Protein 9EVQ (pdb70)

GO terms:
  GO:0005634 nucleus (C, IDA)
  GO:0005737 cytoplasm (C, IDA)
  GO:0000776 kinetochore (C, HDA)

Structure (mmCIF, N/CA/C/O backbone):
data_9EVQ
#
_entry.id   9EVQ
#
_cell.length_a   42.266
_cell.length_b   44.317
_cell.length_c   68.815
_cell.angle_alpha   100.508
_cell.angle_beta   103.005
_cell.angle_gamma   101.322
#
_symmetry.space_group_name_H-M   'P 1'
#
loop_
_entity.id
_entity.type
_entity.pdbx_description
1 polymer 'N-acetyltransferase domain-containing protein'
2 non-polymer 'ACETYL COENZYME *A'
3 water water
#
loop_
_atom_site.group_PDB
_atom_site.id
_atom_site.type_symbol
_atom_site.label_atom_id
_atom_site.label_alt_id
_atom_site.label_comp_id
_atom_site.label_asym_id
_atom_site.label_entity_id
_atom_site.label_seq_id
_atom_site.pdbx_PDB_ins_code
_atom_site.Cartn_x
_atom_site.Cartn_y
_atom_site.Cartn_z
_atom_site.occupancy
_atom_site.B_iso_or_equiv
_atom_site.auth_seq_id
_atom_site.auth_comp_id
_atom_site.auth_asym_id
_atom_site.auth_atom_id
_atom_site.pdbx_PDB_model_num
ATOM 1 N N . LEU A 1 5 ? -1.89243 -25.14576 20.61634 1.000 35.49891 127 LEU B N 1
ATOM 2 C CA . LEU A 1 5 ? -2.18166 -25.17332 22.05142 1.000 34.21687 127 LEU B CA 1
ATOM 3 C C . LEU A 1 5 ? -3.05631 -23.99382 22.49250 1.000 28.67615 127 LEU B C 1
ATOM 4 O O . LEU A 1 5 ? -4.26082 -24.15742 22.65865 1.000 37.57875 127 LEU B O 1
ATOM 9 N N . THR A 1 6 ? -2.46673 -22.81613 22.71854 1.000 23.52135 128 THR B N 1
ATOM 10 C CA . THR A 1 6 ? -3.26043 -21.59649 22.80581 1.000 21.87656 128 THR B CA 1
ATOM 11 C C . THR A 1 6 ? -3.02394 -20.67320 21.60871 1.000 20.88454 128 THR B C 1
ATOM 12 O O . THR A 1 6 ? -3.39537 -19.49328 21.66047 1.000 23.33477 128 THR B O 1
ATOM 16 N N . TYR A 1 7 ? -2.40703 -21.17406 20.53970 1.000 18.54499 129 TYR B N 1
ATOM 17 C CA . TYR A 1 7 ? -2.21500 -20.42177 19.30524 1.000 18.79026 129 TYR B CA 1
ATOM 18 C C . TYR A 1 7 ? -2.87158 -21.17570 18.15530 1.000 17.67370 129 TYR B C 1
ATOM 19 O O . TYR A 1 7 ? -2.82082 -22.40725 18.09910 1.000 18.40559 129 TYR B O 1
ATOM 28 N N . SER A 1 8 ? -3.46274 -20.44470 17.21523 1.000 16.90088 130 SER B N 1
ATOM 29 C CA . SER A 1 8 ? -4.13339 -21.08615 16.09323 1.000 13.59346 130 SER B CA 1
ATOM 30 C C . SER A 1 8 ? -3.91901 -20.23920 14.84816 1.000 14.77607 130 SER B C 1
ATOM 31 O O . SER A 1 8 ? -3.22326 -19.21844 14.87737 1.000 13.91007 130 SER B O 1
ATOM 34 N N . GLN A 1 9 ? -4.50924 -20.67359 13.73859 1.000 15.93378 131 GLN B N 1
ATOM 35 C CA . GLN A 1 9 ? -4.45308 -19.91049 12.49886 1.000 16.54339 131 GLN B CA 1
ATOM 36 C C . GLN A 1 9 ? -5.70811 -20.23377 11.70541 1.000 17.08569 131 GLN B C 1
ATOM 37 O O . GLN A 1 9 ? -5.92222 -21.39528 11.34176 1.000 19.27504 131 GLN B O 1
ATOM 43 N N . LEU A 1 10 ? -6.53330 -19.22230 11.43899 1.000 18.27898 132 LEU B N 1
ATOM 44 C CA . LEU A 1 10 ? -7.81883 -19.45532 10.78559 1.000 16.07512 132 LEU B CA 1
ATOM 45 C C . LEU A 1 10 ? -7.60391 -19.69264 9.29909 1.000 16.61515 132 LEU B C 1
ATOM 46 O O . LEU A 1 10 ? -7.09503 -18.81811 8.58468 1.000 14.56149 132 LEU B O 1
ATOM 51 N N . VAL A 1 11 ? -7.97067 -20.87929 8.82600 1.000 16.87621 133 VAL B N 1
ATOM 52 C CA . VAL A 1 11 ? -7.96599 -21.18005 7.40087 1.000 17.42110 133 VAL B CA 1
ATOM 53 C C . VAL A 1 11 ? -9.36525 -21.64517 7.05783 1.000 14.34705 133 VAL B C 1
ATOM 54 O O . VAL A 1 11 ? -9.79687 -22.71200 7.50905 1.000 14.92048 133 VAL B O 1
ATOM 58 N N . LEU A 1 12 ? -10.07066 -20.83552 6.28885 1.000 16.77370 134 LEU B N 1
ATOM 59 C CA . LEU A 1 12 ? -11.44923 -21.09340 5.93121 1.000 18.76769 134 LEU B CA 1
ATOM 60 C C . LEU A 1 12 ? -11.52491 -21.92623 4.66675 1.000 18.14157 134 LEU B C 1
ATOM 61 O O . LEU A 1 12 ? -10.68656 -21.81249 3.77053 1.000 20.15622 134 LEU B O 1
ATOM 66 N N . ARG A 1 13 ? -12.55203 -22.76208 4.58920 1.000 20.00253 135 ARG B N 1
ATOM 67 C CA . ARG A 1 13 ? -12.84733 -23.40931 3.32124 1.000 23.22738 135 ARG B CA 1
ATOM 68 C C . ARG A 1 13 ? -13.48598 -22.40543 2.37470 1.000 25.21720 135 ARG B C 1
ATOM 69 O O . ARG A 1 13 ? -14.17420 -21.47238 2.79282 1.000 28.14188 135 ARG B O 1
ATOM 77 N N . THR A 1 14 ? -13.27877 -22.61631 1.08732 1.000 22.68227 136 THR B N 1
ATOM 78 C CA . THR A 1 14 ? -14.01298 -21.86321 0.08968 1.000 30.26916 136 THR B CA 1
ATOM 79 C C . THR A 1 14 ? -15.13535 -22.70964 -0.50795 1.000 29.50865 136 THR B C 1
ATOM 80 O O . THR A 1 14 ? -16.28422 -22.63238 -0.08158 1.000 29.06736 136 THR B O 1
ATOM 84 N N . ASP A 1 18 ? -22.76445 -23.48984 -6.06339 1.000 48.91605 140 ASP B N 1
ATOM 85 C CA . ASP A 1 18 ? -24.19320 -23.78954 -6.06162 1.000 53.29993 140 ASP B CA 1
ATOM 86 C C . ASP A 1 18 ? -24.64065 -24.29221 -4.68983 1.000 54.61037 140 ASP B C 1
ATOM 87 O O . ASP A 1 18 ? -24.25977 -25.38871 -4.26838 1.000 53.13780 140 ASP B O 1
ATOM 92 N N . GLN A 1 19 ? -25.44759 -23.49454 -3.99028 1.000 55.18807 141 GLN B N 1
ATOM 93 C CA . GLN A 1 19 ? -25.86777 -23.85478 -2.63935 1.000 46.08927 141 GLN B CA 1
ATOM 94 C C . GLN A 1 19 ? -27.29058 -23.36222 -2.41409 1.000 50.62188 141 GLN B C 1
ATOM 95 O O . GLN A 1 19 ? -27.51976 -22.15569 -2.29266 1.000 56.48405 141 GLN B O 1
ATOM 101 N N . TYR A 1 20 ? -28.23029 -24.30123 -2.32906 1.000 45.65725 142 TYR B N 1
ATOM 102 C CA . TYR A 1 20 ? -29.64578 -24.02648 -2.13453 1.000 40.08372 142 TYR B CA 1
ATOM 103 C C . TYR A 1 20 ? -29.97291 -23.88110 -0.64720 1.000 31.01129 142 TYR B C 1
ATOM 104 O O . TYR A 1 20 ? -29.22963 -24.33105 0.22190 1.000 32.73978 142 TYR B O 1
ATOM 113 N N . SER A 1 21 ? -31.12689 -23.28365 -0.36047 1.000 25.87111 143 SER B N 1
ATOM 114 C CA . SER A 1 21 ? -31.59522 -23.15958 1.01509 1.000 26.19214 143 SER B CA 1
ATOM 115 C C . SER A 1 21 ? -32.37293 -24.39845 1.42946 1.000 24.73325 143 SER B C 1
ATOM 116 O O . SER A 1 21 ? -33.30365 -24.81848 0.73766 1.000 27.52067 143 SER B O 1
ATOM 119 N N . LYS A 1 22 ? -32.01814 -24.95060 2.58202 1.000 20.79316 144 LYS B N 1
ATOM 120 C CA . LYS A 1 22 ? -32.75425 -26.08025 3.12853 1.000 21.23321 144 LYS B CA 1
ATOM 121 C C . LYS A 1 22 ? -34.06053 -25.67102 3.79723 1.000 23.59147 144 LYS B C 1
ATOM 122 O O . LYS A 1 22 ? -34.79304 -26.54876 4.26365 1.000 22.49789 144 LYS B O 1
ATOM 128 N N . LEU A 1 23 ? -34.37763 -24.37424 3.83952 1.000 21.34846 145 LEU B N 1
ATOM 129 C CA . LEU A 1 23 ? -35.63692 -23.87996 4.38336 1.000 23.02265 145 LEU B CA 1
ATOM 130 C C . LEU A 1 23 ? -36.57110 -23.35804 3.29554 1.000 19.02933 145 LEU B C 1
ATOM 131 O O . LEU A 1 23 ? -37.36827 -22.45324 3.55109 1.000 21.41075 145 LEU B O 1
ATOM 136 N N . SER A 1 24 ? -36.50854 -23.93607 2.08449 1.000 19.63224 146 SER B N 1
ATOM 137 C CA . SER A 1 24 ? -37.31485 -23.43344 0.97012 1.000 24.11283 146 SER B CA 1
ATOM 138 C C . SER A 1 24 ? -38.81531 -23.57639 1.22055 1.000 22.90156 146 SER B C 1
ATOM 139 O O . SER A 1 24 ? -39.61547 -22.81521 0.65599 1.000 19.93382 146 SER B O 1
ATOM 142 N N . GLY A 1 25 ? -39.22688 -24.53611 2.03806 1.000 21.81694 147 GLY B N 1
ATOM 143 C CA . GLY A 1 25 ? -40.64941 -24.77057 2.24599 1.000 24.05591 147 GLY B CA 1
ATOM 144 C C . GLY A 1 25 ? -41.35259 -23.60791 2.94582 1.000 23.22568 147 GLY B C 1
ATOM 145 O O . GLY A 1 25 ? -40.75494 -22.59535 3.30719 1.000 24.69761 147 GLY B O 1
ATOM 146 N N . ASP A 1 26 ? -42.66745 -23.78161 3.14566 1.000 18.59237 148 ASP B N 1
ATOM 147 C CA . ASP A 1 26 ? -43.49923 -22.74755 3.76907 1.000 19.79066 148 ASP B CA 1
ATOM 148 C C . ASP A 1 26 ? -43.19108 -22.59288 5.26271 1.000 19.77208 148 ASP B C 1
ATOM 149 O O . ASP A 1 26 ? -43.35987 -21.50404 5.82503 1.000 20.16841 148 ASP B O 1
ATOM 154 N N . GLY A 1 27 ? -42.71640 -23.64918 5.91364 1.000 17.13445 149 GLY B N 1
ATOM 155 C CA . GLY A 1 27 ? -42.54629 -23.63650 7.34797 1.000 18.04271 149 GLY B CA 1
ATOM 156 C C . GLY A 1 27 ? -43.85993 -23.91842 8.05038 1.000 16.32301 149 GLY B C 1
ATOM 157 O O . GLY A 1 27 ? -44.89102 -24.16365 7.41465 1.000 17.08562 149 GLY B O 1
ATOM 158 N N . PRO A 1 28 ? -43.85080 -23.88467 9.38641 1.000 16.84332 150 PRO B N 1
ATOM 159 C CA . PRO A 1 28 ? -42.65356 -23.59130 10.18867 1.000 16.09252 150 PRO B CA 1
ATOM 160 C C . PRO A 1 28 ? -41.64911 -24.73599 10.21123 1.000 15.55094 150 PRO B C 1
ATOM 161 O O . PRO A 1 28 ? -42.01167 -25.90783 10.00889 1.000 19.46508 150 PRO B O 1
ATOM 165 N N . PHE A 1 29 ? -40.39544 -24.40129 10.45405 1.000 16.09594 151 PHE B N 1
ATOM 166 C CA . PHE A 1 29 ? -39.34339 -25.38798 10.66543 1.000 16.34563 151 PHE B CA 1
ATOM 167 C C . PHE A 1 29 ? -39.02643 -25.40839 12.14820 1.000 14.61111 151 PHE B C 1
ATOM 168 O O . PHE A 1 29 ? -38.49536 -24.41542 12.67325 1.000 14.10445 151 PHE B O 1
ATOM 176 N N . PRO A 1 30 ? -39.37177 -26.46938 12.87337 1.000 14.15762 152 PRO B N 1
ATOM 177 C CA . PRO A 1 30 ? -39.07705 -26.50407 14.30801 1.000 16.24101 152 PRO B CA 1
ATOM 178 C C . PRO A 1 30 ? -37.60400 -26.76729 14.56276 1.000 14.88027 152 PRO B C 1
ATOM 179 O O . PRO A 1 30 ? -36.98793 -27.64292 13.94498 1.000 17.55129 152 PRO B O 1
ATOM 183 N N . MET A 1 31 ? -37.05708 -26.02019 15.51326 1.000 11.94194 153 MET B N 1
ATOM 184 C CA . MET A 1 31 ? -35.65189 -26.12846 15.85262 1.000 18.44165 153 MET B CA 1
ATOM 185 C C . MET A 1 31 ? -35.51288 -26.13377 17.36478 1.000 16.93598 153 MET B C 1
ATOM 186 O O . MET A 1 31 ? -36.37772 -25.63088 18.08453 1.000 19.39864 153 MET B O 1
ATOM 191 N N . ALA A 1 32 ? -34.40574 -26.69567 17.84723 1.000 15.66447 154 ALA B N 1
ATOM 192 C CA . ALA A 1 32 ? -34.14373 -26.72436 19.28334 1.000 15.57312 154 ALA B CA 1
ATOM 193 C C . ALA A 1 32 ? -32.66166 -26.50326 19.55128 1.000 15.14194 154 ALA B C 1
ATOM 194 O O . ALA A 1 32 ? -31.81729 -27.06664 18.85590 1.000 16.74855 154 ALA B O 1
ATOM 196 N N . PHE A 1 33 ? -32.35282 -25.68674 20.56503 1.000 16.84909 155 PHE B N 1
ATOM 197 C CA . PHE A 1 33 ? -30.98004 -25.53091 21.03446 1.000 15.67841 155 PHE B CA 1
ATOM 198 C C . PHE A 1 33 ? -30.54664 -26.73011 21.86705 1.000 19.74529 155 PHE B C 1
ATOM 199 O O . PHE A 1 33 ? -31.36374 -27.40083 22.50514 1.000 17.64157 155 PHE B O 1
ATOM 207 N N . GLY A 1 34 ? -29.24730 -26.99322 21.87234 1.000 16.52568 156 GLY B N 1
ATOM 208 C CA . GLY A 1 34 ? -28.71134 -28.06053 22.70257 1.000 18.07706 156 GLY B CA 1
ATOM 209 C C . GLY A 1 34 ? -27.30212 -27.76825 23.16283 1.000 18.43052 156 GLY B C 1
ATOM 210 O O . GLY A 1 34 ? -26.54361 -27.05831 22.49160 1.000 17.86762 156 GLY B O 1
ATOM 211 N N . LEU A 1 35 ? -26.95544 -28.31155 24.33043 1.000 17.89111 157 LEU B N 1
ATOM 212 C CA . LEU A 1 35 ? -25.58218 -28.31030 24.82490 1.000 20.21169 157 LEU B CA 1
ATOM 213 C C . LEU A 1 35 ? -24.93218 -29.64563 24.47944 1.000 19.90290 157 LEU B C 1
ATOM 214 O O . LEU A 1 35 ? -25.54593 -30.70120 24.67633 1.000 21.42879 157 LEU B O 1
ATOM 219 N N . VAL A 1 36 ? -23.69376 -29.60947 23.98292 1.000 18.76358 158 VAL B N 1
ATOM 220 C CA . VAL A 1 36 ? -23.02080 -30.85864 23.62082 1.000 17.94176 158 VAL B CA 1
ATOM 221 C C . VAL A 1 36 ? -22.71898 -31.62446 24.90849 1.000 25.61798 158 VAL B C 1
ATOM 222 O O . VAL A 1 36 ? -21.85785 -31.22521 25.70361 1.000 22.87770 158 VAL B O 1
ATOM 226 N N . LEU A 1 37 ? -23.42047 -32.74451 25.10805 1.000 21.64383 159 LEU B N 1
ATOM 227 C CA . LEU A 1 37 ? -23.27728 -33.54188 26.31298 1.000 23.03863 159 LEU B CA 1
ATOM 228 C C . LEU A 1 37 ? -22.92660 -34.99444 26.04245 1.000 28.18216 159 LEU B C 1
ATOM 229 O O . LEU A 1 37 ? -22.63689 -35.72454 26.99342 1.000 32.88288 159 LEU B O 1
ATOM 234 N N . SER A 1 38 ? -22.92863 -35.43151 24.78555 1.000 27.21398 160 SER B N 1
ATOM 235 C CA . SER A 1 38 ? -22.65651 -36.81367 24.43211 1.000 25.64284 160 SER B CA 1
ATOM 236 C C . SER A 1 38 ? -21.60402 -36.85218 23.33721 1.000 25.67379 160 SER B C 1
ATOM 237 O O . SER A 1 38 ? -21.40701 -35.88697 22.60456 1.000 23.35393 160 SER B O 1
ATOM 240 N N . GLU A 1 39 ? -20.94387 -37.99977 23.21209 1.000 26.17874 161 GLU B N 1
ATOM 241 C CA . GLU A 1 39 ? -20.03548 -38.17800 22.08900 1.000 26.85142 161 GLU B CA 1
ATOM 242 C C . GLU A 1 39 ? -20.75752 -38.03403 20.75816 1.000 28.43874 161 GLU B C 1
ATOM 243 O O . GLU A 1 39 ? -20.15530 -37.58238 19.77585 1.000 26.08819 161 GLU B O 1
ATOM 249 N N . GLU A 1 40 ? -22.04077 -38.40677 20.70170 1.000 26.05663 162 GLU B N 1
ATOM 250 C CA . GLU A 1 40 ? -22.79342 -38.29537 19.45190 1.000 26.47949 162 GLU B CA 1
ATOM 251 C C . GLU A 1 40 ? -22.93529 -36.84748 19.01840 1.000 25.00757 162 GLU B C 1
ATOM 252 O O . GLU A 1 40 ? -22.67704 -36.50165 17.85742 1.000 27.18380 162 GLU B O 1
ATOM 254 N N . GLU A 1 41 ? -23.37111 -35.98852 19.93723 1.000 25.52123 163 GLU B N 1
ATOM 255 C CA . GLU A 1 41 ? -23.48284 -34.57105 19.62946 1.000 23.81655 163 GLU B CA 1
ATOM 256 C C . GLU A 1 41 ? -22.11252 -33.98293 19.32870 1.000 21.50151 163 GLU B C 1
ATOM 257 O O . GLU A 1 41 ? -21.96215 -33.14894 18.42905 1.000 21.70877 163 GLU B O 1
ATOM 263 N N . ARG A 1 42 ? -21.09774 -34.41728 20.06778 1.000 23.23658 164 ARG B N 1
ATOM 264 C CA . ARG A 1 42 ? -19.74802 -33.94313 19.81020 1.000 23.64976 164 ARG B CA 1
ATOM 265 C C . ARG A 1 42 ? -19.33926 -34.21345 18.36255 1.000 22.05038 164 ARG B C 1
ATOM 266 O O . ARG A 1 42 ? -18.84369 -33.31868 17.66256 1.000 19.32781 164 ARG B O 1
ATOM 274 N N . ARG A 1 43 ? -19.57008 -35.44244 17.88820 1.000 23.69900 165 ARG B N 1
ATOM 275 C CA . ARG A 1 43 ? -19.26051 -35.78867 16.50297 1.000 22.48312 165 ARG B CA 1
ATOM 276 C C . ARG A 1 43 ? -20.05654 -34.94143 15.51431 1.000 22.39976 165 ARG B C 1
ATOM 277 O O . ARG A 1 43 ? -19.51901 -34.50718 14.48514 1.000 21.52964 165 ARG B O 1
ATOM 285 N N . GLU A 1 44 ? -21.34380 -34.69690 15.80268 1.000 21.71363 166 GLU B N 1
ATOM 286 C CA . GLU A 1 44 ? -22.16649 -33.94591 14.86243 1.000 21.63607 166 GLU B CA 1
ATOM 287 C C . GLU A 1 44 ? -21.71979 -32.49687 14.75862 1.000 21.19808 166 GLU B C 1
ATOM 288 O O . GLU A 1 44 ? -21.76205 -31.91323 13.66678 1.000 21.25506 166 GLU B O 1
ATOM 294 N N . VAL A 1 45 ? -21.32682 -31.87918 15.88326 1.000 19.66082 167 VAL B N 1
ATOM 295 C CA . VAL A 1 45 ? -20.89961 -30.48879 15.81328 1.000 18.44730 167 VAL B CA 1
ATOM 296 C C . VAL A 1 45 ? -19.55787 -30.38961 15.11950 1.000 16.86557 167 VAL B C 1
ATOM 297 O O . VAL A 1 45 ? -19.32424 -29.47576 14.30637 1.000 13.89034 167 VAL B O 1
ATOM 301 N N . ILE A 1 46 ? -18.64318 -31.30982 15.44433 1.000 16.24571 168 ILE B N 1
ATOM 302 C CA . ILE A 1 46 ? -17.35408 -31.32590 14.76413 1.000 17.09689 168 ILE B CA 1
ATOM 303 C C . ILE A 1 46 ? -17.55768 -31.48064 13.26039 1.000 17.51985 168 ILE B C 1
ATOM 304 O O . ILE A 1 46 ? -16.90424 -30.80209 12.46013 1.000 16.99762 168 ILE B O 1
ATOM 309 N N . ASP A 1 47 ? -18.50660 -32.32794 12.84745 1.000 15.77154 169 ASP B N 1
ATOM 310 C CA . ASP A 1 47 ? -18.75381 -32.44966 11.41580 1.000 19.21484 169 ASP B CA 1
ATOM 311 C C . ASP A 1 47 ? -19.18445 -31.12097 10.80404 1.000 18.15764 169 ASP B C 1
ATOM 312 O O . ASP A 1 47 ? -18.72014 -30.76677 9.71478 1.000 20.42683 169 ASP B O 1
ATOM 317 N N . LEU A 1 48 ? -20.05966 -30.36405 11.48070 1.000 16.83999 170 LEU B N 1
ATOM 318 C CA . LEU A 1 48 ? -20.44987 -29.06400 10.94297 1.000 15.35934 170 LEU B CA 1
ATOM 319 C C . LEU A 1 48 ? -19.23728 -28.15638 10.81388 1.000 16.11648 170 LEU B C 1
ATOM 320 O O . LEU A 1 48 ? -18.98894 -27.56575 9.75493 1.000 15.68353 170 LEU B O 1
ATOM 325 N N . TYR A 1 49 ? -18.46924 -28.03095 11.89579 1.000 15.02717 171 TYR B N 1
ATOM 326 C CA . TYR A 1 49 ? -17.26219 -27.21304 11.85439 1.000 13.70514 171 TYR B CA 1
ATOM 327 C C . TYR A 1 49 ? -16.31362 -27.66638 10.74553 1.000 14.35094 171 TYR B C 1
ATOM 328 O O . TYR A 1 49 ? -15.73980 -26.83469 10.02703 1.000 15.72678 171 TYR B O 1
ATOM 337 N N . SER A 1 50 ? -16.11562 -28.97950 10.59133 1.000 15.87309 172 SER B N 1
ATOM 338 C CA . SER A 1 50 ? -15.12323 -29.43332 9.62182 1.000 16.19206 172 SER B CA 1
ATOM 339 C C . SER A 1 50 ? -15.48638 -29.03698 8.19669 1.000 15.39804 172 SER B C 1
ATOM 340 O O . SER A 1 50 ? -14.60239 -28.95645 7.35056 1.000 18.92686 172 SER B O 1
ATOM 343 N N . LEU A 1 51 ? -16.75414 -28.76572 7.90900 1.000 15.00110 173 LEU B N 1
ATOM 344 C CA . LEU A 1 51 ? -17.08636 -28.32571 6.56215 1.000 16.15874 173 LEU B CA 1
ATOM 345 C C . LEU A 1 51 ? -16.89362 -26.83240 6.37805 1.000 17.11775 173 LEU B C 1
ATOM 346 O O . LEU A 1 51 ? -17.01463 -26.34386 5.25099 1.000 20.71724 173 LEU B O 1
ATOM 351 N N . GLN A 1 52 ? -16.62052 -26.09698 7.44745 1.000 14.08733 174 GLN B N 1
ATOM 352 C CA . GLN A 1 52 ? -16.42240 -24.65929 7.34322 1.000 14.92165 174 GLN B CA 1
ATOM 353 C C . GLN A 1 52 ? -14.97074 -24.24441 7.48365 1.000 15.94418 174 GLN B C 1
ATOM 354 O O . GLN A 1 52 ? -14.56095 -23.23621 6.88753 1.000 16.46738 174 GLN B O 1
ATOM 360 N N . PHE A 1 53 ? -14.17620 -25.02960 8.19675 1.000 14.61023 175 PHE B N 1
ATOM 361 C CA . PHE A 1 53 ? -12.78913 -24.68917 8.48439 1.000 15.44711 175 PHE B CA 1
ATOM 362 C C . PHE A 1 53 ? -11.84132 -25.69186 7.84846 1.000 17.18124 175 PHE B C 1
ATOM 363 O O . PHE A 1 53 ? -12.07337 -26.90318 7.90205 1.000 14.91940 175 PHE B O 1
ATOM 371 N N . GLN A 1 54 ? -10.75080 -25.18548 7.27128 1.000 15.66708 176 GLN B N 1
ATOM 372 C CA . GLN A 1 54 ? -9.61543 -26.04788 6.94455 1.000 18.74077 176 GLN B CA 1
ATOM 373 C C . GLN A 1 54 ? -8.69884 -26.20625 8.16076 1.000 17.34186 176 GLN B C 1
ATOM 374 O O . GLN A 1 54 ? -8.25153 -27.31554 8.47774 1.000 15.86054 176 GLN B O 1
ATOM 380 N N . TYR A 1 55 ? -8.39879 -25.10084 8.84059 1.000 15.23970 177 TYR B N 1
ATOM 381 C CA . TYR A 1 55 ? -7.82865 -25.11033 10.16861 1.000 14.92672 177 TYR B CA 1
ATOM 382 C C . TYR A 1 55 ? -8.62714 -24.15754 11.04860 1.000 14.48364 177 TYR B C 1
ATOM 383 O O . TYR A 1 55 ? -8.94958 -23.05678 10.62108 1.000 14.43883 177 TYR B O 1
ATOM 392 N N . PRO A 1 56 ? -8.98432 -24.55802 12.27629 1.000 13.48837 178 PRO B N 1
ATOM 393 C CA . PRO A 1 56 ? -8.74486 -25.83953 12.96627 1.000 17.05213 178 PRO B CA 1
ATOM 394 C C . PRO A 1 56 ? -9.10495 -27.09854 12.14882 1.000 14.88055 178 PRO B C 1
ATOM 395 O O . PRO A 1 56 ? -10.20804 -27.17624 11.62674 1.000 14.67955 178 PRO B O 1
ATOM 399 N N . ASP A 1 57 ? -8.17273 -28.05349 12.05653 1.000 15.63625 179 ASP B N 1
ATOM 400 C CA . ASP A 1 57 ? -8.38521 -29.28871 11.31065 1.000 16.74994 179 ASP B CA 1
ATOM 401 C C . ASP A 1 57 ? -9.10571 -30.29840 12.20777 1.000 19.06717 179 ASP B C 1
ATOM 402 O O . ASP A 1 57 ? -9.52740 -29.97397 13.32177 1.000 17.33708 179 ASP B O 1
ATOM 407 N N . GLN A 1 58 ? -9.27201 -31.54080 11.73253 1.000 19.40145 180 GLN B N 1
ATOM 408 C CA . GLN A 1 58 ? -10.05645 -32.50355 12.50887 1.000 20.44789 180 GLN B CA 1
ATOM 409 C C . GLN A 1 58 ? -9.48320 -32.72531 13.90583 1.000 21.23877 180 GLN B C 1
ATOM 410 O O . GLN A 1 58 ? -10.25680 -32.68662 14.87967 1.000 18.90697 180 GLN B O 1
ATOM 416 N N . PRO A 1 59 ? -8.17316 -32.96803 14.08312 1.000 18.50117 181 PRO B N 1
ATOM 417 C CA . PRO A 1 59 ? -7.63499 -33.12527 15.44547 1.000 17.83972 181 PRO B CA 1
ATOM 418 C C . PRO A 1 59 ? -7.83899 -31.90608 16.32584 1.000 17.14361 181 PRO B C 1
ATOM 419 O O . PRO A 1 59 ? -8.07406 -32.05400 17.53210 1.000 18.60164 181 PRO B O 1
ATOM 423 N N . GLU A 1 60 ? -7.70518 -30.70267 15.76457 1.000 17.62702 182 GLU B N 1
ATOM 424 C CA . GLU A 1 60 ? -7.84349 -29.48769 16.56275 1.000 18.84139 182 GLU B CA 1
ATOM 425 C C . GLU A 1 60 ? -9.29651 -29.23962 16.94301 1.000 19.94314 182 GLU B C 1
ATOM 426 O O . GLU A 1 60 ? -9.57241 -28.76252 18.04917 1.000 17.54407 182 GLU B O 1
ATOM 432 N N . LEU A 1 61 ? -10.23845 -29.57276 16.05643 1.000 16.22476 183 LEU B N 1
ATOM 433 C CA . LEU A 1 61 ? -11.64757 -29.51201 16.43601 1.000 14.39193 183 LEU B CA 1
ATOM 434 C C . LEU A 1 61 ? -11.96518 -30.48730 17.56390 1.000 16.84096 183 LEU B C 1
ATOM 435 O O . LEU A 1 61 ? -12.75906 -30.16561 18.45091 1.000 15.43249 183 LEU B O 1
ATOM 440 N N . GLN A 1 62 ? -11.37023 -31.68785 17.55051 1.000 17.43326 184 GLN B N 1
ATOM 441 C CA . GLN A 1 62 ? -11.63107 -32.62574 18.64275 1.000 19.39663 184 GLN B CA 1
ATOM 442 C C . GLN A 1 62 ? -11.03356 -32.13412 19.95032 1.000 19.71887 184 GLN B C 1
ATOM 443 O O . GLN A 1 62 ? -11.52814 -32.48360 21.02623 1.000 19.99463 184 GLN B O 1
ATOM 449 N N . ARG A 1 63 ? -9.94977 -31.36605 19.88388 1.000 17.29798 185 ARG B N 1
ATOM 450 C CA . ARG A 1 63 ? -9.38788 -30.80782 21.10205 1.000 18.43369 185 ARG B CA 1
ATOM 451 C C . ARG A 1 63 ? -10.24701 -29.66477 21.63822 1.000 19.66583 185 ARG B C 1
ATOM 452 O O . ARG A 1 63 ? -10.33062 -29.47746 22.85662 1.000 21.82402 185 ARG B O 1
ATOM 460 N N . LEU A 1 64 ? -10.92500 -28.92601 20.75319 1.000 17.85235 186 LEU B N 1
ATOM 461 C CA . LEU A 1 64 ? -11.69944 -27.74898 21.12646 1.000 17.87572 186 LEU B CA 1
ATOM 462 C C . LEU A 1 64 ? -13.12613 -28.08778 21.54171 1.000 20.26450 186 LEU B C 1
ATOM 463 O O . LEU A 1 64 ? -13.65576 -27.45552 22.46201 1.000 18.00326 186 LEU B O 1
ATOM 468 N N . VAL A 1 65 ? -13.76859 -29.03820 20.85751 1.000 19.96787 187 VAL B N 1
ATOM 469 C CA . VAL A 1 65 ? -15.16574 -29.38525 21.11138 1.000 20.21841 187 VAL B CA 1
ATOM 470 C C . VAL A 1 65 ? -15.17869 -30.57415 22.06296 1.000 20.95078 187 VAL B C 1
ATOM 471 O O . VAL A 1 65 ? -14.87295 -31.70970 21.66906 1.000 23.95614 187 VAL B O 1
ATOM 475 N N . ILE A 1 66 ? -15.56462 -30.33188 23.31287 1.000 22.65009 188 ILE B N 1
ATOM 476 C CA . ILE A 1 66 ? -15.48424 -31.34462 24.35246 1.000 23.54920 188 ILE B CA 1
ATOM 477 C C . ILE A 1 66 ? -16.70818 -31.24396 25.24678 1.000 25.01082 188 ILE B C 1
ATOM 478 O O . ILE A 1 66 ? -17.43876 -30.24945 25.23829 1.000 25.47061 188 ILE B O 1
ATOM 483 N N . LEU A 1 67 ? -16.94365 -32.30614 26.00236 1.000 26.67910 189 LEU B N 1
ATOM 484 C CA . LEU A 1 67 ? -18.01814 -32.28160 26.97421 1.000 28.78265 189 LEU B CA 1
ATOM 485 C C . LEU A 1 67 ? -17.65935 -31.33035 28.11236 1.000 30.89060 189 LEU B C 1
ATOM 486 O O . LEU A 1 67 ? -16.47878 -31.13978 28.42457 1.000 30.07923 189 LEU B O 1
ATOM 491 N N . PRO A 1 68 ? -18.65979 -30.71369 28.73879 1.000 31.54292 190 PRO B N 1
ATOM 492 C CA . PRO A 1 68 ? -18.38630 -29.75147 29.80868 1.000 33.08462 190 PRO B CA 1
ATOM 493 C C . PRO A 1 68 ? -17.73558 -30.42743 31.00893 1.000 35.76896 190 PRO B C 1
ATOM 494 O O . PRO A 1 68 ? -17.79450 -31.64832 31.18248 1.000 36.88706 190 PRO B O 1
ATOM 498 N N . GLN A 1 69 ? -17.12189 -29.60245 31.85654 1.000 39.23948 191 GLN B N 1
ATOM 499 C CA . GLN A 1 69 ? -16.33717 -30.11328 32.97560 1.000 48.78763 191 GLN B CA 1
ATOM 500 C C . GLN A 1 69 ? -17.22471 -30.80810 34.00031 1.000 50.94347 191 GLN B C 1
ATOM 501 O O . GLN A 1 69 ? -18.24190 -30.26056 34.43558 1.000 53.69340 191 GLN B O 1
ATOM 507 N N . THR A 1 70 ? -16.82780 -32.01911 34.39113 1.000 56.85077 192 THR B N 1
ATOM 508 C CA . THR A 1 70 ? -17.47675 -32.73972 35.48500 1.000 64.74112 192 THR B CA 1
ATOM 509 C C . THR A 1 70 ? -16.98807 -32.15456 36.81207 1.000 75.00651 192 THR B C 1
ATOM 510 O O . THR A 1 70 ? -16.18737 -32.74401 37.54244 1.000 78.09406 192 THR B O 1
ATOM 512 N N . HIS A 1 71 ? -17.48285 -30.95171 37.11076 1.000 75.92699 193 HIS B N 1
ATOM 513 C CA . HIS A 1 71 ? -17.10214 -30.22840 38.31651 1.000 79.97451 193 HIS B CA 1
ATOM 514 C C . HIS A 1 71 ? -18.35066 -29.67051 38.98811 1.000 86.79703 193 HIS B C 1
ATOM 515 O O . HIS A 1 71 ? -19.46406 -29.76828 38.46349 1.000 86.84064 193 HIS B O 1
ATOM 517 N N . SER A 1 72 ? -18.15176 -29.08272 40.16687 1.000 88.90838 194 SER B N 1
ATOM 518 C CA . SER A 1 72 ? -19.24180 -28.48336 40.93669 1.000 90.39962 194 SER B CA 1
ATOM 519 C C . SER A 1 72 ? -19.10666 -26.96305 40.99248 1.000 92.47361 194 SER B C 1
ATOM 520 O O . SER A 1 72 ? -18.04646 -26.43471 41.33161 1.000 93.91478 194 SER B O 1
ATOM 522 N N . ARG A 1 77 ? -18.67442 -23.81655 41.24803 1.000 81.26691 199 ARG B N 1
ATOM 523 C CA . ARG A 1 77 ? -20.12501 -23.67822 41.33345 1.000 83.78235 199 ARG B CA 1
ATOM 524 C C . ARG A 1 77 ? -20.65638 -22.83956 40.17179 1.000 79.82945 199 ARG B C 1
ATOM 525 O O . ARG A 1 77 ? -21.78380 -23.02933 39.71525 1.000 77.99595 199 ARG B O 1
ATOM 527 N N . ARG A 1 78 ? -19.83038 -21.90769 39.70588 1.000 72.87116 200 ARG B N 1
ATOM 528 C CA . ARG A 1 78 ? -20.15007 -21.06503 38.56659 1.000 63.63297 200 ARG B CA 1
ATOM 529 C C . ARG A 1 78 ? -19.88244 -21.82799 37.26988 1.000 53.91300 200 ARG B C 1
ATOM 530 O O . ARG A 1 78 ? -19.29767 -22.91551 37.26598 1.000 54.19855 200 ARG B O 1
ATOM 538 N N . ALA A 1 79 ? -20.32467 -21.25754 36.15321 1.000 49.44910 201 ALA B N 1
ATOM 539 C CA . ALA A 1 79 ? -19.97101 -21.82894 34.86131 1.000 44.97724 201 ALA B CA 1
ATOM 540 C C . ALA A 1 79 ? -18.48209 -21.62947 34.60897 1.000 43.53462 201 ALA B C 1
ATOM 541 O O . ALA A 1 79 ? -17.92178 -20.57737 34.92596 1.000 44.42803 201 ALA B O 1
ATOM 543 N N . LYS A 1 80 ? -17.83618 -22.65138 34.04979 1.000 41.63500 202 LYS B N 1
ATOM 544 C CA . LYS A 1 80 ? -16.38649 -22.63177 33.91330 1.000 40.87798 202 LYS B CA 1
ATOM 545 C C . LYS A 1 80 ? -15.94784 -23.69730 32.91683 1.000 38.20437 202 LYS B C 1
ATOM 546 O O . LYS A 1 80 ? -16.51953 -24.78925 32.87197 1.000 38.14362 202 LYS B O 1
ATOM 552 N N . GLY A 1 81 ? -14.92637 -23.37484 32.13552 1.000 31.98532 203 GLY B N 1
ATOM 553 C CA . GLY A 1 81 ? -14.39970 -24.30866 31.17005 1.000 27.57463 203 GLY B CA 1
ATOM 554 C C . GLY A 1 81 ? -15.09281 -24.21160 29.82575 1.000 25.11180 203 GLY B C 1
ATOM 555 O O . GLY A 1 81 ? -15.67813 -23.19133 29.44266 1.000 22.33861 203 GLY B O 1
ATOM 556 N N . SER A 1 82 ? -15.03614 -25.32170 29.10208 1.000 21.83615 204 SER B N 1
ATOM 557 C CA . SER A 1 82 ? -15.48126 -25.35435 27.71922 1.000 20.50538 204 SER B CA 1
ATOM 558 C C . SER A 1 82 ? -16.94683 -25.76465 27.61878 1.000 18.46581 204 SER B C 1
ATOM 559 O O . SER A 1 82 ? -17.42106 -26.61784 28.37582 1.000 19.71815 204 SER B O 1
ATOM 562 N N . TYR A 1 83 ? -17.65722 -25.13744 26.68169 1.000 19.44816 205 TYR B N 1
ATOM 563 C CA . TYR A 1 83 ? -19.04142 -25.46583 26.35233 1.000 15.85961 205 TYR B CA 1
ATOM 564 C C . TYR A 1 83 ? -19.22091 -25.30810 24.85150 1.000 15.33321 205 TYR B C 1
ATOM 565 O O . TYR A 1 83 ? -18.71242 -24.34999 24.26668 1.000 17.24336 205 TYR B O 1
ATOM 574 N N . THR A 1 84 ? -19.94536 -26.23677 24.22796 1.000 16.19350 206 THR B N 1
ATOM 575 C CA . THR A 1 84 ? -20.32874 -26.11307 22.82023 1.000 13.29368 206 THR B CA 1
ATOM 576 C C . THR A 1 84 ? -21.84135 -26.24976 22.74456 1.000 15.55835 206 THR B C 1
ATOM 577 O O . THR A 1 84 ? -22.39925 -27.22717 23.24787 1.000 16.97527 206 THR B O 1
ATOM 581 N N . TRP A 1 85 ? -22.50443 -25.27009 22.13931 1.000 13.17515 207 TRP B N 1
ATOM 582 C CA . TRP A 1 85 ? -23.93712 -25.35146 21.90662 1.000 14.80178 207 TRP B CA 1
ATOM 583 C C . TRP A 1 85 ? -24.21802 -25.38008 20.41116 1.000 15.07758 207 TRP B C 1
ATOM 584 O O . TRP A 1 85 ? -23.42206 -24.91086 19.58768 1.000 13.86587 207 TRP B O 1
ATOM 595 N N . TYR A 1 86 ? -25.39438 -25.90426 20.08319 1.000 16.02225 208 TYR B N 1
ATOM 596 C CA . TYR A 1 86 ? -25.83088 -26.03993 18.70718 1.000 14.71466 208 TYR B CA 1
ATOM 597 C C . TYR A 1 86 ? -27.31467 -25.70708 18.62256 1.000 15.81148 208 TYR B C 1
ATOM 598 O O . TYR A 1 86 ? -28.02805 -25.64981 19.63037 1.000 15.04675 208 TYR B O 1
ATOM 607 N N . LEU A 1 87 ? -27.75632 -25.44359 17.39536 1.000 12.91598 209 LEU B N 1
ATOM 608 C CA . LEU A 1 87 ? -29.16794 -25.35843 17.05354 1.000 14.08175 209 LEU B CA 1
ATOM 609 C C . LEU A 1 87 ? -29.45165 -26.46311 16.04504 1.000 14.97043 209 LEU B C 1
ATOM 610 O O . LEU A 1 87 ? -28.72915 -26.59158 15.05151 1.000 15.04969 209 LEU B O 1
ATOM 615 N N . ARG A 1 88 ? -30.45961 -27.28015 16.32339 1.000 13.45119 210 ARG B N 1
ATOM 616 C CA . ARG A 1 88 ? -30.76755 -28.45095 15.51353 1.000 16.19163 210 ARG B CA 1
ATOM 617 C C . ARG A 1 88 ? -32.09526 -28.24619 14.80436 1.000 17.70534 210 ARG B C 1
ATOM 618 O O . ARG A 1 88 ? -33.07783 -27.83291 15.43209 1.000 18.47210 210 ARG B O 1
ATOM 626 N N . SER A 1 89 ? -32.12793 -28.57169 13.51336 1.000 16.21314 211 SER B N 1
ATOM 627 C CA . SER A 1 89 ? -33.35855 -28.58187 12.73128 1.000 17.08267 211 SER B CA 1
ATOM 628 C C . SER A 1 89 ? -34.05966 -29.92029 12.92453 1.000 18.46340 211 SER B C 1
ATOM 629 O O . SER A 1 89 ? -33.52765 -30.96362 12.52349 1.000 21.08092 211 SER B O 1
ATOM 632 N N . LEU A 1 90 ? -35.25318 -29.89451 13.52266 1.000 16.76866 212 LEU B N 1
ATOM 633 C CA . LEU A 1 90 ? -35.87786 -31.15254 13.92365 1.000 18.29879 212 LEU B CA 1
ATOM 634 C C . LEU A 1 90 ? -36.42117 -31.94291 12.73680 1.000 18.36839 212 LEU B C 1
ATOM 635 O O . LEU A 1 90 ? -36.53093 -33.16703 12.82498 1.000 19.68416 212 LEU B O 1
ATOM 640 N N . ASN A 1 91 ? -36.75099 -31.28450 11.62426 1.000 16.54394 213 ASN B N 1
ATOM 641 C CA . ASN A 1 91 ? -37.24619 -32.02456 10.46096 1.000 18.28136 213 ASN B CA 1
ATOM 642 C C . ASN A 1 91 ? -36.25665 -33.09936 10.02004 1.000 17.61041 213 ASN B C 1
ATOM 643 O O . ASN A 1 91 ? -36.64033 -34.23497 9.71412 1.000 19.99832 213 ASN B O 1
ATOM 648 N N . THR A 1 92 ? -34.97346 -32.75547 9.98043 1.000 19.15686 214 THR B N 1
ATOM 649 C CA . THR A 1 92 ? -33.95173 -33.60179 9.39543 1.000 18.93035 214 THR B CA 1
ATOM 650 C C . THR A 1 92 ? -32.90750 -34.00703 10.41512 1.000 19.74440 214 THR B C 1
ATOM 651 O O . THR A 1 92 ? -32.01558 -34.79588 10.08757 1.000 22.48503 214 THR B O 1
ATOM 655 N N . ASN A 1 93 ? -32.98035 -33.47183 11.63334 1.000 19.55493 215 ASN B N 1
ATOM 656 C CA . ASN A 1 93 ? -32.00987 -33.71527 12.68991 1.000 17.11994 215 ASN B CA 1
ATOM 657 C C . ASN A 1 93 ? -30.67811 -33.05407 12.39566 1.000 19.58028 215 ASN B C 1
ATOM 658 O O . ASN A 1 93 ? -29.71491 -33.31146 13.10196 1.000 24.35588 215 ASN B O 1
ATOM 663 N N . GLU A 1 94 ? -30.60982 -32.19564 11.37450 1.000 19.01100 216 GLU B N 1
ATOM 664 C CA . GLU A 1 94 ? -29.35654 -31.58150 10.97162 1.000 17.87679 216 GLU B CA 1
ATOM 665 C C . GLU A 1 94 ? -28.98061 -30.43608 11.89261 1.000 21.61913 216 GLU B C 1
ATOM 666 O O . GLU A 1 94 ? -29.83452 -29.65911 12.33216 1.000 17.22196 216 GLU B O 1
ATOM 672 N N . MET A 1 95 ? -27.67973 -30.31234 12.15904 1.000 17.81398 217 MET B N 1
ATOM 673 C CA . MET A 1 95 ? -27.18109 -29.16129 12.89254 1.000 17.79251 217 MET B CA 1
ATOM 674 C C . MET A 1 95 ? -27.13163 -27.95426 11.98215 1.000 18.62786 217 MET B C 1
ATOM 675 O O . MET A 1 95 ? -26.66677 -28.03356 10.84125 1.000 16.38908 217 MET B O 1
ATOM 680 N N . VAL A 1 96 ? -27.62623 -26.83880 12.49998 1.000 14.73498 218 VAL B N 1
ATOM 681 C CA . VAL A 1 96 ? -27.81841 -25.62234 11.74068 1.000 10.97860 218 VAL B CA 1
ATOM 682 C C . VAL A 1 96 ? -26.68479 -24.66215 12.03761 1.000 14.40003 218 VAL B C 1
ATOM 683 O O . VAL A 1 96 ? -26.24558 -23.91387 11.15991 1.000 15.39876 218 VAL B O 1
ATOM 687 N N . CYS A 1 97 ? -26.21374 -24.66327 13.27567 1.000 14.95375 219 CYS B N 1
ATOM 688 C CA . CYS A 1 97 ? -25.14496 -23.75284 13.62495 1.000 12.32851 219 CYS B CA 1
ATOM 689 C C . CYS A 1 97 ? -24.62644 -24.14374 14.99954 1.000 14.77432 219 CYS B C 1
ATOM 690 O O . CYS A 1 97 ? -25.28029 -24.88277 15.73096 1.000 13.15707 219 CYS B O 1
ATOM 693 N N . ALA A 1 98 ? -23.41939 -23.68433 15.32938 1.000 16.02747 220 ALA B N 1
ATOM 694 C CA . ALA A 1 98 ? -22.82342 -24.11756 16.58357 1.000 12.33998 220 ALA B CA 1
ATOM 695 C C . ALA A 1 98 ? -21.81641 -23.08445 17.03615 1.000 15.39922 220 ALA B C 1
ATOM 696 O O . ALA A 1 98 ? -21.19649 -22.40524 16.21316 1.000 13.35309 220 ALA B O 1
ATOM 698 N N . VAL A 1 99 ? -21.65659 -22.99370 18.34875 1.000 11.65444 221 VAL B N 1
ATOM 699 C CA . VAL A 1 99 ? -20.66070 -22.11872 18.96096 1.000 12.72176 221 VAL B CA 1
ATOM 700 C C . VAL A 1 99 ? -19.93164 -22.89780 20.04776 1.000 12.85081 221 VAL B C 1
ATOM 701 O O . VAL A 1 99 ? -20.52861 -23.71840 20.75751 1.000 13.77874 221 VAL B O 1
ATOM 705 N N . THR A 1 100 ? -18.63393 -22.64279 20.18248 1.000 11.94155 222 THR B N 1
ATOM 706 C CA . THR A 1 100 ? -17.82318 -23.22867 21.23874 1.000 13.31186 222 THR B CA 1
ATOM 707 C C . THR A 1 100 ? -17.18894 -22.07899 22.00841 1.000 12.28483 222 THR B C 1
ATOM 708 O O . THR A 1 100 ? -16.69755 -21.12381 21.39892 1.000 13.65386 222 THR B O 1
ATOM 712 N N . ILE A 1 101 ? -17.25685 -22.13428 23.33608 1.000 13.30936 223 ILE B N 1
ATOM 713 C CA . ILE A 1 101 ? -16.71075 -21.06356 24.16325 1.000 12.95386 223 ILE B CA 1
ATOM 714 C C . ILE A 1 101 ? -15.74740 -21.64694 25.18147 1.000 18.21454 223 ILE B C 1
ATOM 715 O O . ILE A 1 101 ? -15.72334 -22.85152 25.43763 1.000 17.58506 223 ILE B O 1
ATOM 720 N N . MET A 1 102 ? -14.94653 -20.76029 25.76510 1.000 15.92100 224 MET B N 1
ATOM 721 C CA . MET A 1 102 ? -14.21015 -21.04930 26.98905 1.000 19.58472 224 MET B CA 1
ATOM 722 C C . MET A 1 102 ? -14.56903 -19.98482 28.01568 1.000 18.02520 224 MET B C 1
ATOM 723 O O . MET A 1 102 ? -14.44805 -18.78778 27.74261 1.000 19.23113 224 MET B O 1
ATOM 728 N N . ALA A 1 103 ? -14.99615 -20.42186 29.19272 1.000 19.04785 225 ALA B N 1
ATOM 729 C CA . ALA A 1 103 ? -15.44370 -19.52925 30.25288 1.000 20.53437 225 ALA B CA 1
ATOM 730 C C . ALA A 1 103 ? -14.32327 -19.38131 31.26859 1.000 20.84812 225 ALA B C 1
ATOM 731 O O . ALA A 1 103 ? -13.77035 -20.38051 31.73190 1.000 24.25366 225 ALA B O 1
ATOM 733 N N . HIS A 1 104 ? -13.96922 -18.13500 31.57477 1.000 20.03136 226 HIS B N 1
ATOM 734 C CA . HIS A 1 104 ? -12.77361 -17.79876 32.33678 1.000 20.45177 226 HIS B CA 1
ATOM 735 C C . HIS A 1 104 ? -13.14187 -17.01914 33.58801 1.000 21.95821 226 HIS B C 1
ATOM 736 O O . HIS A 1 104 ? -13.97705 -16.11444 33.54381 1.000 24.35359 226 HIS B O 1
ATOM 743 N N . HIS A 1 105 ? -12.49161 -17.36729 34.69625 1.000 25.98231 227 HIS B N 1
ATOM 744 C CA . HIS A 1 105 ? -12.58884 -16.63430 35.95037 1.000 26.62510 227 HIS B CA 1
ATOM 745 C C . HIS A 1 105 ? -11.16037 -16.37493 36.41448 1.000 27.04205 227 HIS B C 1
ATOM 746 O O . HIS A 1 105 ? -10.45487 -17.30057 36.82367 1.000 28.66692 227 HIS B O 1
ATOM 753 N N . TYR A 1 106 ? -10.71515 -15.13186 36.29256 1.000 26.16154 228 TYR B N 1
ATOM 754 C CA . TYR A 1 106 ? -9.34118 -14.75302 36.59942 1.000 25.21832 228 TYR B CA 1
ATOM 755 C C . TYR A 1 106 ? -9.38968 -13.51909 37.48595 1.000 26.84285 228 TYR B C 1
ATOM 756 O O . TYR A 1 106 ? -9.71595 -12.42733 37.01431 1.000 27.96754 228 TYR B O 1
ATOM 765 N N . GLU A 1 107 ? -9.09672 -13.69805 38.77087 1.000 28.50540 229 GLU B N 1
ATOM 766 C CA . GLU A 1 107 ? -9.15126 -12.61403 39.75583 1.000 28.81089 229 GLU B CA 1
ATOM 767 C C . GLU A 1 107 ? -10.55785 -12.02842 39.71749 1.000 27.04633 229 GLU B C 1
ATOM 768 O O . GLU A 1 107 ? -11.52075 -12.76838 39.97297 1.000 32.56710 229 GLU B O 1
ATOM 774 N N . THR A 1 108 ? -10.73370 -10.74710 39.42935 1.000 28.18931 230 THR B N 1
ATOM 775 C CA . THR A 1 108 ? -12.05585 -10.13909 39.38285 1.000 30.66663 230 THR B CA 1
ATOM 776 C C . THR A 1 108 ? -12.63967 -10.11875 37.97568 1.000 28.82535 230 THR B C 1
ATOM 777 O O . THR A 1 108 ? -13.66474 -9.46461 37.74889 1.000 29.16085 230 THR B O 1
ATOM 781 N N . HIS A 1 109 ? -12.01282 -10.80810 37.03102 1.000 27.31171 231 HIS B N 1
ATOM 782 C CA . HIS A 1 109 ? -12.41624 -10.77119 35.63203 1.000 27.30810 231 HIS B CA 1
ATOM 783 C C . HIS A 1 109 ? -13.17294 -12.04504 35.29797 1.000 26.45272 231 HIS B C 1
ATOM 784 O O . HIS A 1 109 ? -12.61888 -13.14496 35.38689 1.000 29.73856 231 HIS B O 1
ATOM 791 N N . HIS A 1 110 ? -14.43345 -11.90232 34.92018 1.000 26.37481 232 HIS B N 1
ATOM 792 C CA . HIS A 1 110 ? -15.25463 -13.04060 34.53265 1.000 22.05349 232 HIS B CA 1
ATOM 793 C C . HIS A 1 110 ? -15.66982 -12.82714 33.08946 1.000 19.24800 232 HIS B C 1
ATOM 794 O O . HIS A 1 110 ? -16.40907 -11.88804 32.78501 1.000 19.54042 232 HIS B O 1
ATOM 801 N N . PHE A 1 111 ? -15.17276 -13.66833 32.19350 1.000 20.17868 233 PHE B N 1
ATOM 802 C CA . PHE A 1 111 ? -15.39652 -13.40341 30.78540 1.000 19.30571 233 PHE B CA 1
ATOM 803 C C . PHE A 1 111 ? -15.41417 -14.70863 30.00371 1.000 19.08015 233 PHE B C 1
ATOM 804 O O . PHE A 1 111 ? -15.04151 -15.76880 30.50032 1.000 19.56749 233 PHE B O 1
ATOM 812 N N . VAL A 1 112 ? -15.87303 -14.60632 28.76438 1.000 15.93308 234 VAL B N 1
ATOM 813 C CA . VAL A 1 112 ? -16.02215 -15.73065 27.85284 1.000 17.68533 234 VAL B CA 1
ATOM 814 C C . VAL A 1 112 ? -15.26129 -15.40757 26.57509 1.000 13.49402 234 VAL B C 1
ATOM 815 O O . VAL A 1 112 ? -15.28158 -14.26090 26.11216 1.000 17.51087 234 VAL B O 1
ATOM 819 N N . GLU A 1 113 ? -14.57123 -16.40781 26.01882 1.000 14.03912 235 GLU B N 1
ATOM 820 C CA . GLU A 1 113 ? -13.95709 -16.29725 24.70315 1.000 15.70748 235 GLU B CA 1
ATOM 821 C C . GLU A 1 113 ? -14.62177 -17.29740 23.75942 1.000 17.52693 235 GLU B C 1
ATOM 822 O O . GLU A 1 113 ? -15.15452 -18.32860 24.19283 1.000 15.11908 235 GLU B O 1
ATOM 828 N N . VAL A 1 114 ? -14.57438 -17.01038 22.46104 1.000 15.22792 236 VAL B N 1
ATOM 829 C CA . VAL A 1 114 ? -15.33024 -17.80926 21.48767 1.000 13.91750 236 VAL B CA 1
ATOM 830 C C . VAL A 1 114 ? -14.40049 -18.40540 20.43293 1.000 16.50561 236 VAL B C 1
ATOM 831 O O . VAL A 1 114 ? -14.19642 -17.78397 19.37979 1.000 16.25446 236 VAL B O 1
ATOM 835 N N . PRO A 1 115 ? -13.80761 -19.58854 20.65118 1.000 15.77585 237 PRO B N 1
ATOM 836 C CA . PRO A 1 115 ? -12.86337 -20.11018 19.64603 1.000 15.11563 237 PRO B CA 1
ATOM 837 C C . PRO A 1 115 ? -13.50434 -20.49105 18.32059 1.000 15.45782 237 PRO B C 1
ATOM 838 O O . PRO A 1 115 ? -12.84164 -20.36181 17.28934 1.000 16.10120 237 PRO B O 1
ATOM 842 N N . LEU A 1 116 ? -14.75952 -20.95785 18.31165 1.000 16.31508 238 LEU B N 1
ATOM 843 C CA . LEU A 1 116 ? -15.39127 -21.50548 17.11001 1.000 15.52267 238 LEU B CA 1
ATOM 844 C C . LEU A 1 116 ? -16.81895 -21.00829 16.99544 1.000 14.52717 238 LEU B C 1
ATOM 845 O O . LEU A 1 116 ? -17.52258 -20.91372 18.00076 1.000 12.83698 238 LEU B O 1
ATOM 850 N N . PHE A 1 117 ? -17.25637 -20.72328 15.76370 1.000 15.92237 239 PHE B N 1
ATOM 851 C CA . PHE A 1 117 ? -18.62032 -20.24389 15.52701 1.000 13.73744 239 PHE B CA 1
ATOM 852 C C . PHE A 1 117 ? -18.90443 -20.43020 14.04867 1.000 11.83185 239 PHE B C 1
ATOM 853 O O . PHE A 1 117 ? -18.13592 -19.93915 13.21347 1.000 15.29416 239 PHE B O 1
ATOM 861 N N . ALA A 1 118 ? -19.98568 -21.13386 13.71082 1.000 11.05004 240 ALA B N 1
ATOM 862 C CA . ALA A 1 118 ? -20.22790 -21.35758 12.29366 1.000 8.81680 240 ALA B CA 1
ATOM 863 C C . ALA A 1 118 ? -21.68844 -21.72085 12.07139 1.000 12.51176 240 ALA B C 1
ATOM 864 O O . ALA A 1 118 ? -22.34651 -22.29486 12.94501 1.000 15.38724 240 ALA B O 1
ATOM 866 N N . THR A 1 119 ? -22.18509 -21.37244 10.89791 1.000 12.14055 241 THR B N 1
ATOM 867 C CA . THR A 1 119 ? -23.48431 -21.83862 10.43620 1.000 14.02126 241 THR B CA 1
ATOM 868 C C . THR A 1 119 ? -23.25731 -22.90947 9.37010 1.000 17.99795 241 THR B C 1
ATOM 869 O O . THR A 1 119 ? -22.24551 -22.90741 8.66225 1.000 15.12907 241 THR B O 1
ATOM 873 N N . GLY A 1 120 ? -24.17879 -23.86925 9.28822 1.000 13.31139 242 GLY B N 1
ATOM 874 C CA . GLY A 1 120 ? -23.95104 -25.03276 8.45848 1.000 13.79458 242 GLY B CA 1
ATOM 875 C C . GLY A 1 120 ? -24.37535 -24.86398 6.99596 1.000 16.99845 242 GLY B C 1
ATOM 876 O O . GLY A 1 120 ? -25.02108 -23.89093 6.60184 1.000 15.69200 242 GLY B O 1
ATOM 877 N N . VAL A 1 121 ? -23.98228 -25.85483 6.19011 1.000 15.40597 243 VAL B N 1
ATOM 878 C CA . VAL A 1 121 ? -24.30197 -25.86804 4.76816 1.000 16.35612 243 VAL B CA 1
ATOM 879 C C . VAL A 1 121 ? -25.80664 -25.87333 4.58130 1.000 16.89004 243 VAL B C 1
ATOM 880 O O . VAL A 1 121 ? -26.52821 -26.66322 5.20596 1.000 18.48514 243 VAL B O 1
ATOM 884 N N . GLY A 1 122 ? -26.28643 -25.00641 3.70065 1.000 15.41467 244 GLY B N 1
ATOM 885 C CA . GLY A 1 122 ? -27.70262 -24.90094 3.41395 1.000 18.51104 244 GLY B CA 1
ATOM 886 C C . GLY A 1 122 ? -28.48670 -24.00019 4.34819 1.000 18.13825 244 GLY B C 1
ATOM 887 O O . GLY A 1 122 ? -29.67304 -23.74627 4.08355 1.000 16.94190 244 GLY B O 1
ATOM 888 N N . TYR A 1 123 ? -27.87111 -23.51464 5.42785 1.000 14.29396 245 TYR B N 1
ATOM 889 C CA . TYR A 1 123 ? -28.55054 -22.68293 6.41560 1.000 15.06669 245 TYR B CA 1
ATOM 890 C C . TYR A 1 123 ? -27.97967 -21.27863 6.48364 1.000 17.39905 245 TYR B C 1
ATOM 891 O O . TYR A 1 123 ? -28.33938 -20.52137 7.39215 1.000 17.65736 245 TYR B O 1
ATOM 900 N N . LYS A 1 124 ? -27.11471 -20.90392 5.54722 1.000 16.67642 246 LYS B N 1
ATOM 901 C CA . LYS A 1 124 ? -26.46630 -19.60453 5.61131 1.000 19.39351 246 LYS B CA 1
ATOM 902 C C . LYS A 1 124 ? -27.39958 -18.48420 5.17497 1.000 18.60176 246 LYS B C 1
ATOM 903 O O . LYS A 1 124 ? -28.35659 -18.68941 4.42060 1.000 17.20716 246 LYS B O 1
ATOM 909 N N . LYS A 1 125 ? -27.11375 -17.28601 5.67337 1.000 16.20046 247 LYS B N 1
ATOM 910 C CA . LYS A 1 125 ? -27.85049 -16.08061 5.31249 1.000 19.32547 247 LYS B CA 1
ATOM 911 C C . LYS A 1 125 ? -29.33218 -16.17995 5.66003 1.000 18.40891 247 LYS B C 1
ATOM 912 O O . LYS A 1 125 ? -30.17586 -15.64119 4.94364 1.000 19.00641 247 LYS B O 1
ATOM 918 N N . HIS A 1 126 ? -29.65555 -16.87899 6.75583 1.000 15.37008 248 HIS B N 1
ATOM 919 C CA . HIS A 1 126 ? -31.02308 -16.94744 7.27314 1.000 14.63419 248 HIS B CA 1
ATOM 920 C C . HIS A 1 126 ? -31.19519 -16.24900 8.60771 1.000 16.28897 248 HIS B C 1
ATOM 921 O O . HIS A 1 126 ? -32.31973 -16.21447 9.12482 1.000 15.37836 248 HIS B O 1
ATOM 928 N N . GLY A 1 127 ? -30.11634 -15.74770 9.19994 1.000 15.10623 249 GLY B N 1
ATOM 929 C CA . GLY A 1 127 ? -30.16550 -15.15622 10.52305 1.000 16.96096 249 GLY B CA 1
ATOM 930 C C . GLY A 1 127 ? -29.74151 -16.05734 11.65754 1.000 13.67100 249 GLY B C 1
ATOM 931 O O . GLY A 1 127 ? -29.84098 -15.64131 12.81094 1.000 12.57563 249 GLY B O 1
ATOM 932 N N . PHE A 1 128 ? -29.27507 -17.28177 11.37394 1.000 12.44439 250 PHE B N 1
ATOM 933 C CA . PHE A 1 128 ? -28.90797 -18.16741 12.47304 1.000 14.57465 250 PHE B CA 1
ATOM 934 C C . PHE A 1 128 ? -27.62689 -17.71276 13.15650 1.000 13.24743 250 PHE B C 1
ATOM 935 O O . PHE A 1 128 ? -27.44248 -17.98389 14.34607 1.000 16.02817 250 PHE B O 1
ATOM 943 N N . GLY A 1 129 ? -26.73250 -17.04729 12.42440 1.000 14.60746 251 GLY B N 1
ATOM 944 C CA . GLY A 1 129 ? -25.53301 -16.51303 13.05864 1.000 14.33122 251 GLY B CA 1
ATOM 945 C C . GLY A 1 129 ? -25.86668 -15.44821 14.08004 1.000 16.06180 251 GLY B C 1
ATOM 946 O O . GLY A 1 129 ? -25.39547 -15.48202 15.21733 1.000 13.26052 251 GLY B O 1
ATOM 947 N N . ARG A 1 130 ? -26.69110 -14.48362 13.68948 1.000 16.10828 252 ARG B N 1
ATOM 948 C CA . ARG A 1 130 ? -27.13270 -13.48440 14.65492 1.000 16.08320 252 ARG B CA 1
ATOM 949 C C . ARG A 1 130 ? -27.88095 -14.13345 15.81909 1.000 14.15013 252 ARG B C 1
ATOM 950 O O . ARG A 1 130 ? -27.69239 -13.75330 16.98494 1.000 15.07095 252 ARG B O 1
ATOM 958 N N . LEU A 1 131 ? -28.72652 -15.12527 15.53045 1.000 15.87197 253 LEU B N 1
ATOM 959 C CA . LEU A 1 131 ? -29.50367 -15.75129 16.59477 1.000 14.91263 253 LEU B CA 1
ATOM 960 C C . LEU A 1 131 ? -28.60560 -16.44000 17.60942 1.000 13.40445 253 LEU B C 1
ATOM 961 O O . LEU A 1 131 ? -28.78298 -16.26923 18.82091 1.000 16.37100 253 LEU B O 1
ATOM 966 N N . MET A 1 132 ? -27.63472 -17.23440 17.13978 1.000 12.78399 254 MET B N 1
ATOM 967 C CA . MET A 1 132 ? -26.77159 -17.94868 18.07421 1.000 14.05839 254 MET B CA 1
ATOM 968 C C . MET A 1 132 ? -25.91721 -16.97743 18.88075 1.000 14.67751 254 MET B C 1
ATOM 969 O O . MET A 1 132 ? -25.69204 -17.18242 20.08151 1.000 12.99711 254 MET B O 1
ATOM 974 N N . ASN A 1 133 ? -25.40716 -15.93134 18.23472 1.000 12.23912 255 ASN B N 1
ATOM 975 C CA . ASN A 1 133 ? -24.64755 -14.92842 18.97664 1.000 13.45650 255 ASN B CA 1
ATOM 976 C C . ASN A 1 133 ? -25.52038 -14.25918 20.03575 1.000 15.23898 255 ASN B C 1
ATOM 977 O O . ASN A 1 133 ? -25.07184 -14.01259 21.16271 1.000 15.54633 255 ASN B O 1
ATOM 982 N N . ALA A 1 134 ? -26.77509 -13.95430 19.68961 1.000 13.51121 256 ALA B N 1
ATOM 983 C CA . ALA A 1 134 ? -27.69646 -13.38091 20.65921 1.000 16.32209 256 ALA B CA 1
ATOM 984 C C . ALA A 1 134 ? -27.91599 -14.33105 21.82807 1.000 15.06738 256 ALA B C 1
ATOM 985 O O . ALA A 1 134 ? -27.96841 -13.90173 22.98706 1.000 17.09134 256 ALA B O 1
ATOM 987 N N . ALA A 1 135 ? -28.06587 -15.62708 21.53662 1.000 14.15475 257 ALA B N 1
ATOM 988 C CA . ALA A 1 135 ? -28.29264 -16.59716 22.60005 1.000 15.64807 257 ALA B CA 1
ATOM 989 C C . ALA A 1 135 ? -27.06758 -16.72967 23.49912 1.000 16.54530 257 ALA B C 1
ATOM 990 O O . ALA A 1 135 ? -27.20594 -16.94375 24.70994 1.000 17.05480 257 ALA B O 1
ATOM 992 N N . LEU A 1 136 ? -25.86594 -16.60464 22.93132 1.000 15.19295 258 LEU B N 1
ATOM 993 C CA . LEU A 1 136 ? -24.66214 -16.61932 23.74972 1.000 16.25506 258 LEU B CA 1
ATOM 994 C C . LEU A 1 136 ? -24.62928 -15.41573 24.68554 1.000 15.20635 258 LEU B C 1
ATOM 995 O O . LEU A 1 136 ? -24.37236 -15.55884 25.88227 1.000 17.50449 258 LEU B O 1
ATOM 1000 N N . LEU A 1 137 ? -24.86507 -14.21507 24.15224 1.000 14.80558 259 LEU B N 1
ATOM 1001 C CA . LEU A 1 137 ? -24.79263 -13.02012 24.98618 1.000 17.42931 259 LEU B CA 1
ATOM 1002 C C . LEU A 1 137 ? -25.82841 -13.06290 26.09988 1.000 18.89920 259 LEU B C 1
ATOM 1003 O O . LEU A 1 137 ? -25.54424 -12.66549 27.23336 1.000 18.87566 259 LEU B O 1
ATOM 1008 N N . GLN A 1 138 ? -27.03817 -13.54287 25.79220 1.000 17.82195 260 GLN B N 1
ATOM 1009 C CA . GLN A 1 138 ? -28.06599 -13.72377 26.81152 1.000 19.43090 260 GLN B CA 1
ATOM 1010 C C . GLN A 1 138 ? -27.60896 -14.70143 27.88852 1.000 20.09471 260 GLN B C 1
ATOM 1011 O O . GLN A 1 138 ? -27.81877 -14.46592 29.08296 1.000 21.94642 260 GLN B O 1
ATOM 1017 N N . TRP A 1 139 ? -26.97102 -15.80160 27.48634 1.000 18.12279 261 TRP B N 1
ATOM 1018 C CA . TRP A 1 139 ? -26.46641 -16.75026 28.46897 1.000 20.25764 261 TRP B CA 1
ATOM 1019 C C . TRP A 1 139 ? -25.38231 -16.10911 29.31982 1.000 19.01347 261 TRP B C 1
ATOM 1020 O O . TRP A 1 139 ? -25.34622 -16.28848 30.54103 1.000 21.23318 261 TRP B O 1
ATOM 1031 N N . CYS A 1 140 ? -24.47370 -1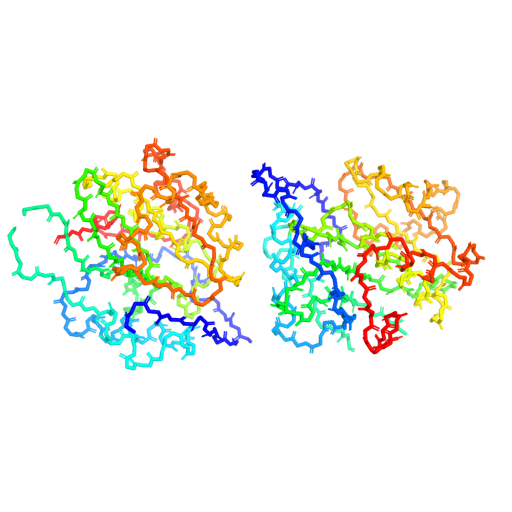5.37098 28.67793 1.000 20.15956 262 CYS B N 1
ATOM 1032 C CA . CYS A 1 140 ? -23.43222 -14.67849 29.42654 1.000 19.17324 262 CYS B CA 1
ATOM 1033 C C . CYS A 1 140 ? -24.03584 -13.70805 30.43426 1.000 24.09226 262 CYS B C 1
ATOM 1034 O O . CYS A 1 140 ? -23.58195 -13.63823 31.58419 1.000 25.66082 262 CYS B O 1
ATOM 1037 N N . VAL A 1 141 ? -25.05721 -12.94392 30.03220 1.000 22.95525 263 VAL B N 1
ATOM 1038 C CA . VAL A 1 141 ? -25.70746 -12.05648 30.99807 1.000 22.80461 263 VAL B CA 1
ATOM 1039 C C . VAL A 1 141 ? -26.24766 -12.86237 32.16541 1.000 25.93500 263 VAL B C 1
ATOM 1040 O O . VAL A 1 141 ? -26.03024 -12.51825 33.33121 1.000 28.28293 263 VAL B O 1
ATOM 1044 N N . GLU A 1 142 ? -26.96078 -13.95375 31.86802 1.000 24.86922 264 GLU B N 1
ATOM 1045 C CA . GLU A 1 142 ? -27.67508 -14.68683 32.90581 1.000 27.37906 264 GLU B CA 1
ATOM 1046 C C . GLU A 1 142 ? -26.72177 -15.42793 33.83466 1.000 29.18077 264 GLU B C 1
ATOM 1047 O O . GLU A 1 142 ? -27.03658 -15.61456 35.01477 1.000 30.17295 264 GLU B O 1
ATOM 1053 N N . THR A 1 143 ? -25.55286 -15.83190 33.33610 1.000 27.29077 265 THR B N 1
ATOM 1054 C CA . THR A 1 143 ? -24.51789 -16.40062 34.18155 1.000 27.79935 265 THR B CA 1
ATOM 1055 C C . THR A 1 143 ? -23.65823 -15.22643 34.66042 1.000 27.50570 265 THR B C 1
ATOM 1056 O O . THR A 1 143 ? -24.03342 -14.06086 34.52344 1.000 35.50275 265 THR B O 1
ATOM 1060 N N . GLY A 1 144 ? -22.49664 -15.46479 35.21555 1.000 31.21864 266 GLY B N 1
ATOM 1061 C CA . GLY A 1 144 ? -21.99868 -14.21838 35.77921 1.000 37.40210 266 GLY B CA 1
ATOM 1062 C C . GLY A 1 144 ? -21.06566 -13.36511 34.93499 1.000 31.45597 266 GLY B C 1
ATOM 1063 O O . GLY A 1 144 ? -20.33569 -12.54460 35.49951 1.000 32.71694 266 GLY B O 1
ATOM 1064 N N . PHE A 1 145 ? -21.06527 -13.48660 33.61248 1.000 25.98118 267 PHE B N 1
ATOM 1065 C CA . PHE A 1 145 ? -19.95352 -12.95987 32.82691 1.000 25.13369 267 PHE B CA 1
ATOM 1066 C C . PHE A 1 145 ? -20.09063 -11.47799 32.50061 1.000 26.33242 267 PHE B C 1
ATOM 1067 O O . PHE A 1 145 ? -21.19443 -10.96986 32.28073 1.000 30.92671 267 PHE B O 1
ATOM 1075 N N . GLU A 1 146 ? -18.94634 -10.78604 32.50071 1.000 25.15170 268 GLU B N 1
ATOM 1076 C CA . GLU A 1 146 ? -18.86001 -9.35504 32.23767 1.000 23.42570 268 GLU B CA 1
ATOM 1077 C C . GLU A 1 146 ? -18.69992 -9.01759 30.75974 1.000 23.71116 268 GLU B C 1
ATOM 1078 O O . GLU A 1 146 ? -19.18313 -7.96517 30.32290 1.000 25.20802 268 GLU B O 1
ATOM 1084 N N . PHE A 1 147 ? -18.02555 -9.86074 29.97954 1.000 21.40135 269 PHE B N 1
ATOM 1085 C CA . PHE A 1 147 ? -17.82095 -9.53800 28.57415 1.000 20.31009 269 PHE B CA 1
ATOM 1086 C C . PHE A 1 147 ? -17.48287 -10.80405 27.79685 1.000 20.45728 269 PHE B C 1
ATOM 1087 O O . PHE A 1 147 ? -17.11636 -11.83551 28.37041 1.000 19.61545 269 PHE B O 1
ATOM 1095 N N . VAL A 1 148 ? -17.68933 -10.72609 26.48110 1.000 21.73138 270 VAL B N 1
ATOM 1096 C CA . VAL A 1 148 ? -17.33512 -11.78077 25.53854 1.000 16.13970 270 VAL B CA 1
ATOM 1097 C C . VAL A 1 148 ? -16.18468 -11.25531 24.69723 1.000 19.10635 270 VAL B C 1
ATOM 1098 O O . VAL A 1 148 ? -16.27204 -10.16395 24.11749 1.000 17.56929 270 VAL B O 1
ATOM 1102 N N . MET A 1 149 ? -15.11274 -12.03148 24.64106 1.000 17.84167 271 MET B N 1
ATOM 1103 C CA . MET A 1 149 ? -13.87174 -11.65037 23.98969 1.000 19.42520 271 MET B CA 1
ATOM 1104 C C . MET A 1 149 ? -13.68303 -12.55981 22.78529 1.000 19.35820 271 MET B C 1
ATOM 1105 O O . MET A 1 149 ? -13.90751 -13.77563 22.87870 1.000 20.48472 271 MET B O 1
ATOM 1110 N N . ILE A 1 150 ? -13.31499 -11.97723 21.65228 1.000 18.94403 272 ILE B N 1
ATOM 1111 C CA . ILE A 1 150 ? -13.17406 -12.71531 20.40124 1.000 17.23761 272 ILE B CA 1
ATOM 1112 C C . ILE A 1 150 ? -11.77257 -12.47074 19.86468 1.000 17.57469 272 ILE B C 1
ATOM 1113 O O . ILE A 1 150 ? -11.36090 -11.31210 19.70053 1.000 15.83887 272 ILE B O 1
ATOM 1118 N N . SER A 1 151 ? -11.05007 -13.54871 19.56935 1.000 17.58239 273 SER B N 1
ATOM 1119 C CA . SER A 1 151 ? -9.81912 -13.43973 18.79308 1.000 16.29653 273 SER B CA 1
ATOM 1120 C C . SER A 1 151 ? -10.22752 -13.49509 17.32701 1.000 18.14748 273 SER B C 1
ATOM 1121 O O . SER A 1 151 ? -10.65347 -14.54287 16.83404 1.000 17.80557 273 SER B O 1
ATOM 1124 N N . ALA A 1 152 ? -10.11705 -12.37491 16.63036 1.000 17.02435 274 ALA B N 1
ATOM 1125 C CA . ALA A 1 152 ? -10.75415 -12.22499 15.33020 1.000 16.97852 274 ALA B CA 1
ATOM 1126 C C . ALA A 1 152 ? -9.68676 -12.14200 14.24577 1.000 20.04370 274 ALA B C 1
ATOM 1127 O O . ALA A 1 152 ? -8.99330 -11.12630 14.11946 1.000 17.87697 274 ALA B O 1
ATOM 1129 N N . ASP A 1 153 ? -9.53610 -13.23422 13.49018 1.000 16.14335 275 ASP B N 1
ATOM 1130 C CA . ASP A 1 153 ? -8.75378 -13.21757 12.26411 1.000 19.54133 275 ASP B CA 1
ATOM 1131 C C . ASP A 1 153 ? -9.27242 -12.12529 11.32455 1.000 20.52894 275 ASP B C 1
ATOM 1132 O O . ASP A 1 153 ? -10.43479 -11.71719 11.38718 1.000 18.02457 275 ASP B O 1
ATOM 1137 N N . VAL A 1 154 ? -8.39294 -11.64990 10.43760 1.000 18.64503 276 VAL B N 1
ATOM 1138 C CA . VAL A 1 154 ? -8.78544 -10.61061 9.48110 1.000 17.47285 276 VAL B CA 1
ATOM 1139 C C . VAL A 1 154 ? -10.05571 -10.98914 8.72278 1.000 19.70036 276 VAL B C 1
ATOM 1140 O O . VAL A 1 154 ? -10.86676 -10.11735 8.37733 1.000 19.57556 276 VAL B O 1
ATOM 1144 N N . LYS A 1 155 ? -10.26506 -12.27583 8.45347 1.000 19.68539 277 LYS B N 1
ATOM 1145 C CA . LYS A 1 155 ? -11.46344 -12.64633 7.70868 1.000 21.25669 277 LYS B CA 1
ATOM 1146 C C . LYS A 1 155 ? -12.73143 -12.62526 8.55823 1.000 19.18070 277 LYS B C 1
ATOM 1147 O O . LYS A 1 155 ? -13.83212 -12.61002 7.99434 1.000 19.78328 277 LYS B O 1
ATOM 1153 N N . ALA A 1 156 ? -12.60942 -12.63066 9.88469 1.000 17.46615 278 ALA B N 1
ATOM 1154 C CA . ALA A 1 156 ? -13.76801 -12.68443 10.77037 1.000 16.76467 278 ALA B CA 1
ATOM 1155 C C . ALA A 1 156 ? -14.16549 -11.32568 11.34139 1.000 16.30837 278 ALA B C 1
ATOM 1156 O O . ALA A 1 156 ? -15.32345 -11.15883 11.76081 1.000 14.42660 278 ALA B O 1
ATOM 1158 N N . ILE A 1 157 ? -13.24118 -10.36063 11.34628 1.000 16.33825 279 ILE B N 1
ATOM 1159 C CA . ILE A 1 157 ? -13.52954 -9.04427 11.90193 1.000 17.07613 279 ILE B CA 1
ATOM 1160 C C . ILE A 1 157 ? -14.81778 -8.44432 11.34258 1.000 14.87689 279 ILE B C 1
ATOM 1161 O O . ILE A 1 157 ? -15.63818 -7.96501 12.13501 1.000 17.32092 279 ILE B O 1
ATOM 1166 N N . PRO A 1 158 ? -15.06463 -8.43517 10.02117 1.000 14.71385 280 PRO B N 1
ATOM 1167 C CA . PRO A 1 158 ? -16.28546 -7.76212 9.54132 1.000 13.45674 280 PRO B CA 1
ATOM 1168 C C . PRO A 1 158 ? -17.55294 -8.36451 10.12322 1.000 12.45978 280 PRO B C 1
ATOM 1169 O O . PRO A 1 158 ? -18.52201 -7.63267 10.39141 1.000 15.64935 280 PRO B O 1
ATOM 1173 N N . PHE A 1 159 ? -17.58310 -9.68462 10.30472 1.000 14.77919 281 PHE B N 1
ATOM 1174 C CA . PHE A 1 159 ? -18.75210 -10.35735 10.86469 1.000 13.85949 281 PHE B CA 1
ATOM 1175 C C . PHE A 1 159 ? -18.97597 -9.95730 12.31628 1.000 14.67726 281 PHE B C 1
ATOM 1176 O O . PHE A 1 159 ? -20.04876 -9.47300 12.68542 1.000 14.71714 281 PHE B O 1
ATOM 1184 N N . TRP A 1 160 ? -17.96861 -10.16467 13.16263 1.000 14.22687 282 TRP B N 1
ATOM 1185 C CA . TRP A 1 160 ? -18.09179 -9.78606 14.56608 1.000 13.22835 282 TRP B CA 1
ATOM 1186 C C . TRP A 1 160 ? -18.37013 -8.29414 14.70026 1.000 15.78389 282 TRP B C 1
ATOM 1187 O O . TRP A 1 160 ? -19.21174 -7.87882 15.50572 1.000 15.64972 282 TRP B O 1
ATOM 1198 N N . SER A 1 161 ? -17.69230 -7.47029 13.89210 1.000 13.08205 283 SER B N 1
ATOM 1199 C CA . SER A 1 161 ? -17.96616 -6.03780 13.90123 1.000 14.76657 283 SER B CA 1
ATOM 1200 C C . SER A 1 161 ? -19.43043 -5.75515 13.56969 1.000 17.42957 283 SER B C 1
ATOM 1201 O O . SER A 1 161 ? -20.09313 -4.96236 14.25009 1.000 14.78000 283 SER B O 1
ATOM 1204 N N . HIS A 1 162 ? -19.95626 -6.38842 12.51849 1.000 13.67087 284 HIS B N 1
ATOM 1205 C CA . HIS A 1 162 ? -21.35649 -6.16063 12.17509 1.000 14.52410 284 HIS B CA 1
ATOM 1206 C C . HIS A 1 162 ? -22.28368 -6.51224 13.34066 1.000 15.29303 284 HIS B C 1
ATOM 1207 O O . HIS A 1 162 ? -23.27159 -5.80733 13.59163 1.000 16.24931 284 HIS B O 1
ATOM 1214 N N . LEU A 1 163 ? -21.98897 -7.58809 14.06675 1.000 15.12452 285 LEU B N 1
ATOM 1215 C CA . LEU A 1 163 ? -22.85190 -7.98771 15.17650 1.000 17.09614 285 LEU B CA 1
ATOM 1216 C C . LEU A 1 163 ? -22.59187 -7.19397 16.44982 1.000 21.60945 285 LEU B C 1
ATOM 1217 O O . LEU A 1 163 ? -23.17013 -7.51804 17.49357 1.000 22.34607 285 LEU B O 1
ATOM 1222 N N . GLY A 1 164 ? -21.74659 -6.16994 16.40247 1.000 15.46422 286 GLY B N 1
ATOM 1223 C CA . GLY A 1 164 ? -21.63976 -5.23216 17.50065 1.000 20.63636 286 GLY B CA 1
ATOM 1224 C C . GLY A 1 164 ? -20.44088 -5.39734 18.40606 1.000 18.93863 286 GLY B C 1
ATOM 1225 O O . GLY A 1 164 ? -20.35447 -4.68895 19.41425 1.000 17.90626 286 GLY B O 1
ATOM 1226 N N . TYR A 1 165 ? -19.52633 -6.30458 18.09258 1.000 15.49422 287 TYR B N 1
ATOM 1227 C CA . TYR A 1 165 ? -18.25543 -6.36511 18.80502 1.000 14.55496 287 TYR B CA 1
ATOM 1228 C C . TYR A 1 165 ? -17.35922 -5.22616 18.34495 1.000 17.99813 287 TYR B C 1
ATOM 1229 O O . TYR A 1 165 ? -17.46674 -4.75453 17.21609 1.000 18.64491 287 TYR B O 1
ATOM 1238 N N . LYS A 1 166 ? -16.48562 -4.76534 19.23675 1.000 17.12006 288 LYS B N 1
ATOM 1239 C CA . LYS A 1 166 ? -15.58016 -3.67457 18.91930 1.000 18.30939 288 LYS B CA 1
ATOM 1240 C C . LYS A 1 166 ? -14.16402 -4.08682 19.28188 1.000 22.71417 288 LYS B C 1
ATOM 1241 O O . LYS A 1 166 ? -13.94595 -4.96648 20.12238 1.000 20.94812 288 LYS B O 1
ATOM 1247 N N . THR A 1 167 ? -13.19264 -3.42762 18.65459 1.000 20.52488 289 THR B N 1
ATOM 1248 C CA . THR A 1 167 ? -11.81009 -3.66864 19.02322 1.000 25.92602 289 THR B CA 1
ATOM 1249 C C . THR A 1 167 ? -11.63093 -3.31101 20.48946 1.000 24.58183 289 THR B C 1
ATOM 1250 O O . THR A 1 167 ? -12.04335 -2.23468 20.92894 1.000 24.88002 289 THR B O 1
ATOM 1254 N N . MET A 1 168 ? -11.04680 -4.22624 21.25183 1.000 22.43299 290 MET B N 1
ATOM 1255 C CA . MET A 1 168 ? -10.86009 -3.97478 22.67112 1.000 28.57842 290 MET B CA 1
ATOM 1256 C C . MET A 1 168 ? -9.82004 -2.87567 22.85409 1.000 28.02520 290 MET B C 1
ATOM 1257 O O . MET A 1 168 ? -8.75929 -2.91476 22.23110 1.000 29.23560 290 MET B O 1
ATOM 1262 N N . GLU A 1 169 ? -10.12669 -1.87758 23.67930 1.000 31.92764 291 GLU B N 1
ATOM 1263 C CA . GLU A 1 169 ? -9.18280 -0.77911 23.84722 1.000 34.77821 291 GLU B CA 1
ATOM 1264 C C . GLU A 1 169 ? -7.94021 -1.27646 24.57871 1.000 34.28739 291 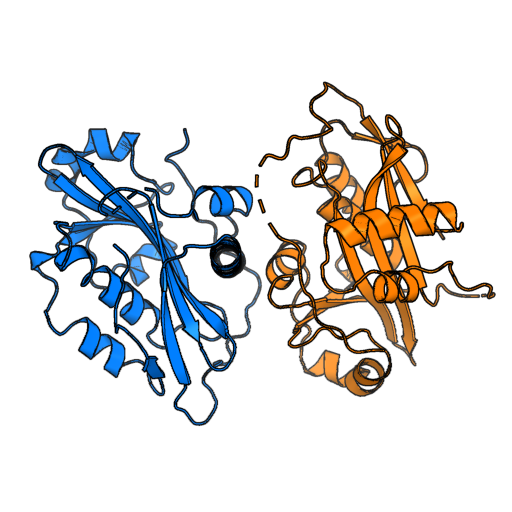GLU B C 1
ATOM 1265 O O . GLU A 1 169 ? -8.00630 -2.18317 25.41631 1.000 32.70393 291 GLU B O 1
ATOM 1271 N N . LYS A 1 170 ? -6.78940 -0.69159 24.24062 1.000 34.04962 292 LYS B N 1
ATOM 1272 C CA . LYS A 1 170 ? -5.53041 -1.25110 24.72588 1.000 36.02323 292 LYS B CA 1
ATOM 1273 C C . LYS A 1 170 ? -5.46468 -1.25342 26.24864 1.000 33.38656 292 LYS B C 1
ATOM 1274 O O . LYS A 1 170 ? -5.01617 -2.23404 26.85131 1.000 32.39627 292 LYS B O 1
ATOM 1280 N N . SER A 1 171 ? -5.91655 -0.17303 26.88789 1.000 31.72839 293 SER B N 1
ATOM 1281 C CA . SER A 1 171 ? -5.88651 -0.10948 28.34784 1.000 37.75376 293 SER B CA 1
ATOM 1282 C C . SER A 1 171 ? -6.67579 -1.25134 28.97901 1.000 38.27261 293 SER B C 1
ATOM 1283 O O . SER A 1 171 ? -6.29920 -1.76402 30.04165 1.000 38.95406 293 SER B O 1
ATOM 1286 N N . GLU A 1 172 ? -7.78681 -1.65399 28.35899 1.000 36.76077 294 GLU B N 1
ATOM 1287 C CA . GLU A 1 172 ? -8.56264 -2.73926 28.94349 1.000 36.51278 294 GLU B CA 1
ATOM 1288 C C . GLU A 1 172 ? -7.90241 -4.08641 28.69082 1.000 34.03671 294 GLU B C 1
ATOM 1289 O O . GLU A 1 172 ? -7.90339 -4.95659 29.56849 1.000 31.27017 294 GLU B O 1
ATOM 1295 N N . LEU A 1 173 ? -7.32174 -4.27005 27.50540 1.000 30.48388 295 LEU B N 1
ATOM 1296 C CA . LEU A 1 173 ? -6.59695 -5.50232 27.22940 1.000 30.23691 295 LEU B CA 1
ATOM 1297 C C . LEU A 1 173 ? -5.40216 -5.65655 28.16063 1.000 30.24433 295 LEU B C 1
ATOM 1298 O O . LEU A 1 173 ? -5.12471 -6.75562 28.64997 1.000 30.70473 295 LEU B O 1
ATOM 1303 N N . THR A 1 174 ? -4.67940 -4.56886 28.42450 1.000 31.79349 296 THR B N 1
ATOM 1304 C CA . THR A 1 174 ? -3.47755 -4.69982 29.23874 1.000 31.11497 296 THR B CA 1
ATOM 1305 C C . THR A 1 174 ? -3.80945 -5.19393 30.64654 1.000 30.53298 296 THR B C 1
ATOM 1306 O O . THR A 1 174 ? -3.00036 -5.89070 31.27048 1.000 32.47939 296 THR B O 1
ATOM 1310 N N . ARG A 1 175 ? -5.01359 -4.89937 31.13613 1.000 35.60255 297 ARG B N 1
ATOM 1311 C CA . ARG A 1 175 ? -5.42803 -5.39385 32.44407 1.000 33.74100 297 ARG B CA 1
ATOM 1312 C C . ARG A 1 175 ? -5.41918 -6.91736 32.51765 1.000 34.39263 297 ARG B C 1
ATOM 1313 O O . ARG A 1 175 ?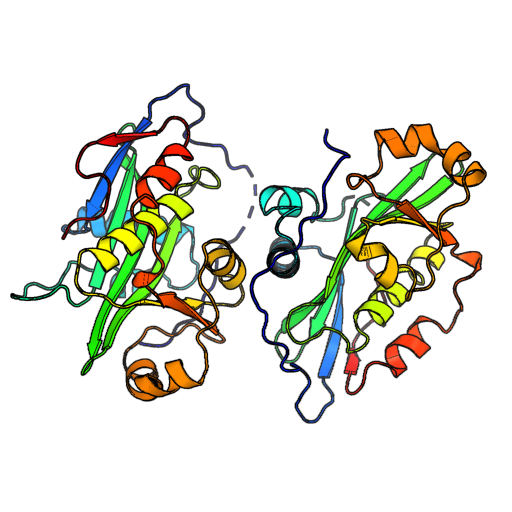 -5.20350 -7.48020 33.59783 1.000 37.32870 297 ARG B O 1
ATOM 1321 N N . ILE A 1 176 ? -5.63929 -7.60862 31.40097 1.000 28.32982 298 ILE B N 1
ATOM 1322 C CA . ILE A 1 176 ? -5.67858 -9.06544 31.42762 1.000 27.51470 298 ILE B CA 1
ATOM 1323 C C . ILE A 1 176 ? -4.66594 -9.67358 30.46114 1.000 26.91406 298 ILE B C 1
ATOM 1324 O O . ILE A 1 176 ? -4.75444 -10.84656 30.13472 1.000 25.94909 298 ILE B O 1
ATOM 1329 N N . VAL A 1 177 ? -3.69761 -8.87892 30.00301 1.000 26.10566 299 VAL B N 1
ATOM 1330 C CA . VAL A 1 177 ? -2.87946 -9.29523 28.86868 1.000 27.99506 299 VAL B CA 1
ATOM 1331 C C . VAL A 1 177 ? -2.06951 -10.53658 29.21067 1.000 25.92697 299 VAL B C 1
ATOM 1332 O O . VAL A 1 177 ? -1.89540 -11.42804 28.37220 1.000 27.09633 299 VAL B O 1
ATOM 1336 N N . PHE A 1 178 ? -1.55281 -10.61508 30.44106 1.000 29.25968 300 PHE B N 1
ATOM 1337 C CA . PHE A 1 178 ? -0.75853 -11.77818 30.81987 1.000 28.11261 300 PHE B CA 1
ATOM 1338 C C . PHE A 1 178 ? -1.60986 -13.03710 30.84886 1.000 26.42548 300 PHE B C 1
ATOM 1339 O O . PHE A 1 178 ? -1.22069 -14.07427 30.29868 1.000 27.32444 300 PHE B O 1
ATOM 1347 N N . TYR A 1 179 ? -2.76470 -12.97810 31.51142 1.000 23.92565 301 TYR B N 1
ATOM 1348 C CA . TYR A 1 179 ? -3.64505 -14.13696 31.51472 1.000 21.96111 301 TYR B CA 1
ATOM 1349 C C . TYR A 1 179 ? -4.07438 -14.48520 30.09163 1.000 26.50588 301 TYR B C 1
ATOM 1350 O O . TYR A 1 179 ? -4.14876 -15.66364 29.72234 1.000 20.54488 301 TYR B O 1
ATOM 1359 N N . TYR A 1 180 ? -4.34151 -13.46920 29.27623 1.000 23.58289 302 TYR B N 1
ATOM 1360 C CA . TYR A 1 180 ? -4.79976 -13.71768 27.91779 1.000 24.10481 302 TYR B CA 1
ATOM 1361 C C . TYR A 1 180 ? -3.72956 -14.43231 27.10526 1.000 22.80069 302 TYR B C 1
ATOM 1362 O O . TYR A 1 180 ? -4.00795 -15.43310 26.43562 1.000 21.75964 302 TYR B O 1
ATOM 1371 N N . GLU A 1 181 ? -2.49114 -13.93170 27.14770 1.000 23.98483 303 GLU B N 1
ATOM 1372 C CA . GLU A 1 181 ? -1.45473 -14.53502 26.32083 1.000 25.40047 303 GLU B CA 1
ATOM 1373 C C . GLU A 1 181 ? -1.15610 -15.97386 26.72872 1.000 25.66721 303 GLU B C 1
ATOM 1374 O O . GLU A 1 181 ? -0.68939 -16.75813 25.89137 1.000 29.44756 303 GLU B O 1
ATOM 1380 N N . HIS A 1 182 ? -1.44959 -16.36020 27.97226 1.000 22.23358 304 HIS B N 1
ATOM 1381 C CA . HIS A 1 182 ? -1.09939 -17.69341 28.44157 1.000 23.51859 304 HIS B CA 1
ATOM 1382 C C . HIS A 1 182 ? -2.26905 -18.65907 28.49543 1.000 24.82666 304 HIS B C 1
ATOM 1383 O O . HIS A 1 182 ? -2.04297 -19.85902 28.67931 1.000 27.98142 304 HIS B O 1
ATOM 1390 N N . ASN A 1 183 ? -3.49704 -18.18447 28.32785 1.000 21.20373 305 ASN B N 1
ATOM 1391 C CA . ASN A 1 183 ? -4.66587 -19.02069 28.55472 1.000 21.56563 305 ASN B CA 1
ATOM 1392 C C . ASN A 1 183 ? -5.70724 -18.96388 27.45376 1.000 22.90985 305 ASN B C 1
ATOM 1393 O O . ASN A 1 183 ? -6.48499 -19.91429 27.32900 1.000 29.26578 305 ASN B O 1
ATOM 1398 N N . CYS A 1 184 ? -5.76482 -17.90879 26.65890 1.000 21.40347 306 CYS B N 1
ATOM 1399 C CA . CYS A 1 184 ? -6.83307 -17.77996 25.68550 1.000 21.15796 306 CYS B CA 1
ATOM 1400 C C . CYS A 1 184 ? -6.37624 -18.27090 24.31579 1.000 22.13240 306 CYS B C 1
ATOM 1401 O O . CYS A 1 184 ? -5.18519 -18.29140 24.00107 1.000 19.80665 306 CYS B O 1
ATOM 1404 N N . TYR A 1 185 ? -7.34569 -18.68833 23.51091 1.000 21.32566 307 TYR B N 1
ATOM 1405 C CA . TYR A 1 185 ? -7.09112 -19.25444 22.18694 1.000 20.08421 307 TYR B CA 1
ATOM 1406 C C . TYR A 1 185 ? -6.87912 -18.12784 21.17693 1.000 17.39139 307 TYR B C 1
ATOM 1407 O O . TYR A 1 185 ? -7.82668 -17.40886 20.84423 1.000 18.86555 307 TYR B O 1
ATOM 1416 N N . LYS A 1 186 ? -5.65638 -17.97910 20.66757 1.000 16.61259 308 LYS B N 1
ATOM 1417 C CA . LYS A 1 186 ? -5.26219 -16.80478 19.88958 1.000 17.15277 308 LYS B CA 1
ATOM 1418 C C . LYS A 1 186 ? -5.02289 -17.16945 18.42743 1.000 17.76756 308 LYS B C 1
ATOM 1419 O O . LYS A 1 186 ? -4.11121 -17.94238 18.11170 1.000 19.15881 308 LYS B O 1
ATOM 1425 N N . PHE A 1 187 ? -5.80116 -16.56682 17.53080 1.000 15.86020 309 PHE B N 1
ATOM 1426 C CA . PHE A 1 187 ? -5.58887 -16.76244 16.10344 1.000 14.87939 309 PHE B CA 1
ATOM 1427 C C . PHE A 1 187 ? -4.47045 -15.86451 15.59071 1.000 19.16260 309 PHE B C 1
ATOM 1428 O O . PHE A 1 187 ? -4.35379 -14.69869 15.98547 1.000 17.73335 309 PHE B O 1
ATOM 1436 N N . LYS A 1 188 ? -3.65331 -16.42390 14.70233 1.000 17.49164 310 LYS B N 1
ATOM 1437 C CA . LYS A 1 188 ? -2.52584 -15.70975 14.11303 1.000 16.95794 310 LYS B CA 1
ATOM 1438 C C . LYS A 1 188 ? -2.97960 -14.39786 13.48029 1.000 17.08276 310 LYS B C 1
ATOM 1439 O O . LYS A 1 188 ? -3.92586 -14.37056 12.68055 1.000 18.66907 310 LYS B O 1
ATOM 1445 N N . GLY A 1 189 ? -2.29324 -13.31036 13.83622 1.000 19.94855 311 GLY B N 1
ATOM 1446 C CA . GLY A 1 189 ? -2.59082 -11.99301 13.30763 1.000 18.94224 311 GLY B CA 1
ATOM 1447 C C . GLY A 1 189 ? -3.90115 -11.39286 13.76484 1.000 20.28842 311 GLY B C 1
ATOM 1448 O O . GLY A 1 189 ? -4.33660 -10.38255 13.19720 1.000 20.51868 311 GLY B O 1
ATOM 1449 N N . ALA A 1 190 ? -4.53823 -11.96733 14.77931 1.000 17.38432 312 ALA B N 1
ATOM 1450 C CA . ALA A 1 190 ? -5.89101 -11.55528 15.12433 1.000 16.43015 312 ALA B CA 1
ATOM 1451 C C . ALA A 1 190 ? -5.89955 -10.21057 15.83838 1.000 16.65288 312 ALA B C 1
ATOM 1452 O O . ALA A 1 190 ? -4.91326 -9.78777 16.44758 1.000 20.45841 312 ALA B O 1
ATOM 1454 N N . GLU A 1 191 ? -7.03690 -9.54065 15.73179 1.000 19.48850 313 GLU B N 1
ATOM 1455 C CA . GLU A 1 191 ? -7.42293 -8.41835 16.56725 1.000 22.19052 313 GLU B CA 1
ATOM 1456 C C . GLU A 1 191 ? -8.32811 -8.92210 17.68082 1.000 21.00880 313 GLU B C 1
ATOM 1457 O O . GLU A 1 191 ? -9.15606 -9.80602 17.45849 1.000 19.50896 313 GLU B O 1
ATOM 1463 N N . VAL A 1 192 ? -8.17548 -8.36611 18.87870 1.000 19.79147 314 VAL B N 1
ATOM 1464 C CA . VAL A 1 192 ? -9.01643 -8.75660 20.01102 1.000 18.93271 314 VAL B CA 1
ATOM 1465 C C . VAL A 1 192 ? -10.24820 -7.86212 20.05012 1.000 18.32398 314 VAL B C 1
ATOM 1466 O O . VAL A 1 192 ? -10.13486 -6.64305 20.21897 1.000 19.74511 314 VAL B O 1
ATOM 1470 N N . MET A 1 193 ? -11.42577 -8.46619 19.92030 1.000 18.82142 315 MET B N 1
ATOM 1471 C CA . MET A 1 193 ? -12.68802 -7.74234 19.93462 1.000 19.35749 315 MET B CA 1
ATOM 1472 C C . MET A 1 193 ? -13.49826 -8.15121 21.15615 1.000 19.70105 315 MET B C 1
ATOM 1473 O O . MET A 1 193 ? -13.26156 -9.20155 21.75855 1.000 19.29572 315 MET B O 1
ATOM 1478 N N . ILE A 1 194 ? -14.46044 -7.30478 21.52142 1.000 16.61728 316 ILE B N 1
ATOM 1479 C CA . ILE A 1 194 ? -15.13489 -7.44178 22.80467 1.000 17.66733 316 ILE B CA 1
ATOM 1480 C C . ILE A 1 194 ? -16.54933 -6.89646 22.68436 1.000 19.40684 316 ILE B C 1
ATOM 1481 O O . ILE A 1 194 ? -16.80924 -5.94320 21.94232 1.000 17.91736 316 ILE B O 1
ATOM 1486 N N . ARG A 1 195 ? -17.47128 -7.53452 23.40250 1.000 18.82644 317 ARG B N 1
ATOM 1487 C CA . ARG A 1 195 ? -18.77880 -6.96244 23.70330 1.000 20.97842 317 ARG B CA 1
ATOM 1488 C C . ARG A 1 195 ? -18.98744 -7.07819 25.20288 1.000 20.48463 317 ARG B C 1
ATOM 1489 O O . ARG A 1 195 ? -18.91550 -8.18259 25.75562 1.000 19.58468 317 ARG B O 1
ATOM 1497 N N . TYR A 1 196 ? -19.25328 -5.95086 25.85608 1.000 19.17772 318 TYR B N 1
ATOM 1498 C CA . TYR A 1 196 ? -19.58718 -5.96448 27.27502 1.000 24.01036 318 TYR B CA 1
ATOM 1499 C C . TYR A 1 196 ? -21.04730 -6.36171 27.46000 1.000 25.82634 318 TYR B C 1
ATOM 1500 O O . TYR A 1 196 ? -21.93805 -5.82837 26.78880 1.000 24.26809 318 TYR B O 1
ATOM 1509 N N . CYS A 1 197 ? -21.29372 -7.30190 28.37275 1.000 24.46190 319 CYS B N 1
ATOM 1510 C CA . CYS A 1 197 ? -22.64927 -7.81411 28.53422 1.000 21.02904 319 CYS B CA 1
ATOM 1511 C C . CYS A 1 197 ? -23.61878 -6.76497 29.07426 1.000 25.98695 319 CYS B C 1
ATOM 1512 O O . CYS A 1 197 ? -24.82753 -6.90481 28.87677 1.000 27.66975 319 CYS B O 1
ATOM 1515 N N . ARG A 1 198 ? -23.13185 -5.72056 29.74637 1.000 25.76665 320 ARG B N 1
ATOM 1516 C CA . ARG A 1 198 ? -24.05504 -4.69382 30.21598 1.000 29.18147 320 ARG B CA 1
ATOM 1517 C C . ARG A 1 198 ? -24.68986 -3.92607 29.06136 1.000 29.62667 320 ARG B C 1
ATOM 1518 O O . ARG A 1 198 ? -25.68110 -3.22425 29.27470 1.000 31.13726 320 ARG B O 1
ATOM 1526 N N . THR A 1 199 ? -24.15615 -4.04634 27.84540 1.000 27.95139 321 THR B N 1
ATOM 1527 C CA . THR A 1 199 ? -24.73233 -3.37494 26.68888 1.000 26.56573 321 THR B CA 1
ATOM 1528 C C . THR A 1 199 ? -25.69525 -4.25994 25.91793 1.000 28.76176 321 THR B C 1
ATOM 1529 O O . THR A 1 199 ? -26.21236 -3.83083 24.88004 1.000 30.66557 321 THR B O 1
ATOM 1533 N N . TRP A 1 200 ? -25.94532 -5.47768 26.38514 1.000 24.34431 322 TRP B N 1
ATOM 1534 C CA . TRP A 1 200 ? -26.78476 -6.40222 25.63722 1.000 25.70774 322 TRP B CA 1
ATOM 1535 C C . TRP A 1 200 ? -28.24310 -6.17201 26.00762 1.000 25.96003 322 TRP B C 1
ATOM 1536 O O . TRP A 1 200 ? -28.58506 -6.23965 27.19691 1.000 25.96612 322 TRP B O 1
ATOM 1547 N N . PRO A 1 201 ? -29.12571 -5.89222 25.05039 1.000 26.67126 323 PRO B N 1
ATOM 1548 C CA . PRO A 1 201 ? -30.51385 -5.59195 25.41190 1.000 26.79688 323 PRO B CA 1
ATOM 1549 C C . PRO A 1 201 ? -31.27133 -6.84508 25.82095 1.000 24.93426 323 PRO B C 1
ATOM 1550 O O . PRO A 1 201 ? -31.04334 -7.94277 25.30384 1.000 25.23964 323 PRO B O 1
ATOM 1554 N N . THR A 1 202 ? -32.20194 -6.66093 26.75496 1.000 25.92453 324 THR B N 1
ATOM 1555 C CA . THR A 1 202 ? -32.98084 -7.79274 27.24483 1.000 26.94253 324 THR B CA 1
ATOM 1556 C C . THR A 1 202 ? -33.78201 -8.45374 26.12269 1.000 28.90348 324 THR B C 1
ATOM 1557 O O . THR A 1 202 ? -33.98182 -9.67391 26.14514 1.000 30.16682 324 THR B O 1
ATOM 1561 N N . ASP A 1 203 ? -34.22873 -7.68355 25.12568 1.000 27.77848 325 ASP B N 1
ATOM 1562 C CA . ASP A 1 203 ? -34.99668 -8.23444 24.00731 1.000 25.32540 325 ASP B CA 1
ATOM 1563 C C . ASP A 1 203 ? -34.12777 -8.69889 22.83853 1.000 26.26997 325 ASP B C 1
ATOM 1564 O O . ASP A 1 203 ? -34.66003 -8.94396 21.74929 1.000 24.57255 325 ASP B O 1
ATOM 1569 N N . GLY A 1 204 ? -32.81285 -8.83197 23.02942 1.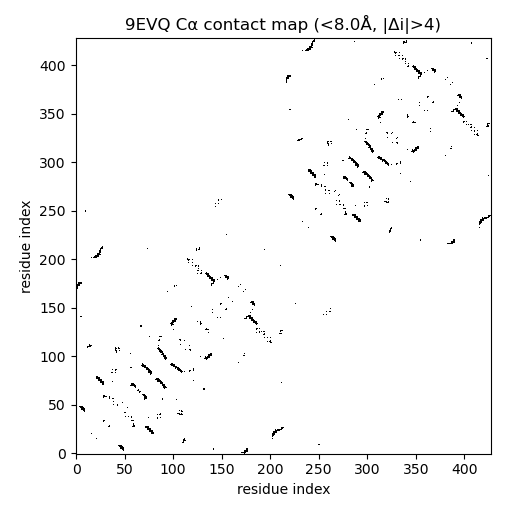000 23.97344 326 GLY B N 1
ATOM 1570 C CA . GLY A 1 204 ? -31.94424 -9.13122 21.90028 1.000 20.92117 326 GLY B CA 1
ATOM 1571 C C . GLY A 1 204 ? -32.21156 -10.48395 21.26335 1.000 21.05324 326 GLY B C 1
ATOM 1572 O O . GLY A 1 204 ? -32.12710 -10.63167 20.04188 1.000 18.75567 326 GLY B O 1
ATOM 1573 N N . VAL A 1 205 ? -32.50398 -11.49634 22.07798 1.000 18.73755 327 VAL B N 1
ATOM 1574 C CA . VAL A 1 205 ? -32.79884 -12.81257 21.52488 1.000 21.71305 327 VAL B CA 1
ATOM 1575 C C . VAL A 1 205 ? -34.15001 -12.79228 20.82689 1.000 20.41855 327 VAL B C 1
ATOM 1576 O O . VAL A 1 205 ? -34.28772 -13.29022 19.70153 1.000 21.24938 327 VAL B O 1
ATOM 1580 N N . LYS A 1 206 ? -35.16232 -12.20624 21.47743 1.000 24.48969 328 LYS B N 1
ATOM 1581 C CA . LYS A 1 206 ? -36.48598 -12.07263 20.87205 1.000 21.71590 328 LYS B CA 1
ATOM 1582 C C . LYS A 1 206 ? -36.39985 -11.40626 19.50290 1.000 21.85658 328 LYS B C 1
ATOM 1583 O O . LYS A 1 206 ? -36.99929 -11.87524 18.52519 1.000 22.88461 328 LYS B O 1
ATOM 1589 N N . GLU A 1 207 ? -35.65029 -10.30671 19.40624 1.000 20.32345 329 GLU B N 1
ATOM 1590 C CA . GLU A 1 207 ? -35.56527 -9.61860 18.12196 1.000 21.39661 329 GLU B CA 1
ATOM 1591 C C . GLU A 1 207 ? -34.79050 -10.43379 17.09141 1.000 20.43959 329 GLU B C 1
ATOM 1592 O O . GLU A 1 207 ? -35.16782 -10.45582 15.91461 1.000 20.31413 329 GLU B O 1
ATOM 1598 N N . ALA A 1 208 ? -33.71828 -11.12400 17.49615 1.000 16.31230 330 ALA B N 1
ATOM 1599 C CA . ALA A 1 208 ? -32.98234 -11.93158 16.52415 1.000 17.41019 330 ALA B CA 1
ATOM 1600 C C . ALA A 1 208 ? -33.84265 -13.06669 15.99179 1.000 16.92241 330 ALA B C 1
ATOM 1601 O O . ALA A 1 208 ? -33.82814 -13.36036 14.78893 1.000 15.93595 330 ALA B O 1
ATOM 1603 N N . LEU A 1 209 ? -34.57631 -13.73245 16.88139 1.000 17.82833 331 LEU B N 1
ATOM 1604 C CA . LEU A 1 209 ? -35.44694 -14.82872 16.46878 1.000 19.76485 331 LEU B CA 1
ATOM 1605 C C . LEU A 1 209 ? -36.56839 -14.33962 15.55445 1.000 18.82027 331 LEU B C 1
ATOM 1606 O O . LEU A 1 209 ? -36.92342 -15.01402 14.57689 1.000 21.26070 331 LEU B O 1
ATOM 1611 N N . ALA A 1 210 ? -37.15064 -13.17901 15.85553 1.000 18.43645 332 ALA B N 1
ATOM 1612 C CA . ALA A 1 210 ? -38.20288 -12.64800 14.99282 1.000 18.07971 332 ALA B CA 1
ATOM 1613 C C . ALA A 1 210 ? -37.71871 -12.51933 13.55886 1.000 19.58851 332 ALA B C 1
ATOM 1614 O O . ALA A 1 210 ? -38.50649 -12.67827 12.61596 1.000 20.11221 332 ALA B O 1
ATOM 1616 N N . ARG A 1 211 ? -36.42664 -12.25148 13.37263 1.000 18.50268 333 ARG B N 1
ATOM 1617 C CA . ARG A 1 211 ? -35.86534 -12.07883 12.03864 1.000 21.74115 333 ARG B CA 1
ATOM 1618 C C . ARG A 1 211 ? -35.56049 -13.39039 11.32924 1.000 21.42838 333 ARG B C 1
ATOM 1619 O O . ARG A 1 211 ? -35.24237 -13.36573 10.13505 1.000 23.10616 333 ARG B O 1
ATOM 1627 N N . VAL A 1 212 ? -35.63679 -14.52657 12.01468 1.000 18.47579 334 VAL B N 1
ATOM 1628 C CA . VAL A 1 212 ? -35.35956 -15.80857 11.38099 1.000 17.72051 334 VAL B CA 1
ATOM 1629 C C . VAL A 1 212 ? -36.69317 -16.30006 10.83094 1.000 20.09410 334 VAL B C 1
ATOM 1630 O O . VAL A 1 212 ? -37.53875 -16.78507 11.58108 1.000 18.81404 334 VAL B O 1
ATOM 1634 N N . GLN A 1 213 ? -36.88173 -16.18636 9.51857 1.000 19.61201 335 GLN B N 1
ATOM 1635 C CA . GLN A 1 213 ? -38.19723 -16.46447 8.95960 1.000 21.99788 335 GLN B CA 1
ATOM 1636 C C . GLN A 1 213 ? -38.48266 -17.96619 9.00267 1.000 18.01294 335 GLN B C 1
ATOM 1637 O O . GLN A 1 213 ? -37.58901 -18.79579 8.81212 1.000 18.98350 335 GLN B O 1
ATOM 1643 N N . LYS A 1 214 ? -39.73826 -18.30905 9.26972 1.000 19.20087 336 LYS B N 1
ATOM 1644 C CA . LYS A 1 214 ? -40.27134 -19.66619 9.16504 1.000 19.74005 336 LYS B CA 1
ATOM 1645 C C . LYS A 1 214 ? -39.72999 -20.62221 10.21577 1.000 18.76950 336 LYS B C 1
ATOM 1646 O O . LYS A 1 214 ? -39.90235 -21.83637 10.07270 1.000 21.10166 336 LYS B O 1
ATOM 1652 N N . VAL A 1 215 ? -39.06777 -20.12902 11.25826 1.000 16.66607 337 VAL B N 1
ATOM 1653 C CA . VAL A 1 215 ? -38.49929 -20.97542 12.30041 1.000 17.14689 337 VAL B CA 1
ATOM 1654 C C . VAL A 1 215 ? -39.27049 -20.75543 13.59037 1.000 19.21921 337 VAL B C 1
ATOM 1655 O O . VAL A 1 215 ? -39.52595 -19.61102 13.98391 1.000 23.71217 337 VAL B O 1
ATOM 1659 N N . ILE A 1 216 ? -39.61478 -21.84747 14.25649 1.000 16.94101 338 ILE B N 1
ATOM 1660 C CA . ILE A 1 216 ? -40.10753 -21.81642 15.62465 1.000 19.56573 338 ILE B CA 1
ATOM 1661 C C . ILE A 1 216 ? -39.17064 -22.66955 16.46504 1.000 21.95563 338 ILE B C 1
ATOM 1662 O O . ILE A 1 216 ? -38.65550 -23.69372 15.99702 1.000 19.44538 338 ILE B O 1
ATOM 1667 N N . VAL A 1 217 ? -38.90949 -22.22556 17.68930 1.000 19.54229 339 VAL B N 1
ATOM 1668 C CA . VAL A 1 217 ? -38.00299 -22.92597 18.58836 1.000 17.24496 339 VAL B CA 1
ATOM 1669 C C . VAL A 1 217 ? -38.82994 -23.62404 19.65114 1.000 19.38741 339 VAL B C 1
ATOM 1670 O O . VAL A 1 217 ? -39.70896 -23.00975 20.26754 1.000 23.77716 339 VAL B O 1
ATOM 1674 N N . SER A 1 218 ? -38.54955 -24.89920 19.86453 1.000 18.24258 340 SER B N 1
ATOM 1675 C CA . SER A 1 218 ? -39.16340 -25.67494 20.92550 1.000 23.81694 340 SER B CA 1
ATOM 1676 C C . SER A 1 218 ? -38.16125 -25.84765 22.05693 1.000 23.54429 340 SER B C 1
ATOM 1677 O O . SER A 1 218 ? -36.95485 -25.92649 21.83208 1.000 20.14561 340 SER B O 1
ATOM 1680 N N . GLY A 1 219 ? -38.66888 -25.90925 23.27593 1.000 27.67935 341 GLY B N 1
ATOM 1681 C CA . GLY A 1 219 ? -37.79249 -25.91855 24.42630 1.000 25.97657 341 GLY B CA 1
ATOM 1682 C C . GLY A 1 219 ? -37.32919 -24.51444 24.76829 1.000 26.44749 341 GLY B C 1
ATOM 1683 O O . GLY A 1 219 ? -37.84502 -23.51502 24.26575 1.000 24.22406 341 GLY B O 1
ATOM 1684 N N . HIS A 1 220 ? -36.31911 -24.44502 25.63155 1.000 24.97197 342 HIS B N 1
ATOM 1685 C CA . HIS A 1 220 ? -35.78773 -23.15091 26.03905 1.000 25.64968 342 HIS B CA 1
ATOM 1686 C C . HIS A 1 220 ? -35.29187 -22.37131 24.82764 1.000 24.09990 342 HIS B C 1
ATOM 1687 O O . HIS A 1 220 ? -34.50526 -22.88157 24.02296 1.000 21.15975 342 HIS B O 1
ATOM 1694 N N . VAL A 1 221 ? -35.74445 -21.12435 24.69449 1.000 22.15182 343 VAL B N 1
ATOM 1695 C CA . VAL A 1 221 ? -35.23800 -20.28554 23.61491 1.000 20.96500 343 VAL B CA 1
ATOM 1696 C C . VAL A 1 221 ? -33.93872 -19.64100 24.07128 1.000 20.44942 343 VAL B C 1
ATOM 1697 O O . VAL A 1 221 ? -33.91109 -18.46822 24.45332 1.000 23.13859 343 VAL B O 1
ATOM 1701 N N . GLY A 1 222 ? -32.86817 -20.41356 24.03782 1.000 18.77942 344 GLY B N 1
ATOM 1702 C CA . GLY A 1 222 ? -31.56425 -19.94141 24.43727 1.000 21.71300 344 GLY B CA 1
ATOM 1703 C C . GLY A 1 222 ? -30.69612 -21.13150 24.79193 1.000 20.87118 344 GLY B C 1
ATOM 1704 O O . GLY A 1 222 ? -31.03639 -22.27449 24.51437 1.000 19.88453 344 GLY B O 1
ATOM 1705 N N . LEU A 1 223 ? -29.58396 -20.83310 25.44511 1.000 22.41979 345 LEU B N 1
ATOM 1706 C CA . LEU A 1 223 ? -28.61044 -21.85069 25.79766 1.000 20.81952 345 LEU B CA 1
ATOM 1707 C C . LEU A 1 223 ? -28.77240 -22.26383 27.25475 1.000 23.01229 345 LEU B C 1
ATOM 1708 O O . LEU A 1 223 ? -29.01282 -21.42043 28.12340 1.000 24.58726 345 LEU B O 1
ATOM 1713 N N . MET A 1 224 ? -28.64040 -23.56026 27.52368 1.000 23.03364 346 MET B N 1
ATOM 1714 C CA . MET A 1 224 ? -28.70904 -24.06184 28.89219 1.000 32.49240 346 MET B CA 1
ATOM 1715 C C . MET A 1 224 ? -27.40493 -24.75533 29.26446 1.000 32.45096 346 MET B C 1
ATOM 1716 O O . MET A 1 224 ? -26.63088 -25.16794 28.39939 1.000 27.29093 346 MET B O 1
ATOM 1721 N N . ASP A 1 225 ? -27.16172 -24.90023 30.56689 1.000 34.74180 347 ASP B N 1
ATOM 1722 C CA . ASP A 1 225 ? -25.96851 -25.65204 30.97998 1.000 39.41965 347 ASP B CA 1
ATOM 1723 C C . ASP A 1 225 ? -26.23531 -26.62630 32.11554 1.000 41.85558 347 ASP B C 1
ATOM 1724 O O . ASP A 1 225 ? -25.84504 -27.79272 32.02372 1.000 46.15103 347 ASP B O 1
ATOM 1729 N N . GLN B 1 4 ? -32.40598 -6.08884 -12.70645 1.000 47.54330 126 GLN A N 1
ATOM 1730 C CA . GLN B 1 4 ? -32.87605 -6.51461 -11.39200 1.000 46.19366 126 GLN A CA 1
ATOM 1731 C C . GLN B 1 4 ? -32.94337 -5.35240 -10.39636 1.000 41.69262 126 GLN A C 1
ATOM 1732 O O . GLN B 1 4 ? -34.03969 -4.91859 -10.02012 1.000 33.16020 126 GLN A O 1
ATOM 1738 N N . LEU B 1 5 ? -31.77876 -4.85124 -9.96608 1.000 39.34683 127 LEU A N 1
ATOM 1739 C CA . LEU B 1 5 ? -31.71102 -3.80468 -8.93866 1.000 36.53314 127 LEU A CA 1
ATOM 1740 C C . LEU B 1 5 ? -30.57908 -2.83488 -9.28209 1.000 31.48937 127 LEU A C 1
ATOM 1741 O O . LEU B 1 5 ? -29.40512 -3.12323 -9.03243 1.000 30.80816 127 LEU A O 1
ATOM 1746 N N . THR B 1 6 ? -30.94633 -1.68177 -9.84333 1.000 24.31323 128 THR A N 1
ATOM 1747 C CA . THR B 1 6 ? -30.01423 -0.62088 -10.20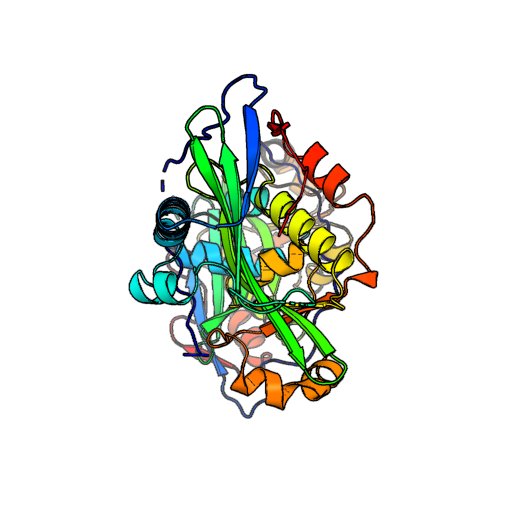306 1.000 24.98008 128 THR A CA 1
ATOM 1748 C C . THR B 1 6 ? -30.14821 0.59185 -9.28364 1.000 22.31985 128 THR A C 1
ATOM 1749 O O . THR B 1 6 ? -29.72479 1.69517 -9.64669 1.000 23.64371 128 THR A O 1
ATOM 1753 N N . TYR B 1 7 ? -30.75018 0.41915 -8.11277 1.000 21.01389 129 TYR A N 1
ATOM 1754 C CA . TYR B 1 7 ? -30.94625 1.51520 -7.17101 1.000 20.44872 129 TYR A CA 1
ATOM 1755 C C . TYR B 1 7 ? -30.34345 1.12935 -5.83769 1.000 17.32712 129 TYR A C 1
ATOM 1756 O O . TYR B 1 7 ? -30.41525 -0.03059 -5.43148 1.000 17.69737 129 TYR A O 1
ATOM 1765 N N . SER B 1 8 ? -29.77488 2.10589 -5.13892 1.000 17.33988 130 SER A N 1
ATOM 1766 C CA . SER B 1 8 ? -29.10978 1.79955 -3.89036 1.000 15.96557 130 SER A CA 1
ATOM 1767 C C . SER B 1 8 ? -29.24777 2.99570 -2.95065 1.000 16.03398 130 SER A C 1
ATOM 1768 O O . SER B 1 8 ? -29.88936 4.00040 -3.27640 1.000 15.87350 130 SER A O 1
ATOM 1771 N N . GLN B 1 9 ? -28.67214 2.86592 -1.76231 1.000 15.08073 131 GLN A N 1
ATOM 1772 C CA . GLN B 1 9 ? -28.62318 3.97431 -0.81554 1.000 15.34011 131 GLN A CA 1
ATOM 1773 C C . GLN B 1 9 ? -27.32423 3.84782 -0.03253 1.000 14.75266 131 GLN A C 1
ATOM 1774 O O . GLN B 1 9 ? -27.05686 2.78768 0.52607 1.000 19.62073 131 GLN A O 1
ATOM 1780 N N . LEU B 1 10 ? -26.51776 4.91111 0.00622 1.000 14.23076 132 LEU A N 1
ATOM 1781 C CA . LEU B 1 10 ? -25.28019 4.89252 0.78759 1.000 15.98275 132 LEU A CA 1
ATOM 1782 C C . LEU B 1 10 ? -25.59811 5.07392 2.26478 1.000 15.03605 132 LEU A C 1
ATOM 1783 O O . LEU B 1 10 ? -26.19844 6.08025 2.64950 1.000 15.70892 132 LEU A O 1
ATOM 1788 N N . VAL B 1 11 ? -25.23786 4.08761 3.08524 1.000 14.49346 133 VAL A N 1
ATOM 1789 C CA . VAL B 1 11 ? -25.32255 4.18770 4.54090 1.000 16.27214 133 VAL A CA 1
ATOM 1790 C C . VAL B 1 11 ? -23.95849 3.76786 5.06416 1.000 13.53146 133 VAL A C 1
ATOM 1791 O O . VAL B 1 11 ? -23.59613 2.58608 4.98171 1.000 14.12595 133 VAL A O 1
ATOM 1795 N N . LEU B 1 12 ? -23.20246 4.72350 5.59305 1.000 16.81735 134 LEU A N 1
ATOM 1796 C CA . LEU B 1 12 ? -21.85921 4.43645 6.07823 1.000 14.79179 134 LEU A CA 1
ATOM 1797 C C . LEU B 1 12 ? -21.90739 3.77269 7.44304 1.000 14.96267 134 LEU A C 1
ATOM 1798 O O . LEU B 1 12 ? -22.83410 3.98453 8.22536 1.000 14.50322 134 LEU A O 1
ATOM 1803 N N . ARG B 1 13 ? -20.88640 2.96662 7.72431 1.000 13.63605 135 ARG A N 1
ATOM 1804 C CA . ARG B 1 13 ? -20.70474 2.44262 9.06791 1.000 14.86478 135 ARG A CA 1
ATOM 1805 C C . ARG B 1 13 ? -20.45267 3.59428 10.03104 1.000 17.39768 135 ARG A C 1
ATOM 1806 O O . ARG B 1 13 ? -19.83312 4.60322 9.67595 1.000 18.85661 135 ARG A O 1
ATOM 1814 N N . THR B 1 14 ? -20.91365 3.42820 11.26983 1.000 18.84857 136 THR A N 1
ATOM 1815 C CA . THR B 1 14 ? -20.69206 4.43826 12.30234 1.000 18.64876 136 THR A CA 1
ATOM 1816 C C . THR B 1 14 ? -19.73483 3.99980 13.39848 1.000 24.38634 136 THR A C 1
ATOM 1817 O O . THR B 1 14 ? -19.25896 4.85566 14.14713 1.000 28.32360 136 THR A O 1
ATOM 1821 N N . ALA B 1 15 ? -19.45638 2.70675 13.52871 1.000 21.31735 137 ALA A N 1
ATOM 1822 C CA . ALA B 1 15 ? -18.56716 2.24925 14.58939 1.000 27.15097 137 ALA A CA 1
ATOM 1823 C C . ALA B 1 15 ? -17.23171 2.98365 14.51948 1.000 28.09348 137 ALA A C 1
ATOM 1824 O O . ALA B 1 15 ? -16.71527 3.26047 13.43665 1.000 29.97994 137 ALA A O 1
ATOM 1826 N N . ILE B 1 16 ? -16.67532 3.31212 15.68515 1.000 28.37741 138 ILE A N 1
ATOM 1827 C CA . ILE B 1 16 ? -15.40076 4.02428 15.72558 1.000 28.28385 138 ILE A CA 1
ATOM 1828 C C . ILE B 1 16 ? -14.29579 3.12445 15.18941 1.000 33.03458 138 ILE A C 1
ATOM 1829 O O . ILE B 1 16 ? -14.19923 1.94605 15.55697 1.000 38.49065 138 ILE A O 1
ATOM 1834 N N . GLN B 1 17 ? -13.45933 3.67454 14.31446 1.000 31.29342 139 GLN A N 1
ATOM 1835 C CA . GLN B 1 17 ? -12.35573 2.94283 13.70750 1.000 33.24374 139 GLN A CA 1
ATOM 1836 C C . GLN B 1 17 ? -11.03470 3.50653 14.21721 1.000 35.74607 139 GLN A C 1
ATOM 1837 O O . GLN B 1 17 ? -10.88298 4.72506 14.35066 1.000 33.02252 139 GLN A O 1
ATOM 1843 N N . ASP B 1 18 ? -10.08337 2.61490 14.50189 1.000 32.74756 140 ASP A N 1
ATOM 1844 C CA . ASP B 1 18 ? -8.75231 3.04566 14.91288 1.000 34.75848 140 ASP A CA 1
ATOM 1845 C C . ASP B 1 18 ? -8.11948 3.86536 13.79845 1.000 34.13339 140 ASP A C 1
ATOM 1846 O O . ASP B 1 18 ? -7.99844 3.39792 12.66171 1.000 31.83041 140 ASP A O 1
ATOM 1851 N N . GLN B 1 19 ? -7.71295 5.09002 14.12653 1.000 33.73545 141 GLN A N 1
ATOM 1852 C CA . GLN B 1 19 ? -7.06677 5.97065 13.16259 1.000 31.76261 141 GLN A CA 1
ATOM 1853 C C . GLN B 1 19 ? -5.57732 5.69893 13.01653 1.000 30.10236 141 GLN A C 1
ATOM 1854 O O . GLN B 1 19 ? -4.97628 6.16241 12.04047 1.000 32.13918 141 GLN A O 1
ATOM 1860 N N . TYR B 1 20 ? -4.97349 4.96673 13.94890 1.000 26.46842 142 TYR A N 1
ATOM 1861 C CA . TYR B 1 20 ? -3.52480 4.80790 13.95621 1.000 24.01769 142 TYR A CA 1
ATOM 1862 C C . TYR B 1 20 ? -3.02614 4.32533 12.59885 1.000 24.33635 142 TYR A C 1
ATOM 1863 O O . TYR B 1 20 ? -3.51326 3.33049 12.05732 1.000 20.84215 142 TYR A O 1
ATOM 1872 N N . SER B 1 21 ? -2.05292 5.04764 12.04971 1.000 21.04759 143 SER A N 1
ATOM 1873 C CA . SER B 1 21 ? -1.55126 4.74990 10.71684 1.000 20.70099 143 SER A CA 1
ATOM 1874 C C . SER B 1 21 ? -0.86238 3.39472 10.68481 1.000 20.01231 143 SER A C 1
ATOM 1875 O O . SER B 1 21 ? 0.08030 3.14540 11.43788 1.000 19.70273 143 SER A O 1
ATOM 1878 N N . LYS B 1 22 ? -1.33040 2.51848 9.79469 1.000 17.81286 144 LYS A N 1
ATOM 1879 C CA . LYS B 1 22 ? -0.63494 1.25409 9.59983 1.000 17.73693 144 LYS A CA 1
ATOM 1880 C C . LYS B 1 22 ? 0.71406 1.41382 8.91239 1.000 19.88701 144 LYS A C 1
ATOM 1881 O O . LYS B 1 22 ? 1.49154 0.45435 8.88227 1.000 19.43639 144 LYS A O 1
ATOM 1887 N N . LEU B 1 23 ? 1.04009 2.59473 8.39101 1.000 18.23256 145 LEU A N 1
ATOM 1888 C CA . LEU B 1 23 ? 2.36718 2.83755 7.85331 1.000 18.97436 145 LEU A CA 1
ATOM 1889 C C . LEU B 1 23 ? 3.24346 3.61551 8.82246 1.000 22.15328 145 LEU A C 1
ATOM 1890 O O . LEU B 1 23 ? 4.13024 4.35770 8.39552 1.000 26.26203 145 LEU A O 1
ATOM 1895 N N . SER B 1 24 ? 3.02751 3.43963 10.12585 1.000 24.42997 146 SER A N 1
ATOM 1896 C CA . SER B 1 24 ? 3.80058 4.19200 11.11353 1.000 22.23518 146 SER A CA 1
ATOM 1897 C C . SER B 1 24 ? 5.27418 3.80785 11.12859 1.000 32.68177 146 SER A C 1
ATOM 1898 O O . SER B 1 24 ? 6.11787 4.63447 11.50619 1.000 34.97724 146 SER A O 1
ATOM 1901 N N . GLY B 1 25 ? 5.61208 2.58643 10.74596 1.000 26.53607 147 GLY A N 1
ATOM 1902 C CA . GLY B 1 25 ? 6.99932 2.15858 10.79072 1.000 32.51543 147 GLY A CA 1
ATOM 1903 C C . GLY B 1 25 ? 7.91187 2.97819 9.88228 1.000 35.76972 147 GLY A C 1
ATOM 1904 O O . GLY B 1 25 ? 7.49780 3.89144 9.16602 1.000 36.39739 147 GLY A O 1
ATOM 1905 N N . ASP B 1 26 ? 9.19992 2.64689 9.95592 1.000 32.71698 148 ASP A N 1
ATOM 1906 C CA . ASP B 1 26 ? 10.18542 2.99697 8.94244 1.000 32.37798 148 ASP A CA 1
ATOM 1907 C C . ASP B 1 26 ? 9.81744 2.29064 7.63934 1.000 36.07473 148 ASP A C 1
ATOM 1908 O O . ASP B 1 26 ? 9.77351 1.05785 7.59243 1.000 43.69596 148 ASP A O 1
ATOM 1913 N N . GLY B 1 27 ? 9.59159 3.03994 6.56910 1.000 23.17165 149 GLY A N 1
ATOM 1914 C CA . GLY B 1 27 ? 9.33662 2.42644 5.27697 1.000 22.53057 149 GLY A CA 1
ATOM 1915 C C . GLY B 1 27 ? 10.55314 1.66747 4.77002 1.000 18.31176 149 GLY A C 1
ATOM 1916 O O . GLY B 1 27 ? 11.53940 1.49604 5.48784 1.000 20.68787 149 GLY A O 1
ATOM 1917 N N . PRO B 1 28 ? 10.50905 1.18160 3.52331 1.000 18.20781 150 PRO A N 1
ATOM 1918 C CA . PRO B 1 28 ? 9.37589 1.25528 2.60565 1.000 16.43606 150 PRO A CA 1
ATOM 1919 C C . PRO B 1 28 ? 8.34703 0.17250 2.88236 1.000 17.57978 150 PRO A C 1
ATOM 1920 O O . PRO B 1 28 ? 8.64334 -0.83921 3.50523 1.000 19.47469 150 PRO A O 1
ATOM 1924 N N . PHE B 1 29 ? 7.13567 0.41880 2.42329 1.000 17.22987 151 PHE A N 1
ATOM 1925 C CA . PHE B 1 29 ? 6.05551 -0.55916 2.45906 1.000 16.25320 151 PHE A CA 1
ATOM 1926 C C . PHE B 1 29 ? 5.76438 -0.98921 1.03224 1.000 15.97005 151 PHE A C 1
ATOM 1927 O O . PHE B 1 29 ? 5.15448 -0.22168 0.27428 1.000 18.02510 151 PHE A O 1
ATOM 1935 N N . PRO B 1 30 ? 6.19575 -2.17481 0.59841 1.000 16.63216 152 PRO A N 1
ATOM 1936 C CA . PRO B 1 30 ? 5.90064 -2.59125 -0.77439 1.000 16.43232 152 PRO A CA 1
ATOM 1937 C C . PRO B 1 30 ? 4.42230 -2.88873 -0.94048 1.000 16.11170 152 PRO A C 1
ATOM 1938 O O . PRO B 1 30 ? 3.78181 -3.47565 -0.06157 1.000 18.91247 152 PRO A O 1
ATOM 1942 N N . MET B 1 31 ? 3.87535 -2.48015 -2.08075 1.000 16.83855 153 MET A N 1
ATOM 1943 C CA . MET B 1 31 ? 2.46968 -2.75683 -2.36702 1.000 17.65855 153 MET A CA 1
ATOM 1944 C C . MET B 1 31 ? 2.31819 -3.17210 -3.81804 1.000 17.01712 153 MET A C 1
ATOM 1945 O O . MET B 1 31 ? 3.15612 -2.85293 -4.66025 1.000 17.70977 153 MET A O 1
ATOM 1950 N N . ALA B 1 32 ? 1.22324 -3.88446 -4.10506 1.000 16.34395 154 ALA A N 1
ATOM 1951 C CA . ALA B 1 32 ? 0.92864 -4.29708 -5.46614 1.000 16.81335 154 ALA A CA 1
ATOM 1952 C C . ALA B 1 32 ? -0.55546 -4.15452 -5.75503 1.000 14.20595 154 ALA A C 1
ATOM 1953 O O . ALA B 1 32 ? -1.39762 -4.47367 -4.91243 1.000 15.93554 154 ALA A O 1
ATOM 1955 N N . PHE B 1 33 ? -0.86436 -3.71798 -6.97125 1.000 16.90997 155 PHE A N 1
ATOM 1956 C CA . PHE B 1 33 ? -2.23180 -3.74281 -7.48029 1.000 15.25344 155 PHE A CA 1
ATOM 1957 C C . PHE B 1 33 ? -2.62571 -5.16046 -7.89698 1.000 18.99360 155 PHE A C 1
ATOM 1958 O O . PHE B 1 33 ? -1.78823 -5.98428 -8.29461 1.000 17.07190 155 PHE A O 1
ATOM 1966 N N . GLY B 1 34 ? -3.91638 -5.44056 -7.82764 1.000 19.50146 156 GLY A N 1
ATOM 1967 C CA . GLY B 1 34 ? -4.41867 -6.71178 -8.31691 1.000 17.78613 156 GLY A CA 1
ATOM 1968 C C . GLY B 1 34 ? -5.83229 -6.58215 -8.82667 1.000 17.52807 156 GLY A C 1
ATOM 1969 O O . GLY B 1 34 ? -6.59119 -5.70882 -8.39401 1.000 15.37882 156 GLY A O 1
ATOM 1970 N N . LEU B 1 35 ? -6.19202 -7.48160 -9.74181 1.000 16.24754 157 LEU A N 1
ATOM 1971 C CA . LEU B 1 35 ? -7.56929 -7.65233 -10.18755 1.000 17.33701 157 LEU A CA 1
ATOM 1972 C C . LEU B 1 35 ? -8.19036 -8.82440 -9.43399 1.000 18.24667 157 LEU A C 1
ATOM 1973 O O . LEU B 1 35 ? -7.56715 -9.88593 -9.30715 1.000 19.08337 157 LEU A O 1
ATOM 1978 N N . VAL B 1 36 ? -9.41385 -8.63761 -8.93658 1.000 16.52899 158 VAL A N 1
ATOM 1979 C CA . VAL B 1 36 ? -10.14650 -9.72469 -8.29220 1.000 16.57737 158 VAL A CA 1
ATOM 1980 C C . VAL B 1 36 ? -10.41602 -10.82380 -9.32155 1.000 19.32800 158 VAL A C 1
ATOM 1981 O O . VAL B 1 36 ? -11.23054 -10.65964 -10.24248 1.000 19.65134 158 VAL A O 1
ATOM 1985 N N . LEU B 1 37 ? -9.73535 -11.95977 -9.16168 1.000 19.38277 159 LEU A N 1
ATOM 1986 C CA . LEU B 1 37 ? -9.80570 -13.06665 -10.10113 1.000 19.83278 159 LEU A CA 1
ATOM 1987 C C . LEU B 1 37 ? -10.13587 -14.38859 -9.43171 1.000 24.52145 159 LEU A C 1
ATOM 1988 O O . LEU B 1 37 ? -10.36440 -15.37739 -10.13127 1.000 29.04243 159 LEU A O 1
ATOM 1993 N N . SER B 1 38 ? -10.19075 -14.43126 -8.10422 1.000 24.22573 160 SER A N 1
ATOM 1994 C CA . SER B 1 38 ? -10.43414 -15.66039 -7.36345 1.000 24.81287 160 SER A CA 1
ATOM 1995 C C . SER B 1 38 ? -11.45132 -15.38073 -6.27379 1.000 24.91781 160 SER A C 1
ATOM 1996 O O . SER B 1 38 ? -11.66242 -14.23211 -5.89009 1.000 18.56941 160 SER A O 1
ATOM 1999 N N . GLU B 1 39 ? -12.07557 -16.44547 -5.77125 1.000 24.03563 161 GLU A N 1
ATOM 2000 C CA . GLU B 1 39 ? -13.04134 -16.26388 -4.69873 1.000 25.65948 161 GLU A CA 1
ATOM 2001 C C . GLU B 1 39 ? -12.38418 -15.72950 -3.43946 1.000 22.92646 161 GLU A C 1
ATOM 2002 O O . GLU B 1 39 ? -13.01105 -14.97980 -2.68730 1.000 21.37745 161 GLU A O 1
ATOM 2008 N N . GLU B 1 40 ? -11.12969 -16.10629 -3.19125 1.000 22.47092 162 GLU A N 1
ATOM 2009 C CA . GLU B 1 40 ? -10.41205 -15.60276 -2.02285 1.000 25.22544 162 GLU A CA 1
ATOM 2010 C C . GLU B 1 40 ? -10.19662 -14.08788 -2.10553 1.000 22.27065 162 GLU A C 1
ATOM 2011 O O . GLU B 1 40 ? -10.42261 -13.35931 -1.12725 1.000 23.39912 162 GLU A O 1
ATOM 2017 N N . GLU B 1 41 ? -9.76464 -13.59018 -3.27070 1.000 22.32661 163 GLU A N 1
ATOM 2018 C CA . GLU B 1 41 ? -9.62028 -12.14571 -3.45545 1.000 18.85575 163 GLU A CA 1
ATOM 2019 C C . GLU B 1 41 ? -10.96503 -11.43997 -3.36061 1.000 18.62143 163 GLU A C 1
ATOM 2020 O O . GLU B 1 41 ? -11.06157 -10.32875 -2.83408 1.000 15.66886 163 GLU A O 1
ATOM 2026 N N . ARG B 1 42 ? -12.00991 -12.05651 -3.90476 1.000 17.44295 164 ARG A N 1
ATOM 2027 C CA . ARG B 1 42 ? -13.34614 -11.48911 -3.78987 1.000 15.32786 164 ARG A CA 1
ATOM 2028 C C . ARG B 1 42 ? -13.71693 -11.26374 -2.32880 1.000 15.85865 164 ARG A C 1
ATOM 2029 O O . ARG B 1 42 ? -14.18043 -10.17800 -1.95140 1.000 15.34054 164 ARG A O 1
ATOM 2037 N N . ARG B 1 43 ? -13.49473 -12.27927 -1.48596 1.000 17.87656 165 ARG A N 1
ATOM 2038 C CA . ARG B 1 43 ? -13.80204 -12.17695 -0.05891 1.000 17.59220 165 ARG A CA 1
ATOM 2039 C C . ARG B 1 43 ? -12.97674 -11.09094 0.62187 1.000 16.85340 165 ARG A C 1
ATOM 2040 O O . ARG B 1 43 ? -13.49909 -10.34692 1.46386 1.000 16.62056 165 ARG A O 1
ATOM 2048 N N . GLU B 1 44 ? -11.67044 -11.01671 0.31689 1.000 18.15531 166 GLU A N 1
ATOM 2049 C CA . GLU B 1 44 ? -10.82833 -9.99092 0.93771 1.000 16.43280 166 GLU A CA 1
ATOM 2050 C C . GLU B 1 44 ? -11.33699 -8.58809 0.63359 1.000 17.84363 166 GLU A C 1
ATOM 2051 O O . GLU B 1 44 ? -11.28375 -7.69406 1.49698 1.000 15.86864 166 GLU A O 1
ATOM 2057 N N . VAL B 1 45 ? -11.79227 -8.35542 -0.60300 1.000 15.67982 167 VAL A N 1
ATOM 2058 C CA . VAL B 1 45 ? -12.26689 -7.02414 -0.95236 1.000 12.71464 167 VAL A CA 1
ATOM 2059 C C . VAL B 1 45 ? -13.62470 -6.76315 -0.31927 1.000 14.00633 167 VAL A C 1
ATOM 2060 O O . VAL B 1 45 ? -13.87018 -5.67818 0.22401 1.000 13.04631 167 VAL A O 1
ATOM 2064 N N . ILE B 1 46 ? -14.53083 -7.74861 -0.36775 1.000 11.79794 168 ILE A N 1
ATOM 2065 C CA . ILE B 1 46 ? -15.81620 -7.58957 0.31580 1.000 12.61941 168 ILE A CA 1
ATOM 2066 C C . ILE B 1 46 ? -15.59676 -7.26212 1.79491 1.000 14.29668 168 ILE A C 1
ATOM 2067 O O . ILE B 1 46 ? -16.27412 -6.39931 2.36706 1.000 12.91477 168 ILE A O 1
ATOM 2072 N N . ASP B 1 47 ? -14.61487 -7.90898 2.41582 1.000 13.88658 169 ASP A N 1
ATOM 2073 C CA . ASP B 1 47 ? -14.31087 -7.66920 3.82177 1.000 13.57830 169 ASP A CA 1
ATOM 2074 C C . ASP B 1 47 ? -13.85593 -6.23039 4.04707 1.000 16.37675 169 ASP A C 1
ATOM 2075 O O . ASP B 1 47 ? -14.20865 -5.61421 5.05776 1.000 16.52050 169 ASP A O 1
ATOM 2080 N N . LEU B 1 48 ? -13.07645 -5.66979 3.11415 1.000 13.89334 170 LEU A N 1
ATOM 2081 C CA . LEU B 1 48 ? -12.70275 -4.25913 3.22779 1.000 18.21575 170 LEU A CA 1
ATOM 2082 C C . LEU B 1 48 ? -13.92742 -3.35709 3.12779 1.000 17.03844 170 LEU A C 1
ATOM 2083 O O . LEU B 1 48 ? -14.11310 -2.44325 3.94181 1.000 13.79326 170 LEU A O 1
ATOM 2088 N N . TYR B 1 49 ? -14.77184 -3.59252 2.11485 1.000 14.89305 171 TYR A N 1
ATOM 2089 C CA . TYR B 1 49 ? -15.97997 -2.79573 1.94514 1.000 13.90606 171 TYR A CA 1
ATOM 2090 C C . TYR B 1 49 ? -16.88600 -2.91413 3.16048 1.000 12.07210 171 TYR A C 1
ATOM 2091 O O . TYR B 1 49 ? -17.50940 -1.93174 3.58148 1.000 12.55153 171 TYR A O 1
ATOM 2100 N N . SER B 1 50 ? -17.00043 -4.12571 3.71518 1.000 12.54920 172 SER A N 1
ATOM 2101 C CA . SER B 1 50 ? -17.94047 -4.38236 4.80197 1.000 13.37820 172 SER A CA 1
ATOM 2102 C C . SER B 1 50 ? -17.67907 -3.46076 5.98861 1.000 15.98843 172 SER A C 1
ATOM 2103 O O . SER B 1 50 ? -18.61282 -3.04761 6.68964 1.000 14.27443 172 SER A O 1
ATOM 2106 N N . LEU B 1 51 ? -16.40775 -3.14362 6.23832 1.000 12.62763 173 LEU A N 1
ATOM 2107 C CA . LEU B 1 51 ? -16.05249 -2.30728 7.37428 1.000 15.78249 173 LEU A CA 1
ATOM 2108 C C . LEU B 1 51 ? -16.32954 -0.82867 7.12749 1.000 16.02072 173 LEU A C 1
ATOM 2109 O O . LEU B 1 51 ? -16.24944 -0.03570 8.07316 1.000 15.86333 173 LEU A O 1
ATOM 2114 N N . GLN B 1 52 ? -16.67416 -0.43867 5.89254 1.000 13.99449 174 GLN A N 1
ATOM 2115 C CA . GLN B 1 52 ? -16.95633 0.95699 5.57165 1.000 13.90136 174 GLN A CA 1
ATOM 2116 C C . GLN B 1 52 ? -18.43536 1.22845 5.32012 1.000 13.82595 174 GLN A C 1
ATOM 2117 O O . GLN B 1 52 ? -18.91571 2.32940 5.63521 1.000 15.39256 174 GLN A O 1
ATOM 2123 N N . PHE B 1 53 ? -19.18009 0.23634 4.81640 1.000 15.31569 175 PHE A N 1
ATOM 2124 C CA . PHE B 1 53 ? -20.57821 0.40072 4.43512 1.000 12.92492 175 PHE A CA 1
ATOM 2125 C C . PHE B 1 53 ? -21.49305 -0.45225 5.30425 1.000 12.16506 175 PHE A C 1
ATOM 2126 O O . PHE B 1 53 ? -21.26188 -1.65134 5.46944 1.000 12.97975 175 PHE A O 1
ATOM 2134 N N . GLN B 1 54 ? -22.54421 0.17522 5.83874 1.000 12.15004 176 GLN A N 1
ATOM 2135 C CA . GLN B 1 54 ? -23.71243 -0.55315 6.32286 1.000 15.43661 176 GLN A CA 1
ATOM 2136 C C . GLN B 1 54 ? -24.62516 -0.94277 5.15888 1.000 14.10761 176 GLN A C 1
ATOM 2137 O O . GLN B 1 54 ? -25.19072 -2.04668 5.13641 1.000 16.28355 176 GLN A O 1
ATOM 2143 N N . TYR B 1 55 ? -24.80714 -0.03764 4.20364 1.000 13.24616 177 TYR A N 1
ATOM 2144 C CA . TYR B 1 55 ? -25.45834 -0.38675 2.94604 1.000 12.77933 177 TYR A CA 1
ATOM 2145 C C . TYR B 1 55 ? -24.66143 0.29130 1.83706 1.000 13.58354 177 TYR A C 1
ATOM 2146 O O . TYR B 1 55 ? -24.30736 1.47556 1.96613 1.000 13.52660 177 TYR A O 1
ATOM 2155 N N . PRO B 1 56 ? -24.31871 -0.42120 0.75723 1.000 16.01058 178 PRO A N 1
ATOM 2156 C CA . PRO B 1 56 ? -24.54833 -1.85821 0.49989 1.000 15.42022 178 PRO A CA 1
ATOM 2157 C C . PRO B 1 56 ? -24.17014 -2.80495 1.65016 1.000 16.28707 178 PRO A C 1
ATOM 2158 O O . PRO B 1 56 ? -23.07668 -2.73582 2.23197 1.000 15.93561 178 PRO A O 1
ATOM 2162 N N . ASP B 1 57 ? -25.11466 -3.67203 1.99354 1.000 12.91494 179 ASP A N 1
ATOM 2163 C CA . ASP B 1 57 ? -24.94097 -4.64751 3.06104 1.000 16.93690 179 ASP A CA 1
ATOM 2164 C C . ASP B 1 57 ? -24.22013 -5.87570 2.51250 1.000 15.14792 179 ASP A C 1
ATOM 2165 O O . ASP B 1 57 ? -23.77656 -5.89510 1.36174 1.000 14.98754 179 ASP A O 1
ATOM 2170 N N . GLN B 1 58 ? -24.07364 -6.91809 3.33591 1.000 14.77494 180 GLN A N 1
ATOM 2171 C CA . GLN B 1 58 ? -23.26445 -8.06311 2.92013 1.000 15.99722 180 GLN A CA 1
ATOM 2172 C C . GLN B 1 58 ? -23.82498 -8.72739 1.67018 1.000 17.83859 180 GLN A C 1
ATOM 2173 O O . GLN B 1 58 ? -23.05053 -8.96143 0.72527 1.000 16.65296 180 GLN A O 1
ATOM 2179 N N . PRO B 1 59 ? -25.12776 -9.02606 1.56724 1.000 17.40206 181 PRO A N 1
ATOM 2180 C CA . PRO B 1 59 ? -25.62807 -9.58513 0.29330 1.000 17.39048 181 PRO A CA 1
ATOM 2181 C C . PRO B 1 59 ? -25.41532 -8.66582 -0.90076 1.000 17.48484 181 PRO A C 1
ATOM 2182 O O . PRO B 1 59 ? -25.15689 -9.16246 -2.00481 1.000 17.55035 181 PRO A O 1
ATOM 2186 N N . GLU B 1 60 ? -25.52510 -7.34543 -0.72678 1.000 16.70888 182 GLU A N 1
ATOM 2187 C CA . GLU B 1 60 ? -25.34223 -6.44763 -1.86995 1.000 19.81029 182 GLU A CA 1
ATOM 2188 C C . GLU B 1 60 ? -23.87686 -6.37351 -2.28960 1.000 19.10845 182 GLU A C 1
ATOM 2189 O O . GLU B 1 60 ? -23.58749 -6.25965 -3.48902 1.000 16.63314 182 GLU A O 1
ATOM 2195 N N . LEU B 1 61 ? -22.93939 -6.46276 -1.33569 1.000 15.06941 183 LEU A N 1
ATOM 2196 C CA . LEU B 1 61 ? -21.52562 -6.51579 -1.70290 1.000 16.40684 183 LEU A CA 1
ATOM 2197 C C . LEU B 1 61 ? -21.19092 -7.81556 -2.41623 1.000 17.24716 183 LEU A C 1
ATOM 2198 O O . LEU B 1 61 ? -20.39097 -7.82250 -3.35965 1.000 17.84197 183 LEU A O 1
ATOM 2203 N N . GLN B 1 62 ? -21.74896 -8.93314 -1.94157 1.000 17.08601 184 GLN A N 1
ATOM 2204 C CA . GLN B 1 62 ? -21.59821 -10.19920 -2.65024 1.000 19.77251 184 GLN A CA 1
ATOM 2205 C C . GLN B 1 62 ? -22.10876 -10.09626 -4.08050 1.000 19.43921 184 GLN A C 1
ATOM 2206 O O . GLN B 1 62 ? -21.54952 -10.72983 -4.98589 1.000 20.07861 184 GLN A O 1
ATOM 2212 N N . ARG B 1 63 ? -23.15940 -9.30315 -4.31018 1.000 18.13697 185 ARG A N 1
ATOM 2213 C CA . ARG B 1 63 ? -23.71391 -9.17696 -5.65486 1.000 18.11890 185 ARG A CA 1
ATOM 2214 C C . ARG B 1 63 ? -22.91330 -8.21587 -6.52753 1.000 19.19739 185 ARG A C 1
ATOM 2215 O O . ARG B 1 63 ? -22.87124 -8.39500 -7.75201 1.000 23.61889 185 ARG A O 1
ATOM 2223 N N . LEU B 1 64 ? -22.25470 -7.22123 -5.93057 1.000 15.90832 186 LEU A N 1
ATOM 2224 C CA . LEU B 1 64 ? -21.48691 -6.23230 -6.67719 1.000 16.31208 186 LEU A CA 1
ATOM 2225 C C . LEU B 1 64 ? -20.04553 -6.64915 -6.93508 1.000 19.60567 186 LEU A C 1
ATOM 2226 O O . LEU B 1 64 ? -19.48201 -6.27393 -7.96849 1.000 18.62658 186 LEU A O 1
ATOM 2231 N N . VAL B 1 65 ? -19.42094 -7.37845 -6.01393 1.000 17.59543 187 VAL A N 1
ATOM 2232 C CA . VAL B 1 65 ? -18.00720 -7.73045 -6.13224 1.000 17.87993 187 VAL A CA 1
ATOM 2233 C C . VAL B 1 65 ? -17.93825 -9.12431 -6.74664 1.000 20.11913 187 VAL A C 1
ATOM 2234 O O . VAL B 1 65 ? -18.16348 -10.13565 -6.06808 1.000 20.95423 187 VAL A O 1
ATOM 2238 N N . ILE B 1 66 ? -17.60561 -9.18222 -8.03502 1.000 17.13460 188 ILE A N 1
ATOM 2239 C CA . ILE B 1 66 ? -17.67970 -10.41244 -8.80358 1.000 20.46448 188 ILE A CA 1
ATOM 2240 C C . ILE B 1 66 ? -16.44635 -10.55323 -9.68966 1.000 21.88828 188 ILE A C 1
ATOM 2241 O O . ILE B 1 66 ? -15.74999 -9.57917 -10.00609 1.000 21.47505 188 ILE A O 1
ATOM 2246 N N . LE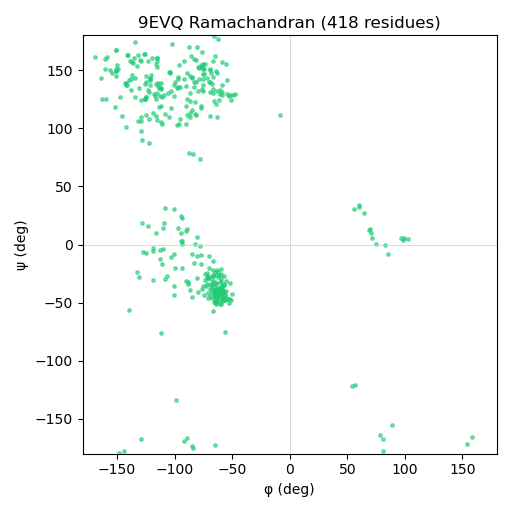U B 1 67 ? -16.16208 -11.79698 -10.05136 1.000 22.06547 189 LEU A N 1
ATOM 2247 C CA . LEU B 1 67 ? -15.11689 -12.07840 -11.01438 1.000 21.25021 189 LEU A CA 1
ATOM 2248 C C . LEU B 1 67 ? -15.48624 -11.47059 -12.36893 1.000 26.26084 189 LEU A C 1
ATOM 2249 O O . LEU B 1 67 ? -16.67297 -11.35069 -12.70248 1.000 24.67367 189 LEU A O 1
ATOM 2254 N N . PRO B 1 68 ? -14.49488 -11.07236 -13.16584 1.000 26.45786 190 PRO A N 1
ATOM 2255 C CA . PRO B 1 68 ? -14.79777 -10.49535 -14.48104 1.000 24.16033 190 PRO A CA 1
ATOM 2256 C C . PRO B 1 68 ? -15.40896 -11.53068 -15.41206 1.000 34.30530 190 PRO A C 1
ATOM 2257 O O . PRO B 1 68 ? -15.24174 -12.74110 -15.24444 1.000 33.08602 190 PRO A O 1
ATOM 2261 N N . GLN B 1 69 ? -16.11977 -11.02311 -16.41647 1.000 35.06916 191 GLN A N 1
ATOM 2262 C CA . GLN B 1 69 ? -16.76787 -11.84857 -17.43023 1.000 39.13815 191 GLN A CA 1
ATOM 2263 C C . GLN B 1 69 ? -15.78512 -12.76845 -18.13660 1.000 37.25989 191 GLN A C 1
ATOM 2264 O O . GLN B 1 69 ? -14.70765 -12.33045 -18.52389 1.000 39.51068 191 GLN A O 1
ATOM 2270 N N . ALA B 1 79 ? -12.77853 -4.35650 -22.92720 1.000 38.02877 201 ALA A N 1
ATOM 2271 C CA . ALA B 1 79 ? -13.21639 -4.39609 -21.53844 1.000 29.98276 201 ALA A CA 1
ATOM 2272 C C . ALA B 1 79 ? -14.72666 -4.15964 -21.47564 1.000 35.24483 201 ALA A C 1
ATOM 2273 O O . ALA B 1 79 ? -15.25055 -3.28505 -22.16269 1.000 33.70991 201 ALA A O 1
ATOM 2275 N N . LYS B 1 80 ? -15.43175 -4.93760 -20.65356 1.000 34.15746 202 LYS A N 1
ATOM 2276 C CA . LYS B 1 80 ? -16.87307 -4.99460 -20.84275 1.000 32.57064 202 LYS A CA 1
ATOM 2277 C C . LYS B 1 80 ? -17.69549 -5.01070 -19.55928 1.000 36.36150 202 LYS A C 1
ATOM 2278 O O . LYS B 1 80 ? -18.57197 -4.16054 -19.38960 1.000 41.86346 202 LYS A O 1
ATOM 2284 N N . GLY B 1 81 ? -17.47601 -5.94766 -18.65621 1.000 29.56846 203 GLY A N 1
ATOM 2285 C CA . GLY B 1 81 ? -18.45494 -6.03065 -17.54741 1.000 27.08964 203 GLY A CA 1
ATOM 2286 C C . GLY B 1 81 ? -18.00124 -5.33900 -16.27249 1.000 25.85470 203 GLY A C 1
ATOM 2287 O O . GLY B 1 81 ? -17.54118 -4.18365 -16.27930 1.000 23.26799 203 GLY A O 1
ATOM 2288 N N . SER B 1 82 ? -18.17527 -6.04522 -15.15537 1.000 23.44588 204 SER A N 1
ATOM 2289 C CA . SER B 1 82 ? -17.72883 -5.61239 -13.83570 1.000 21.19595 204 SER A CA 1
ATOM 2290 C C . SER B 1 82 ? -16.26998 -5.98700 -13.61708 1.000 19.46040 204 SER A C 1
ATOM 2291 O O . SER B 1 82 ? -15.80421 -7.02930 -14.09402 1.000 20.31459 204 SER A O 1
ATOM 2294 N N . TYR B 1 83 ? -15.54395 -5.11550 -12.91638 1.000 14.42514 205 TYR A N 1
ATOM 2295 C CA . TYR B 1 83 ? -14.16465 -5.36355 -12.52229 1.000 14.84186 205 TYR A CA 1
ATOM 2296 C C . TYR B 1 83 ? -13.97004 -4.78397 -11.13109 1.000 12.53076 205 TYR A C 1
ATOM 2297 O O . TYR B 1 83 ? -14.47418 -3.69618 -10.84407 1.000 15.18886 205 TYR A O 1
ATOM 2306 N N . THR B 1 84 ? -13.24550 -5.49060 -10.26637 1.000 12.53499 206 THR A N 1
ATOM 2307 C CA . THR B 1 84 ? -12.86464 -4.94805 -8.96055 1.000 13.00099 206 THR A CA 1
ATOM 2308 C C . THR B 1 84 ? -11.35533 -5.05653 -8.83783 1.000 14.24988 206 THR A C 1
ATOM 2309 O O . THR B 1 84 ? -10.79800 -6.14164 -9.03266 1.000 16.46742 206 THR A O 1
ATOM 2313 N N . TRP B 1 85 ? -10.68824 -3.93715 -8.55666 1.000 13.86737 207 TRP A N 1
ATOM 2314 C CA . TRP B 1 85 ? -9.24749 -3.95231 -8.35002 1.000 16.69991 207 TRP A CA 1
ATOM 2315 C C . TRP B 1 85 ? -8.94429 -3.55472 -6.91091 1.000 14.47828 207 TRP A C 1
ATOM 2316 O O . TRP B 1 85 ? -9.70594 -2.81283 -6.28247 1.000 12.49310 207 TRP A O 1
ATOM 2327 N N . TYR B 1 86 ? -7.81922 -4.04462 -6.40273 1.000 15.16053 208 TYR A N 1
ATOM 2328 C CA . TYR B 1 86 ? -7.36725 -3.70606 -5.06272 1.000 12.73126 208 TYR A CA 1
ATOM 2329 C C . TYR B 1 86 ? -5.89473 -3.31005 -5.09658 1.000 15.77512 208 TYR A C 1
ATOM 2330 O O . TYR B 1 86 ? -5.18258 -3.56336 -6.07103 1.000 13.45532 208 TYR A O 1
ATOM 2339 N N . LEU B 1 87 ? -5.46664 -2.65319 -4.01436 1.000 15.94837 209 LEU A N 1
ATOM 2340 C CA . LEU B 1 87 ? -4.05838 -2.42112 -3.71123 1.000 11.90066 209 LEU A CA 1
ATOM 2341 C C . LEU B 1 87 ? -3.74438 -3.15880 -2.41730 1.000 14.47617 209 LEU A C 1
ATOM 2342 O O . LEU B 1 87 ? -4.43918 -2.96893 -1.40574 1.000 13.71716 209 LEU A O 1
ATOM 2347 N N . ARG B 1 88 ? -2.72695 -4.01485 -2.45496 1.000 13.58225 210 ARG A N 1
ATOM 2348 C CA . ARG B 1 88 ? -2.40675 -4.90431 -1.35067 1.000 14.23267 210 ARG A CA 1
ATOM 2349 C C . ARG B 1 88 ? -1.08481 -4.49261 -0.72122 1.000 18.14714 210 ARG A C 1
ATOM 2350 O O . ARG B 1 88 ? -0.09947 -4.26941 -1.43205 1.000 16.55509 210 ARG A O 1
ATOM 2358 N N . SER B 1 89 ? -1.05876 -4.42483 0.60967 1.000 16.25250 211 SER A N 1
ATOM 2359 C CA . SER B 1 89 ? 0.18966 -4.20549 1.33413 1.000 16.63879 211 SER A CA 1
ATOM 2360 C C . SER B 1 89 ? 0.90332 -5.54656 1.47651 1.000 17.59918 211 SER A C 1
ATOM 2361 O O . SER B 1 89 ? 0.42945 -6.43942 2.18350 1.000 20.41291 211 SER A O 1
ATOM 2364 N N . LEU B 1 90 ? 2.04718 -5.69175 0.80850 1.000 18.88910 212 LEU A N 1
ATOM 2365 C CA . LEU B 1 90 ? 2.70051 -6.99716 0.74951 1.000 22.13741 212 LEU A CA 1
ATOM 2366 C C . LEU B 1 90 ? 3.32312 -7.40644 2.08600 1.000 21.95744 212 LEU A C 1
ATOM 2367 O O . LEU B 1 90 ? 3.48514 -8.60315 2.34327 1.000 27.29580 212 LEU A O 1
ATOM 2372 N N . ASN B 1 91 ? 3.66668 -6.45532 2.95472 1.000 22.65747 213 ASN A N 1
ATOM 2373 C CA . ASN B 1 91 ? 4.28840 -6.84259 4.22124 1.000 25.34590 213 ASN A CA 1
ATOM 2374 C C . ASN B 1 91 ? 3.30620 -7.58354 5.11400 1.000 22.37031 213 ASN A C 1
ATOM 2375 O O . ASN B 1 91 ? 3.69567 -8.49197 5.85848 1.000 24.74011 213 ASN A O 1
ATOM 2380 N N . THR B 1 92 ? 2.03693 -7.19752 5.05913 1.000 22.35139 214 THR A N 1
ATOM 2381 C CA . THR B 1 92 ? 0.99471 -7.75029 5.90333 1.000 22.74058 214 THR A CA 1
ATOM 2382 C C . THR B 1 92 ? -0.03522 -8.55645 5.12859 1.000 23.01424 214 THR A C 1
ATOM 2383 O O . THR B 1 92 ? -0.84189 -9.26048 5.75027 1.000 22.94356 214 THR A O 1
ATOM 2387 N N . ASN B 1 93 ? -0.04250 -8.45956 3.79783 1.000 21.63434 215 ASN A N 1
ATOM 2388 C CA . ASN B 1 93 ? -1.05004 -9.06549 2.93445 1.000 18.44891 215 ASN A CA 1
ATOM 2389 C C . ASN B 1 93 ? -2.40321 -8.36659 3.02447 1.000 20.30686 215 ASN A C 1
ATOM 2390 O O . ASN B 1 93 ? -3.35226 -8.83058 2.39411 1.000 22.95717 215 ASN A O 1
ATOM 2395 N N . GLU B 1 94 ? -2.51455 -7.25061 3.75901 1.000 21.15691 216 GLU A N 1
ATOM 2396 C CA . GLU B 1 94 ? -3.79675 -6.56325 3.94818 1.000 18.60921 216 GLU A CA 1
ATOM 2397 C C . GLU B 1 94 ? -4.21904 -5.78294 2.70764 1.000 20.08540 216 GLU A C 1
ATOM 2398 O O . GLU B 1 94 ? -3.39428 -5.22748 1.98104 1.000 17.56892 216 GLU A O 1
ATOM 2404 N N . MET B 1 95 ? -5.53358 -5.71410 2.49190 1.000 17.56124 217 MET A N 1
ATOM 2405 C CA . MET B 1 95 ? -6.08487 -4.83995 1.46582 1.000 16.05266 217 MET A CA 1
ATOM 2406 C C . MET B 1 95 ? -6.03967 -3.38803 1.93551 1.000 17.31084 217 MET A C 1
ATOM 2407 O O . MET B 1 95 ? -6.43247 -3.07715 3.06792 1.000 16.53395 217 MET A O 1
ATOM 2412 N N . VAL B 1 96 ? -5.55291 -2.50062 1.07121 1.000 13.62583 218 VAL A N 1
ATOM 2413 C CA . VAL B 1 96 ? -5.39402 -1.09167 1.39650 1.000 14.06605 218 VAL A CA 1
ATOM 2414 C C . VAL B 1 96 ? -6.52389 -0.24394 0.82449 1.000 15.24884 218 VAL A C 1
ATOM 2415 O O . VAL B 1 96 ? -7.05943 0.63283 1.51053 1.000 14.32032 218 VAL A O 1
ATOM 2419 N N . CYS B 1 97 ? -6.89051 -0.51213 -0.42339 1.000 12.61957 219 CYS A N 1
ATOM 2420 C CA . CYS B 1 97 ? -7.83367 0.28510 -1.18979 1.000 14.72006 219 CYS A CA 1
ATOM 2421 C C . CYS B 1 97 ? -8.44522 -0.63277 -2.23484 1.000 14.48325 219 CYS A C 1
ATOM 2422 O O . CYS B 1 97 ? -7.78823 -1.55720 -2.71672 1.000 12.48839 219 CYS A O 1
ATOM 2425 N N . ALA B 1 98 ? -9.70368 -0.39213 -2.57833 1.000 12.32685 220 ALA A N 1
ATOM 2426 C CA . ALA B 1 98 ? -10.33344 -1.22111 -3.59332 1.000 13.11723 220 ALA A CA 1
ATOM 2427 C C . ALA B 1 98 ? -11.38072 -0.39838 -4.30711 1.000 16.21980 220 ALA A C 1
ATOM 2428 O O . ALA B 1 98 ? -11.96953 0.52287 -3.73114 1.000 12.07705 220 ALA A O 1
ATOM 2430 N N . VAL B 1 99 ? -11.60203 -0.73927 -5.56988 1.000 13.51262 221 VAL A N 1
ATOM 2431 C CA . VAL B 1 99 ? -12.58093 -0.05186 -6.39863 1.000 11.95791 221 VAL A CA 1
ATOM 2432 C C . VAL B 1 99 ? -13.28108 -1.08291 -7.26349 1.000 11.89255 221 VAL A C 1
ATOM 2433 O O . VAL B 1 99 ? -12.64823 -2.00692 -7.79304 1.000 12.17670 221 VAL A O 1
ATOM 2437 N N . THR B 1 100 ? -14.59811 -0.94310 -7.37117 1.000 13.84168 222 THR A N 1
ATOM 2438 C CA . THR B 1 100 ? -15.42355 -1.79727 -8.20526 1.000 13.86134 222 THR A CA 1
ATOM 2439 C C . THR B 1 100 ? -16.07821 -0.93027 -9.27166 1.000 14.93999 222 THR A C 1
ATOM 2440 O O . THR B 1 100 ? -16.66296 0.10934 -8.94978 1.000 15.20194 222 THR A O 1
ATOM 2444 N N . ILE B 1 101 ? -15.96755 -1.34333 -10.53926 1.000 14.07227 223 ILE A N 1
ATOM 2445 C CA . ILE B 1 101 ? -16.48072 -0.55627 -11.65315 1.000 13.46692 223 ILE A CA 1
ATOM 2446 C C . ILE B 1 101 ? -17.40939 -1.42046 -12.48986 1.000 17.44329 223 ILE A C 1
ATOM 2447 O O . ILE B 1 101 ? -17.43879 -2.64843 -12.37030 1.000 19.09905 223 ILE A O 1
ATOM 2452 N N . MET B 1 102 ? -18.19969 -0.74766 -13.32273 1.000 18.76688 224 MET A N 1
ATOM 2453 C CA . MET B 1 102 ? -18.94556 -1.38879 -14.40068 1.000 19.95125 224 MET A CA 1
ATOM 2454 C C . MET B 1 102 ? -18.58784 -0.65645 -15.68435 1.000 20.91090 224 MET A C 1
ATOM 2455 O O . MET B 1 102 ? -18.69869 0.57526 -15.75255 1.000 16.77385 224 MET A O 1
ATOM 2460 N N . ALA B 1 103 ? -18.12237 -1.40023 -16.68078 1.000 21.62872 225 ALA A N 1
ATOM 2461 C CA . ALA B 1 103 ? -17.76220 -0.82609 -17.96052 1.000 23.38795 225 ALA A CA 1
ATOM 2462 C C . ALA B 1 103 ? -18.94457 -0.95661 -18.90934 1.000 23.94200 225 ALA A C 1
ATOM 2463 O O . ALA B 1 103 ? -19.58812 -2.00298 -18.98060 1.000 24.55520 225 ALA A O 1
ATOM 2465 N N . HIS B 1 104 ? -19.22861 0.12028 -19.62931 1.000 24.84877 226 HIS A N 1
ATOM 2466 C CA . HIS B 1 104 ? -20.40901 0.21057 -20.47103 1.000 24.27723 226 HIS A CA 1
ATOM 2467 C C . HIS B 1 104 ? -20.00731 0.56688 -21.89047 1.000 26.24281 226 HIS A C 1
ATOM 2468 O O . HIS B 1 104 ? -19.13280 1.41158 -22.11278 1.000 24.95191 226 HIS A O 1
ATOM 2475 N N . HIS B 1 105 ? -20.66128 -0.09659 -22.84179 1.000 27.96672 227 HIS A N 1
ATOM 2476 C CA . HIS B 1 105 ? -20.56932 0.20967 -24.26511 1.000 26.72735 227 HIS A CA 1
ATOM 2477 C C . HIS B 1 105 ? -22.00586 0.33329 -24.75851 1.000 29.51097 227 HIS A C 1
ATOM 2478 O O . HIS B 1 105 ? -22.66188 -0.67374 -25.03347 1.000 33.12619 227 HIS A O 1
ATOM 2485 N N . TYR B 1 106 ? -22.48794 1.56717 -24.84735 1.000 28.29258 228 TYR A N 1
ATOM 2486 C CA . TYR B 1 106 ? -23.85714 1.88867 -25.22840 1.000 27.25274 228 TYR A CA 1
ATOM 2487 C C . TYR B 1 106 ? -23.81502 2.78785 -26.45567 1.000 26.65453 228 TYR A C 1
ATOM 2488 O O . TYR B 1 106 ? -23.45943 3.96464 -26.35049 1.000 29.06128 228 TYR A O 1
ATOM 2497 N N . GLU B 1 107 ? -24.19128 2.24074 -27.61046 1.000 28.17768 229 GLU A N 1
ATOM 2498 C CA . GLU B 1 107 ? -24.18014 2.96523 -28.88794 1.000 29.12345 229 GLU A CA 1
ATOM 2499 C C . GLU B 1 107 ? -22.78158 3.53014 -29.08987 1.000 28.18795 229 GLU A C 1
ATOM 2500 O O . GLU B 1 107 ? -21.82326 2.73941 -29.12494 1.000 34.67847 229 GLU A O 1
ATOM 2506 N N . THR B 1 108 ? -22.61352 4.83873 -29.24590 1.000 28.38346 230 THR A N 1
ATOM 2507 C CA . THR B 1 108 ? -21.29943 5.44908 -29.38242 1.000 28.80316 230 THR A CA 1
ATOM 2508 C C . THR B 1 108 ? -20.69507 5.86047 -28.04039 1.000 30.38269 230 THR A C 1
ATOM 2509 O O . THR B 1 108 ? -19.67778 6.56332 -28.01764 1.000 30.02934 230 THR A O 1
ATOM 2513 N N . HIS B 1 109 ? -21.28107 5.43056 -26.92620 1.000 29.80112 231 HIS A N 1
ATOM 2514 C CA . HIS B 1 109 ? -20.88778 5.88835 -25.59348 1.000 27.55350 231 HIS A CA 1
ATOM 2515 C C . HIS B 1 109 ? -20.15786 4.77184 -24.86263 1.000 28.12648 231 HIS A C 1
ATOM 2516 O O . HIS B 1 109 ? -20.75992 3.75673 -24.49236 1.000 30.01179 231 HIS A O 1
ATOM 2523 N N . HIS B 1 110 ? -18.87029 4.97505 -24.62731 1.000 26.09752 232 HIS A N 1
ATOM 2524 C CA . HIS B 1 110 ? -18.03271 4.01018 -23.92845 1.000 23.71565 232 HIS A CA 1
ATOM 2525 C C . HIS B 1 110 ? -17.57128 4.66051 -22.63528 1.000 24.72590 232 HIS A C 1
ATOM 2526 O O . HIS B 1 110 ? -16.78973 5.61405 -22.66258 1.000 21.66761 232 HIS A O 1
ATOM 2533 N N . PHE B 1 111 ? -18.07132 4.16421 -21.51033 1.000 21.93295 233 PHE A N 1
ATOM 2534 C CA . PHE B 1 111 ? -17.82140 4.82162 -20.24035 1.000 21.11417 233 PHE A CA 1
ATOM 2535 C C . PHE B 1 111 ? -17.82864 3.79698 -19.11926 1.000 19.63853 233 PHE A C 1
ATOM 2536 O O . PHE B 1 111 ? -18.26347 2.65635 -19.27858 1.000 20.29457 233 PHE A O 1
ATOM 2544 N N . VAL B 1 112 ? -17.35368 4.24865 -17.96823 1.000 19.35247 234 VAL A N 1
ATOM 2545 C CA . VAL B 1 112 ? -17.20162 3.45794 -16.75472 1.000 17.74756 234 VAL A CA 1
ATOM 2546 C C . VAL B 1 112 ? -18.02826 4.13276 -15.66805 1.000 16.88186 234 VAL A C 1
ATOM 2547 O O . VAL B 1 112 ? -18.06868 5.36519 -15.60606 1.000 18.62722 234 VAL A O 1
ATOM 2551 N N . GLU B 1 113 ? -18.69498 3.33763 -14.82160 1.000 15.59608 235 GLU A N 1
ATOM 2552 C CA . GLU B 1 113 ? -19.29650 3.84338 -13.59182 1.000 17.98074 235 GLU A CA 1
ATOM 2553 C C . GLU B 1 113 ? -18.58865 3.19641 -12.40244 1.000 17.87689 235 GLU A C 1
ATOM 2554 O O . GLU B 1 113 ? -17.93564 2.15604 -12.54390 1.000 17.60141 235 GLU A O 1
ATOM 2560 N N . VAL B 1 114 ? -18.71240 3.80733 -11.22159 1.000 15.47793 236 VAL A N 1
ATOM 2561 C CA . VAL B 1 114 ? -17.95436 3.32946 -10.05715 1.000 14.00868 236 VAL A CA 1
ATOM 2562 C C . VAL B 1 114 ? -18.88977 3.10381 -8.86804 1.000 17.09572 236 VAL A C 1
ATOM 2563 O O . VAL B 1 114 ? -19.08799 4.01740 -8.04265 1.000 17.32833 236 VAL A O 1
ATOM 2567 N N . PRO B 1 115 ? -19.45976 1.89686 -8.71963 1.000 16.22952 237 PRO A N 1
ATOM 2568 C CA . PRO B 1 115 ? -20.39515 1.65473 -7.60412 1.000 17.45197 237 PRO A CA 1
ATOM 2569 C C . PRO B 1 115 ? -19.75652 1.71160 -6.21672 1.000 16.88248 237 PRO A C 1
ATOM 2570 O O . PRO B 1 115 ? -20.41028 2.16673 -5.27153 1.000 18.30550 237 PRO A O 1
ATOM 2574 N N . LEU B 1 116 ? -18.51988 1.23889 -6.05309 1.000 14.74894 238 LEU A N 1
ATOM 2575 C CA . LEU B 1 116 ? -17.89668 1.16601 -4.73261 1.000 10.99434 238 LEU A CA 1
ATOM 2576 C C . LEU B 1 116 ? -16.45150 1.62013 -4.79486 1.000 14.03188 238 LEU A C 1
ATOM 2577 O O . LEU B 1 116 ? -15.74236 1.33108 -5.76314 1.000 14.19767 238 LEU A O 1
ATOM 2582 N N . PHE B 1 117 ? -15.99628 2.26689 -3.72213 1.000 12.06125 239 PHE A N 1
ATOM 2583 C CA . PHE B 1 117 ? -14.60669 2.72283 -3.64344 1.000 14.16600 239 PHE A CA 1
ATOM 2584 C C . PHE B 1 117 ? -14.32827 2.92584 -2.16690 1.000 12.81261 239 PHE A C 1
ATOM 2585 O O . PHE B 1 117 ? -15.09180 3.62865 -1.50000 1.000 14.47530 239 PHE A O 1
ATOM 2593 N N . ALA B 1 118 ? -13.28660 2.28656 -1.63748 1.000 12.62820 240 ALA A N 1
ATOM 2594 C CA . ALA B 1 118 ? -13.04552 2.42262 -0.20873 1.000 12.58395 240 ALA A CA 1
ATOM 2595 C C . ALA B 1 118 ? -11.56538 2.27570 0.09126 1.000 14.86717 240 ALA A C 1
ATOM 2596 O O . ALA B 1 118 ? -10.84732 1.52867 -0.57678 1.000 13.48185 240 ALA A O 1
ATOM 2598 N N . THR B 1 119 ? -11.13346 2.96679 1.14380 1.000 12.47878 241 THR A N 1
ATOM 2599 C CA . THR B 1 119 ? -9.80533 2.78065 1.70968 1.000 12.08313 241 THR A CA 1
ATOM 2600 C C . THR B 1 119 ? -9.95513 2.21092 3.11398 1.000 13.26137 241 THR A C 1
ATOM 2601 O O . THR B 1 119 ? -10.82816 2.63561 3.87389 1.000 14.93474 241 THR A O 1
ATOM 2605 N N . GLY B 1 120 ? -9.09284 1.24852 3.45046 1.000 14.97002 242 GLY A N 1
ATOM 2606 C CA . GLY B 1 120 ? -9.23254 0.49827 4.67798 1.000 13.80050 242 GLY A CA 1
ATOM 2607 C C . GLY B 1 120 ? -8.81167 1.25163 5.93990 1.000 16.74576 242 GLY A C 1
ATOM 2608 O O . GLY B 1 120 ? -8.16037 2.29831 5.91372 1.000 13.58711 242 GLY A O 1
ATOM 2609 N N . VAL B 1 121 ? -9.21813 0.67069 7.06726 1.000 17.09141 243 VAL A N 1
ATOM 2610 C CA . VAL B 1 121 ? -8.91839 1.21762 8.39033 1.000 17.38985 243 VAL A CA 1
ATOM 2611 C C . VAL B 1 121 ? -7.40781 1.31696 8.58224 1.000 14.34450 243 VAL A C 1
ATOM 2612 O O . VAL B 1 121 ? -6.67591 0.35459 8.33856 1.000 17.46788 243 VAL A O 1
ATOM 2616 N N . GLY B 1 122 ? -6.93350 2.48241 9.03104 1.000 13.89418 244 GLY A N 1
ATOM 2617 C CA . GLY B 1 122 ? -5.51816 2.71765 9.22093 1.000 18.57495 244 GLY A CA 1
ATOM 2618 C C . GLY B 1 122 ? -4.75323 3.12246 7.97465 1.000 16.50888 244 GLY A C 1
ATOM 2619 O O . GLY B 1 122 ? -3.53002 3.30442 8.05098 1.000 17.41922 244 GLY A O 1
ATOM 2620 N N . TYR B 1 123 ? -5.41794 3.22616 6.82250 1.000 14.50866 245 TYR A N 1
ATOM 2621 C CA . TYR B 1 123 ? -4.78506 3.67082 5.58469 1.000 14.85733 245 TYR A CA 1
ATOM 2622 C C . TYR B 1 123 ? -5.40768 4.93337 5.03115 1.000 13.12508 245 TYR A C 1
ATOM 2623 O O . TYR B 1 123 ? -4.92126 5.45626 4.01534 1.000 14.08183 245 TYR A O 1
ATOM 2632 N N . LYS B 1 124 ? -6.45348 5.44317 5.67037 1.000 13.36516 246 LYS A N 1
ATOM 2633 C CA . LYS B 1 124 ? -7.14203 6.62020 5.18315 1.000 14.06968 246 LYS A CA 1
ATOM 2634 C C . LYS B 1 124 ? -6.27633 7.86706 5.32246 1.000 14.12928 246 LYS A C 1
ATOM 2635 O O . LYS B 1 124 ? -5.40561 7.96561 6.19907 1.000 15.75592 246 LYS A O 1
ATOM 2641 N N . LYS B 1 125 ? -6.51155 8.81248 4.41640 1.000 12.72356 247 LYS A N 1
ATOM 2642 C CA . LYS B 1 125 ? -5.85997 10.12184 4.42140 1.000 14.01017 247 LYS A CA 1
ATOM 2643 C C . LYS B 1 125 ? -4.34078 10.00563 4.29611 1.000 13.30716 247 LYS A C 1
ATOM 2644 O O . LYS B 1 125 ? -3.59974 10.84088 4.82457 1.000 13.32202 247 LYS A O 1
ATOM 2650 N N . HIS B 1 126 ? -3.88410 8.98528 3.56722 1.000 12.40498 248 HIS A N 1
ATOM 2651 C CA . HIS B 1 126 ? -2.47855 8.80011 3.19168 1.000 11.69794 248 HIS A CA 1
ATOM 2652 C C . HIS B 1 126 ? -2.23376 9.01257 1.69404 1.000 18.30196 248 HIS A C 1
ATOM 2653 O O . HIS B 1 126 ? -1.07408 8.93264 1.24401 1.000 13.81208 248 HIS A O 1
ATOM 2660 N N . GLY B 1 127 ? -3.29011 9.24754 0.90588 1.000 12.72440 249 GLY A N 1
ATOM 2661 C CA . GLY B 1 127 ? -3.19554 9.37682 -0.53826 1.000 13.28466 249 GLY A CA 1
ATOM 2662 C C . GLY B 1 127 ? -3.50442 8.12362 -1.33566 1.000 14.22907 249 GLY A C 1
ATOM 2663 O O . GLY B 1 127 ? -3.36575 8.14612 -2.56346 1.000 11.36345 249 GLY A O 1
ATOM 2664 N N . PHE B 1 128 ? -3.93967 7.03768 -0.69108 1.000 12.15678 250 PHE A N 1
ATOM 2665 C CA . PHE B 1 128 ? -4.19017 5.80794 -1.43283 1.000 15.12818 250 PHE A CA 1
ATOM 2666 C C . PHE B 1 128 ? -5.40556 5.95051 -2.34115 1.000 14.90112 250 PHE A C 1
ATOM 2667 O O . PHE B 1 128 ? -5.44001 5.37031 -3.43411 1.000 14.71248 250 PHE A O 1
ATOM 2675 N N . GLY B 1 129 ? -6.41916 6.70830 -1.90623 1.000 13.55246 251 GLY A N 1
ATOM 2676 C CA . GLY B 1 129 ? -7.59160 6.90744 -2.75127 1.000 16.38688 251 GLY A CA 1
ATOM 2677 C C . GLY B 1 129 ? -7.26029 7.66317 -4.02493 1.000 15.57644 251 GLY A C 1
ATOM 2678 O O . GLY B 1 129 ? -7.69328 7.29259 -5.12082 1.000 15.31647 251 GLY A O 1
ATOM 2679 N N . ARG B 1 130 ? -6.49652 8.74894 -3.89314 1.000 13.68628 252 ARG A N 1
ATOM 2680 C CA . ARG B 1 130 ? -6.00762 9.45612 -5.06680 1.000 12.66153 252 ARG A CA 1
ATOM 2681 C C . ARG B 1 130 ? -5.21060 8.52278 -5.97342 1.000 13.31931 252 ARG A C 1
ATOM 2682 O O . ARG B 1 130 ? -5.32884 8.58360 -7.20117 1.000 14.13121 252 ARG A O 1
ATOM 2690 N N . LEU B 1 131 ? -4.38665 7.65088 -5.38850 1.000 13.49974 253 LEU A N 1
ATOM 2691 C CA . LEU B 1 131 ? -3.56959 6.75576 -6.19634 1.000 15.31223 253 LEU A CA 1
ATOM 2692 C C . LEU B 1 131 ? -4.42880 5.73429 -6.93595 1.000 14.19967 253 LEU A C 1
ATOM 2693 O O . LEU B 1 131 ? -4.22123 5.50452 -8.12907 1.000 14.67817 253 LEU A O 1
ATOM 2698 N N . MET B 1 132 ? -5.39689 5.10922 -6.24136 1.000 15.16965 254 MET A N 1
ATOM 2699 C CA . MET B 1 132 ? -6.27432 4.14758 -6.91364 1.000 14.42892 254 MET A CA 1
ATOM 2700 C C . MET B 1 132 ? -7.10649 4.82626 -7.98788 1.000 15.21646 254 MET A C 1
ATOM 2701 O O . MET B 1 132 ? -7.29554 4.27275 -9.07960 1.000 15.00438 254 MET A O 1
ATOM 2706 N N . ASN B 1 133 ? -7.64588 6.00419 -7.69410 1.000 13.18821 255 ASN A N 1
ATOM 2707 C CA . ASN B 1 133 ? -8.41440 6.69023 -8.72379 1.000 15.90732 255 ASN A CA 1
ATOM 2708 C C . ASN B 1 133 ? -7.54121 7.07881 -9.91088 1.000 15.40170 255 ASN A C 1
ATOM 2709 O O . ASN B 1 133 ? -8.00784 7.06138 -11.05866 1.000 15.03432 255 ASN A O 1
ATOM 2714 N N . ALA B 1 134 ? -6.27717 7.42196 -9.66574 1.000 12.76468 256 ALA A N 1
ATOM 2715 C CA . ALA B 1 134 ? -5.36354 7.70667 -10.76980 1.000 14.77158 256 ALA A CA 1
ATOM 2716 C C . ALA B 1 134 ? -5.12011 6.46676 -11.62340 1.000 16.10322 256 ALA A C 1
ATOM 2717 O O . ALA B 1 134 ? -5.10886 6.54146 -12.86261 1.000 16.24550 256 ALA A O 1
ATOM 2719 N N . ALA B 1 135 ? -4.89655 5.32198 -10.97605 1.000 14.75530 257 ALA A N 1
ATOM 2720 C CA . ALA B 1 135 ? -4.69114 4.07969 -11.70993 1.000 16.76201 257 ALA A CA 1
ATOM 2721 C C . ALA B 1 135 ? -5.93114 3.71993 -12.52598 1.000 17.63079 257 ALA A C 1
ATOM 2722 O O . ALA B 1 135 ? -5.82043 3.21715 -13.65214 1.000 17.64834 257 ALA A O 1
ATOM 2724 N N . LEU B 1 136 ? -7.11994 3.98273 -11.97259 1.000 15.58900 258 LEU A N 1
ATOM 2725 C CA . LEU B 1 136 ? -8.35614 3.73497 -12.70659 1.000 13.86420 258 LEU A CA 1
ATOM 2726 C C . LEU B 1 136 ? -8.44776 4.61867 -13.95106 1.000 17.78807 258 LEU A C 1
ATOM 2727 O O . LEU B 1 136 ? -8.71886 4.13268 -15.05225 1.000 18.74633 258 LEU A O 1
ATOM 2732 N N . LEU B 1 137 ? -8.24707 5.93061 -13.79536 1.000 13.35825 259 LEU A N 1
ATOM 2733 C CA . LEU B 1 137 ? -8.33914 6.80771 -14.95799 1.000 17.75217 259 LEU A CA 1
ATOM 2734 C C . LEU B 1 137 ? -7.30619 6.42888 -16.01798 1.000 18.82925 259 LEU A C 1
ATOM 2735 O O . LEU B 1 137 ? -7.61460 6.41225 -17.21592 1.000 19.19344 259 LEU A O 1
ATOM 2740 N N A GLN B 1 138 ? -6.07687 6.10702 -15.60465 0.463 18.57560 260 GLN A N 1
ATOM 2741 N N B GLN B 1 138 ? -6.07264 6.12454 -15.59669 0.537 18.56587 260 GLN A N 1
ATOM 2742 C CA A GLN B 1 138 ? -5.08923 5.67298 -16.58967 0.463 19.17586 260 GLN A CA 1
ATOM 2743 C CA B GLN B 1 138 ? -5.05701 5.64763 -16.53613 0.537 19.17807 260 GLN A CA 1
ATOM 2744 C C A GLN B 1 138 ? -5.55182 4.40727 -17.30308 0.463 18.94874 260 GLN A C 1
ATOM 2745 C C B GLN B 1 138 ? -5.55025 4.41511 -17.28698 0.537 18.93295 260 GLN A C 1
ATOM 2746 O O A GLN B 1 138 ? -5.40583 4.28659 -18.52127 0.463 21.41579 260 GLN A O 1
ATOM 2747 O O B GLN B 1 138 ? -5.43011 4.32714 -18.51054 0.537 21.42956 260 GLN A O 1
ATOM 2758 N N . TRP B 1 139 ? -6.13016 3.45933 -16.56530 1.000 16.26033 261 TRP A N 1
ATOM 2759 C CA . TRP B 1 139 ? -6.66030 2.26079 -17.20452 1.000 19.06786 261 TRP A CA 1
ATOM 2760 C C . TRP B 1 139 ? -7.78708 2.60268 -18.17495 1.000 21.39681 261 TRP A C 1
ATOM 2761 O O . TRP B 1 139 ? -7.88695 2.00423 -19.24962 1.000 20.70820 261 TRP A O 1
ATOM 2772 N N . CYS B 1 140 ? -8.65109 3.55957 -17.81681 1.000 18.72686 262 CYS A N 1
ATOM 2773 C CA . CYS B 1 140 ? -9.73616 3.92944 -18.72613 1.000 20.76667 262 CYS A CA 1
ATOM 2774 C C . CYS B 1 140 ? -9.19232 4.56924 -19.99668 1.000 24.31571 262 CYS A C 1
ATOM 2775 O O . CYS B 1 140 ? -9.66408 4.27970 -21.10671 1.000 22.76914 262 CYS A O 1
ATOM 2778 N N . VAL B 1 141 ? -8.20294 5.44794 -19.85627 1.000 21.17386 263 VAL A N 1
ATOM 2779 C CA . VAL B 1 141 ? -7.54259 6.01447 -21.02803 1.000 24.04337 263 VAL A CA 1
ATOM 2780 C C . VAL B 1 141 ? -6.94974 4.90964 -21.89852 1.000 25.02151 263 VAL A C 1
ATOM 2781 O O . VAL B 1 141 ? -7.07802 4.92936 -23.12495 1.000 28.35437 263 VAL A O 1
ATOM 2785 N N . GLU B 1 142 ? -6.25828 3.94772 -21.28008 1.000 22.34412 264 GLU A N 1
ATOM 2786 C CA . GLU B 1 142 ? -5.55918 2.93312 -22.06010 1.000 26.05415 264 GLU A CA 1
ATOM 2787 C C . GLU B 1 142 ? -6.53461 1.97525 -22.72744 1.000 28.25710 264 GLU A C 1
ATOM 2788 O O . GLU B 1 142 ? -6.23401 1.42850 -23.79130 1.000 28.93073 264 GLU A O 1
ATOM 2794 N N . THR B 1 143 ? -7.69613 1.76092 -22.12192 1.000 24.86781 265 THR A N 1
ATOM 2795 C CA . THR B 1 143 ? -8.74419 0.97600 -22.74863 1.000 30.41505 265 THR A CA 1
ATOM 2796 C C . THR B 1 143 ? -9.63796 1.96009 -23.50864 1.000 27.63353 265 THR A C 1
ATOM 2797 O O . THR B 1 143 ? -9.28356 3.12318 -23.69973 1.000 34.74125 265 THR A O 1
ATOM 2801 N N . GLY B 1 144 ? -10.78016 1.54864 -23.98012 1.000 30.01567 266 GLY A N 1
ATOM 2802 C CA . GLY B 1 144 ? -11.22417 2.63515 -24.85860 1.000 36.77418 266 GLY A CA 1
ATOM 2803 C C . GLY B 1 144 ? -12.14980 3.69644 -24.29334 1.000 28.11167 266 GLY A C 1
ATOM 2804 O O . GLY B 1 144 ? -12.83753 4.34239 -25.08774 1.000 28.25184 266 GLY A O 1
ATOM 2805 N N . PHE B 1 145 ? -12.18309 3.94789 -22.98682 1.000 26.84100 267 PHE A N 1
ATOM 2806 C CA . PHE B 1 145 ? -13.33434 4.64438 -22.40251 1.000 26.02836 267 PHE A CA 1
ATOM 2807 C C . PHE B 1 145 ? -13.21429 6.16414 -22.45823 1.000 26.17001 267 PHE A C 1
ATOM 2808 O O . PHE B 1 145 ? -12.12255 6.72527 -22.31370 1.000 28.61153 267 PHE A O 1
ATOM 2816 N N . GLU B 1 146 ? -14.36258 6.82432 -22.65698 1.000 23.68006 268 GLU A N 1
ATOM 2817 C CA . GLU B 1 146 ? -14.43654 8.27076 -22.83862 1.000 25.86104 268 GLU A CA 1
ATOM 2818 C C . GLU B 1 146 ? -14.61047 9.04759 -21.53521 1.000 23.35615 268 GLU A C 1
ATOM 2819 O O . GLU B 1 146 ? -14.15373 10.19528 -21.44583 1.000 22.60399 268 GLU A O 1
ATOM 2825 N N . PHE B 1 147 ? -15.28693 8.48252 -20.53755 1.000 20.46489 269 PHE A N 1
ATOM 2826 C CA . PHE B 1 147 ? -15.47566 9.18824 -19.27828 1.000 19.32873 269 PHE A CA 1
ATOM 2827 C C . PHE B 1 147 ? -15.79201 8.18372 -18.18532 1.000 21.91761 269 PHE A C 1
ATOM 2828 O O . PHE B 1 147 ? -16.16482 7.03573 -18.44948 1.000 19.94468 269 PHE A O 1
ATOM 2836 N N . VAL B 1 148 ? -15.61173 8.63651 -16.94609 1.000 20.21253 270 VAL A N 1
ATOM 2837 C CA . VAL B 1 148 ? -15.97374 7.88730 -15.75382 1.000 17.94698 270 VAL A CA 1
ATOM 2838 C C . VAL B 1 148 ? -17.11839 8.63934 -15.09643 1.000 18.73714 270 VAL A C 1
ATOM 2839 O O . VAL B 1 148 ? -17.02323 9.85084 -14.88171 1.000 18.08269 270 VAL A O 1
ATOM 2843 N N . MET B 1 149 ? -18.20908 7.93930 -14.81194 1.000 16.31447 271 MET A N 1
ATOM 2844 C CA . MET B 1 149 ? -19.40042 8.56421 -14.26278 1.000 20.13109 271 MET A CA 1
ATOM 2845 C C . MET B 1 149 ? -19.62875 8.03882 -12.85523 1.000 21.63403 271 MET A C 1
ATOM 2846 O O . MET B 1 149 ? -19.48280 6.84013 -12.60579 1.000 22.41934 271 MET A O 1
ATOM 2851 N N . ILE B 1 150 ? -19.95723 8.94053 -11.93230 1.000 19.32340 272 ILE A N 1
ATOM 2852 C CA . ILE B 1 150 ? -20.10446 8.59966 -10.52548 1.000 18.49475 272 ILE A CA 1
ATOM 2853 C C . ILE B 1 150 ? -21.51294 8.96931 -10.08157 1.000 17.87709 272 ILE A C 1
ATOM 2854 O O . ILE B 1 150 ? -21.96626 10.09945 -10.30846 1.000 17.42191 272 ILE A O 1
ATOM 2859 N N . SER B 1 151 ? -22.18837 8.03344 -9.41775 1.000 19.89865 273 SER A N 1
ATOM 2860 C CA . SER B 1 151 ? -23.37805 8.35326 -8.63020 1.000 20.05878 273 SER A CA 1
ATOM 2861 C C . SER B 1 151 ? -22.89966 8.70602 -7.22707 1.000 17.28257 273 SER A C 1
ATOM 2862 O O . SER B 1 151 ? -22.40345 7.83785 -6.50391 1.000 18.70466 273 SER A O 1
ATOM 2865 N N . ALA B 1 152 ? -23.02152 9.96968 -6.84066 1.000 17.13504 274 ALA A N 1
ATOM 2866 C CA . ALA B 1 152 ? -22.38829 10.44327 -5.60988 1.000 17.43831 274 ALA A CA 1
ATOM 2867 C C . ALA B 1 152 ? -23.45426 10.86136 -4.60685 1.000 15.14116 274 ALA A C 1
ATOM 2868 O O . ALA B 1 152 ? -24.12963 11.88092 -4.78916 1.000 16.82516 274 ALA A O 1
ATOM 2870 N N . ASP B 1 153 ? -23.63169 10.04756 -3.56725 1.000 16.63784 275 ASP A N 1
ATOM 2871 C CA . ASP B 1 153 ? -24.41622 10.45758 -2.41190 1.000 19.28292 275 ASP A CA 1
ATOM 2872 C C . ASP B 1 153 ? -23.80039 11.71640 -1.80546 1.000 19.81495 275 ASP A C 1
ATOM 2873 O O . ASP B 1 153 ? -22.61618 11.99873 -1.98243 1.000 15.97662 275 ASP A O 1
ATOM 2878 N N . VAL B 1 15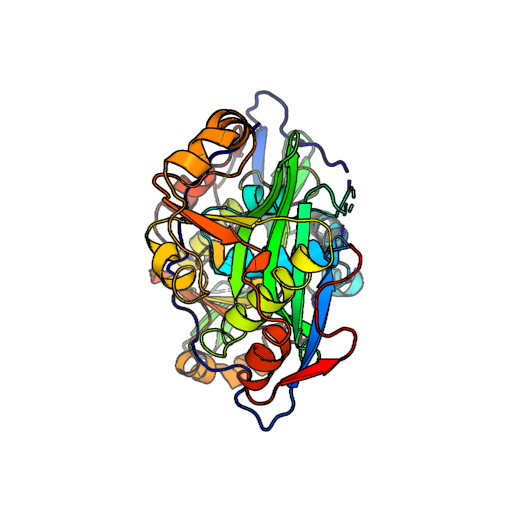4 ? -24.62911 12.47312 -1.07567 1.000 17.10440 276 VAL A N 1
ATOM 2879 C CA . VAL B 1 154 ? -24.17154 13.72786 -0.48085 1.000 17.59335 276 VAL A CA 1
ATOM 2880 C C . VAL B 1 154 ? -22.86786 13.53671 0.28643 1.000 20.11937 276 VAL A C 1
ATOM 2881 O O . VAL B 1 154 ? -21.96119 14.37997 0.22030 1.000 19.78779 276 VAL A O 1
ATOM 2885 N N . LYS B 1 155 ? -22.74932 12.44566 1.04770 1.000 17.00152 277 LYS A N 1
ATOM 2886 C CA . LYS B 1 155 ? -21.53246 12.28628 1.84695 1.000 19.78402 277 LYS A CA 1
ATOM 2887 C C . LYS B 1 155 ? -20.29261 12.00773 0.99617 1.000 20.62148 277 LYS A C 1
ATOM 2888 O O . LYS B 1 155 ? -19.16602 12.23027 1.46866 1.000 19.43768 277 LYS A O 1
ATOM 2894 N N . ALA B 1 156 ? -20.46513 11.54697 -0.24479 1.000 14.82818 278 ALA A N 1
ATOM 2895 C CA . ALA B 1 156 ? -19.34028 11.20977 -1.10943 1.000 17.11249 278 ALA A CA 1
ATOM 2896 C C . ALA B 1 156 ? -18.91221 12.35477 -2.02693 1.000 17.37024 278 ALA A C 1
ATOM 2897 O O . ALA B 1 156 ? -17.76785 12.35277 -2.49896 1.000 17.32720 278 ALA A O 1
ATOM 2899 N N . ILE B 1 157 ? -19.79705 13.33478 -2.27048 1.000 17.31225 279 ILE A N 1
ATOM 2900 C CA . ILE B 1 157 ? -19.50545 14.39990 -3.23539 1.000 15.91139 279 ILE A CA 1
ATOM 2901 C C . ILE B 1 157 ? -18.16887 15.08215 -2.96075 1.000 18.88013 279 ILE A C 1
ATOM 2902 O O . ILE B 1 157 ? -17.41921 15.32392 -3.91416 1.000 19.73074 279 ILE A O 1
ATOM 2907 N N . PRO B 1 158 ? -17.83694 15.46778 -1.72277 1.000 19.86218 280 PRO A N 1
ATOM 2908 C CA . PRO B 1 158 ? -16.57518 16.19896 -1.51716 1.000 17.34315 280 PRO A CA 1
ATOM 2909 C C . PRO B 1 158 ? -15.35216 15.37121 -1.88296 1.000 17.63697 280 PRO A C 1
ATOM 2910 O O . PRO B 1 158 ? -14.40886 15.89792 -2.48259 1.000 19.19848 280 PRO A O 1
ATOM 2914 N N . PHE B 1 159 ? -15.35522 14.07790 -1.56721 1.000 18.07154 281 PHE A N 1
ATOM 2915 C CA . PHE B 1 159 ? -14.25467 13.20618 -1.95766 1.000 15.37248 281 PHE A CA 1
ATOM 2916 C C . PHE B 1 159 ? -14.08741 13.17410 -3.46890 1.000 18.28379 281 PHE A C 1
ATOM 2917 O O . PHE B 1 159 ? -12.98345 13.36281 -3.99215 1.000 14.45986 281 PHE A O 1
ATOM 2925 N N . TRP B 1 160 ? -15.17682 12.90993 -4.19217 1.000 15.10589 282 TRP A N 1
ATOM 2926 C CA . TRP B 1 160 ? -15.08714 12.86261 -5.64607 1.000 14.95550 282 TRP A CA 1
ATOM 2927 C C . TRP B 1 160 ? -14.66970 14.21632 -6.21792 1.000 15.78071 282 TRP A C 1
ATOM 2928 O O . TRP B 1 160 ? -13.89251 14.28443 -7.17886 1.000 16.32057 282 TRP A O 1
ATOM 2939 N N A SER B 1 161 ? -15.16275 15.30678 -5.63021 0.478 15.70014 283 SER A N 1
ATOM 2940 N N B SER B 1 161 ? -15.16651 15.31039 -5.63453 0.522 15.38458 283 SER A N 1
ATOM 2941 C CA A SER B 1 161 ? -14.76112 16.62581 -6.09702 0.478 16.69359 283 SER A CA 1
ATOM 2942 C CA B SER B 1 161 ? -14.76077 16.63631 -6.08699 0.522 16.69600 283 SER A CA 1
ATOM 2943 C C A SER B 1 161 ? -13.26664 16.83553 -5.91650 0.478 16.10308 283 SER A C 1
ATOM 2944 C C B SER B 1 161 ? -13.26441 16.83424 -5.91544 0.522 16.89321 283 SER A C 1
ATOM 2945 O O A SER B 1 161 ? -12.60394 17.41050 -6.78398 0.478 16.32318 283 SER A O 1
ATOM 2946 O O B SER B 1 161 ? -12.59717 17.39006 -6.79197 0.522 16.28567 283 SER A O 1
ATOM 2951 N N . HIS B 1 162 ? -12.72301 16.39044 -4.78141 1.000 17.34615 284 HIS A N 1
ATOM 2952 C CA . HIS B 1 162 ? -11.28992 16.50899 -4.53882 1.000 14.86291 284 HIS A CA 1
ATOM 2953 C C . HIS B 1 162 ? -10.47553 15.66549 -5.51712 1.000 18.49944 284 HIS A C 1
ATOM 2954 O O . HIS B 1 162 ? -9.31255 15.97691 -5.77995 1.000 17.42934 284 HIS A O 1
ATOM 2961 N N . LEU B 1 163 ? -11.04618 14.57663 -6.02898 1.000 16.10812 285 LEU A N 1
ATOM 2962 C CA . LEU B 1 163 ? -10.35521 13.76768 -7.02782 1.000 18.78840 285 LEU A CA 1
ATOM 2963 C C . LEU B 1 163 ? -10.49923 14.33529 -8.43062 1.000 17.23027 285 LEU A C 1
ATOM 2964 O O . LEU B 1 163 ? -9.97134 13.74411 -9.37913 1.000 19.13505 285 LEU A O 1
ATOM 2969 N N . GLY B 1 164 ? -11.19601 15.46131 -8.58839 1.000 16.71648 286 GLY A N 1
ATOM 2970 C CA . GLY B 1 164 ? -11.29089 16.12780 -9.87446 1.000 16.95438 286 GLY A CA 1
ATOM 2971 C C . GLY B 1 164 ? -12.55227 15.85484 -10.65756 1.000 17.40001 286 GLY A C 1
ATOM 2972 O O . GLY B 1 164 ? -12.63885 16.28493 -11.81043 1.000 18.49888 286 GLY A O 1
ATOM 2973 N N . TYR B 1 165 ? -13.51538 15.14271 -10.08285 1.000 17.11256 287 TYR A N 1
ATOM 2974 C CA . TYR B 1 165 ? -14.79607 14.92127 -10.74435 1.000 16.33265 287 TYR A CA 1
ATOM 2975 C C . TYR B 1 165 ? -15.67298 16.15394 -10.57592 1.000 20.16816 287 TYR A C 1
ATOM 2976 O O . TYR B 1 165 ? -15.54402 16.90641 -9.60319 1.000 17.01613 287 TYR A O 1
ATOM 2985 N N . LYS B 1 166 ? -16.57261 16.36226 -11.53246 1.000 20.66287 288 LYS A N 1
ATOM 2986 C CA . LYS B 1 166 ? -17.45063 17.51624 -11.51624 1.000 18.80109 288 LYS A CA 1
ATOM 2987 C C . LYS B 1 166 ? -18.87419 17.05971 -11.78297 1.000 22.67219 288 LYS A C 1
ATOM 2988 O O . LYS B 1 166 ? -19.09988 16.02145 -12.41530 1.000 20.59301 288 LYS A O 1
ATOM 2994 N N . THR B 1 167 ? -19.83380 17.83932 -11.27934 1.000 22.31565 289 THR A N 1
ATOM 2995 C CA . THR B 1 167 ? -21.23352 17.58536 -11.58986 1.000 22.39539 289 THR A CA 1
ATOM 2996 C C . THR B 1 167 ? -21.41148 17.48045 -13.09080 1.000 24.59878 289 THR A C 1
ATOM 2997 O O . THR B 1 167 ? -20.99039 18.36872 -13.83970 1.000 22.45666 289 THR A O 1
ATOM 3001 N N . MET B 1 168 ? -22.05635 16.40330 -13.53020 1.000 23.74266 290 MET A N 1
ATOM 3002 C CA . MET B 1 168 ? -22.27004 16.22290 -14.95869 1.000 25.38440 290 MET A CA 1
ATOM 3003 C C . MET B 1 168 ? -23.22664 17.27128 -15.49120 1.000 28.97718 290 MET A C 1
ATOM 3004 O O . MET B 1 168 ? -24.24483 17.57961 -14.86952 1.000 27.37312 290 MET A O 1
ATOM 3009 N N . GLU B 1 169 ? -22.89801 17.80539 -16.66235 1.000 30.03252 291 GLU A N 1
ATOM 3010 C CA . GLU B 1 169 ? -23.76970 18.75671 -17.32837 1.000 32.13296 291 GLU A CA 1
ATOM 3011 C C . GLU B 1 169 ? -25.13531 18.13133 -17.58806 1.000 34.84402 291 GLU A C 1
ATOM 3012 O O . GLU B 1 169 ? -25.23489 16.96653 -17.98844 1.000 32.31869 291 GLU A O 1
ATOM 3018 N N . LYS B 1 170 ? -26.19678 18.90857 -17.34026 1.000 32.08912 292 LYS A N 1
ATOM 3019 C CA . LYS B 1 170 ? -27.54640 18.39480 -17.54237 1.000 32.16853 292 LYS A CA 1
ATOM 3020 C C . LYS B 1 170 ? -27.72259 17.86693 -18.96160 1.000 33.51257 292 LYS A C 1
ATOM 3021 O O . LYS B 1 170 ? -28.25576 16.77164 -19.16524 1.000 34.00635 292 LYS A O 1
ATOM 3027 N N . SER B 1 171 ? -27.26571 18.63695 -19.95781 1.000 33.77413 293 SER A N 1
ATOM 3028 C CA . SER B 1 171 ? -27.42274 18.23840 -21.35611 1.000 34.70546 293 SER A CA 1
ATOM 3029 C C . SER B 1 171 ? -26.62076 16.98654 -21.69411 1.000 34.12096 293 SER A C 1
ATOM 3030 O O . SER B 1 171 ? -27.03189 16.20661 -22.56026 1.000 36.49710 293 SER A O 1
ATOM 3033 N N . GLU B 1 172 ? -25.47648 16.78139 -21.04022 1.000 32.80106 294 GLU A N 1
ATOM 3034 C CA . GLU B 1 172 ? -24.66254 15.60899 -21.33407 1.000 33.05589 294 GLU A CA 1
ATOM 3035 C C . GLU B 1 172 ? -25.26466 14.35428 -20.73279 1.000 34.37023 294 GLU A C 1
ATOM 3036 O O . GLU B 1 172 ? -25.16677 13.27535 -21.32706 1.000 30.59685 294 GLU A O 1
ATOM 3042 N N . LEU B 1 173 ? -25.87182 14.47356 -19.55111 1.000 29.88436 295 LEU A N 1
ATOM 3043 C CA . LEU B 1 173 ? -26.55974 13.33931 -18.95847 1.000 28.88428 295 LEU A CA 1
ATOM 3044 C C . LEU B 1 173 ? -27.77017 12.93938 -19.79474 1.000 31.20234 295 LEU A C 1
ATOM 3045 O O . LEU B 1 173 ? -28.04298 11.74625 -19.96738 1.000 34.23106 295 LEU A O 1
ATOM 3050 N N . THR B 1 174 ? -28.50877 13.92012 -20.32237 1.000 32.74137 296 THR A N 1
ATOM 3051 C CA . THR B 1 174 ? -29.71675 13.58668 -21.07714 1.000 35.89943 296 THR A CA 1
ATOM 3052 C C . THR B 1 174 ? -29.40630 12.75026 -22.31333 1.000 32.35575 296 THR A C 1
ATOM 3053 O O . THR B 1 174 ? -30.26093 11.97931 -22.75923 1.000 34.42628 296 THR A O 1
ATOM 3057 N N . ARG B 1 175 ? -28.19851 12.86350 -22.86895 1.000 35.59086 297 ARG A N 1
ATOM 3058 C CA . ARG B 1 175 ? -27.84637 12.02880 -24.01165 1.000 34.15790 297 ARG A CA 1
ATOM 3059 C C . ARG B 1 175 ? -27.84976 10.54405 -23.67294 1.000 35.69895 297 ARG A C 1
ATOM 3060 O O . ARG B 1 175 ? -28.03334 9.71848 -24.57230 1.000 32.92136 297 ARG A O 1
ATOM 3068 N N . ILE B 1 176 ? -27.67389 10.17581 -22.40636 1.000 32.69045 298 ILE A N 1
ATOM 3069 C CA . ILE B 1 176 ? -27.64963 8.75920 -22.05871 1.000 32.21324 298 ILE A CA 1
ATOM 3070 C C . ILE B 1 176 ? -28.62275 8.46994 -20.92636 1.000 29.48476 298 ILE A C 1
ATOM 3071 O O . ILE B 1 176 ? -28.54496 7.41786 -20.28305 1.000 28.12412 298 ILE A O 1
ATOM 3076 N N . VAL B 1 177 ? -29.57813 9.37821 -20.70893 1.000 29.36062 299 VAL A N 1
ATOM 3077 C CA . VAL B 1 177 ? -30.38359 9.33696 -19.49292 1.000 31.87751 299 VAL A CA 1
ATOM 3078 C C . VAL B 1 177 ? -31.22902 8.06745 -19.43338 1.000 31.90142 299 VAL A C 1
ATOM 3079 O O . VAL B 1 177 ? -31.39134 7.46721 -18.36620 1.000 30.43506 299 VAL A O 1
ATOM 3083 N N . PHE B 1 178 ? -31.79648 7.64203 -20.56473 1.000 34.48708 300 PHE A N 1
ATOM 3084 C CA . PHE B 1 178 ? -32.59850 6.42277 -20.54194 1.000 31.26186 300 PHE A CA 1
ATOM 3085 C C . PHE B 1 178 ? -31.73913 5.21566 -20.18845 1.000 30.88202 300 PHE A C 1
ATOM 3086 O O . PHE B 1 178 ? -32.10474 4.40224 -19.32501 1.000 29.19843 300 PHE A O 1
ATOM 3094 N N . TYR B 1 179 ? -30.59549 5.07234 -20.86727 1.000 29.11486 301 TYR A N 1
ATOM 3095 C CA . TYR B 1 179 ? -29.69758 3.96674 -20.56513 1.000 28.31486 301 TYR A CA 1
ATOM 3096 C C . TYR B 1 179 ? -29.20659 4.05621 -19.12339 1.000 27.17275 301 TYR A C 1
ATOM 3097 O O . TYR B 1 179 ? -29.20047 3.05413 -18.39767 1.000 26.85850 301 TYR A O 1
ATOM 3106 N N . TYR B 1 180 ? -28.80200 5.24980 -18.68924 1.000 26.80894 302 TYR A N 1
ATOM 3107 C CA . TYR B 1 180 ? -28.34948 5.42311 -17.31030 1.000 26.07849 302 TYR A CA 1
ATOM 3108 C C . TYR B 1 180 ? -29.39073 4.90226 -16.32643 1.000 28.35830 302 TYR A C 1
ATOM 3109 O O . TYR B 1 180 ? -29.08444 4.10422 -15.42807 1.000 26.05528 302 TYR A O 1
ATOM 3118 N N . GLU B 1 181 ? -30.64183 5.33956 -16.50006 1.000 28.11335 303 GLU A N 1
ATOM 3119 C CA . GLU B 1 181 ? -31.69192 5.03831 -15.53922 1.000 29.70779 303 GLU A CA 1
ATOM 3120 C C . GLU B 1 181 ? -32.03563 3.55747 -15.49896 1.000 28.11171 303 GLU A C 1
ATOM 3121 O O . GLU B 1 181 ? -32.47787 3.06493 -14.45537 1.000 28.61004 303 GLU A O 1
ATOM 3127 N N . HIS B 1 182 ? -31.80660 2.82432 -16.58566 1.000 28.06197 304 HIS A N 1
ATOM 3128 C CA . HIS B 1 182 ? -32.12943 1.40732 -16.59924 1.000 28.52916 304 HIS A CA 1
ATOM 3129 C C . HIS B 1 182 ? -30.92640 0.50201 -16.39311 1.000 27.75229 304 HIS A C 1
ATOM 3130 O O . HIS B 1 182 ? -31.11216 -0.69946 -16.18462 1.000 28.20818 304 HIS A O 1
ATOM 3137 N N . ASN B 1 183 ? -29.70747 1.03489 -16.38911 1.000 26.85478 305 ASN A N 1
ATOM 3138 C CA . ASN B 1 183 ? -28.55584 0.13807 -16.36925 1.000 26.51278 305 ASN A CA 1
ATOM 3139 C C . ASN B 1 183 ? -27.52187 0.50279 -15.30517 1.000 25.96895 305 ASN A C 1
ATOM 3140 O O . ASN B 1 183 ? -26.83767 -0.38451 -14.78969 1.000 30.65497 305 ASN A O 1
ATOM 3145 N N . CYS B 1 184 ? -27.42225 1.77263 -14.93071 1.000 19.87079 306 CYS A N 1
ATOM 3146 C CA . CYS B 1 184 ? -26.34838 2.18850 -14.03442 1.000 21.28700 306 CYS A CA 1
ATOM 3147 C C . CYS B 1 184 ? -26.78869 2.12265 -12.56872 1.000 22.24349 306 CYS A C 1
ATOM 3148 O O . CYS B 1 184 ? -27.98011 2.14230 -12.25227 1.000 22.27037 306 CYS A O 1
ATOM 3151 N N . TYR B 1 185 ? -25.80218 2.02066 -11.67022 1.000 18.50403 307 TYR A N 1
ATOM 3152 C CA . TYR B 1 185 ? -26.06244 1.82818 -10.24283 1.000 19.21557 307 TYR A CA 1
ATOM 3153 C C . TYR B 1 185 ? -26.24489 3.20212 -9.60057 1.000 21.91293 307 TYR A C 1
ATOM 3154 O O . TYR B 1 185 ? -25.29996 4.00289 -9.52968 1.000 19.29075 307 TYR A O 1
ATOM 3163 N N . LYS B 1 186 ? -27.45770 3.47560 -9.13714 1.000 17.18836 308 LYS A N 1
ATOM 3164 C CA . LYS B 1 186 ? -27.88848 4.81920 -8.77281 1.000 18.52182 308 LYS A CA 1
ATOM 3165 C C . LYS B 1 186 ? -28.13212 4.89666 -7.27298 1.000 19.51814 308 LYS A C 1
ATOM 3166 O O . LYS B 1 186 ? -28.99555 4.18997 -6.74092 1.000 18.81047 308 LYS A O 1
ATOM 3172 N N . PHE B 1 187 ? -27.38077 5.75199 -6.58678 1.000 15.87965 309 PHE A N 1
ATOM 3173 C CA . PHE B 1 187 ? -27.61317 5.93962 -5.16558 1.000 16.37012 309 PHE A CA 1
ATOM 3174 C C . PHE B 1 187 ? -28.74230 6.93307 -4.94502 1.000 20.25622 309 PHE A C 1
ATOM 3175 O O . PHE B 1 187 ? -28.86104 7.93678 -5.65765 1.000 19.90559 309 PHE A O 1
ATOM 3183 N N . LYS B 1 188 ? -29.57738 6.62825 -3.96334 1.000 18.92636 310 LYS A N 1
ATOM 3184 C CA . LYS B 1 188 ? -30.69439 7.48399 -3.57951 1.000 20.76428 310 LYS A CA 1
ATOM 3185 C C . LYS B 1 188 ? -30.22881 8.91644 -3.34754 1.000 22.78695 310 LYS A C 1
ATOM 3186 O O . LYS B 1 188 ? -29.30363 9.16108 -2.56028 1.000 19.07249 310 LYS A O 1
ATOM 3192 N N . GLY B 1 189 ? -30.85625 9.85088 -4.06010 1.000 18.10016 311 GLY A N 1
ATOM 3193 C CA . GLY B 1 189 ? -30.58476 11.26714 -3.88809 1.000 23.56620 311 GLY A CA 1
ATOM 3194 C C . GLY B 1 189 ? -29.18364 11.70075 -4.26709 1.000 21.61044 311 GLY A C 1
ATOM 3195 O O . GLY B 1 189 ? -28.68460 12.70084 -3.73919 1.000 25.36035 311 GLY A O 1
ATOM 3196 N N . ALA B 1 190 ? -28.53998 10.98471 -5.17351 1.000 22.92543 312 ALA A N 1
ATOM 3197 C CA . ALA B 1 190 ? -27.17110 11.27735 -5.56116 1.000 18.50472 312 ALA A CA 1
ATOM 3198 C C . ALA B 1 190 ? -27.11719 12.37495 -6.61849 1.000 18.97317 312 ALA A C 1
ATOM 3199 O O . ALA B 1 190 ? -28.10052 12.66600 -7.30357 1.000 21.48768 312 ALA A O 1
ATOM 3201 N N . GLU B 1 191 ? -25.94626 12.99313 -6.73287 1.000 21.44640 313 GLU A N 1
ATOM 3202 C CA . GLU B 1 191 ? -25.58362 13.81348 -7.88237 1.000 25.75499 313 GLU A CA 1
ATOM 3203 C C . GLU B 1 191 ? -24.76416 12.96730 -8.84897 1.000 21.94166 313 GLU A C 1
ATOM 3204 O O . GLU B 1 191 ? -23.96796 12.12940 -8.42024 1.000 19.83260 313 GLU A O 1
ATOM 3210 N N . VAL B 1 192 ? -24.93925 13.19158 -10.14877 1.000 18.17672 314 VAL A N 1
ATOM 3211 C CA . VAL B 1 192 ? -24.11534 12.51212 -11.14609 1.000 17.21996 314 VAL A CA 1
ATOM 3212 C C . VAL B 1 192 ? -22.86709 13.34368 -11.40887 1.000 19.82827 314 VAL A C 1
ATOM 3213 O O . VAL B 1 192 ? -22.95705 14.51767 -11.77740 1.000 20.54750 314 VAL A O 1
ATOM 3217 N N . MET B 1 193 ? -21.70318 12.72490 -11.25603 1.000 16.98343 315 MET A N 1
ATOM 3218 C CA . MET B 1 193 ? -20.43475 13.40663 -11.42807 1.000 20.18529 315 MET A CA 1
ATOM 3219 C C . MET B 1 193 ? -19.62067 12.68205 -12.48596 1.000 19.52021 315 MET A C 1
ATOM 3220 O O . MET B 1 193 ? -19.83384 11.49777 -12.76524 1.000 18.12601 315 MET A O 1
ATOM 3225 N N . ILE B 1 194 ? -18.67417 13.40072 -13.07784 1.000 19.58451 316 ILE A N 1
ATOM 3226 C CA . ILE B 1 194 ? -18.01301 12.87284 -14.25549 1.000 17.94821 316 ILE A CA 1
ATOM 3227 C C . ILE B 1 194 ? -16.59789 13.41152 -14.34531 1.000 18.61297 316 ILE A C 1
ATOM 3228 O O . ILE B 1 194 ? -16.28994 14.51699 -13.88519 1.000 20.10345 316 ILE A O 1
ATOM 3233 N N . ARG B 1 195 ? -15.72701 12.59722 -14.92971 1.000 17.56437 317 ARG A N 1
ATOM 3234 C CA . ARG B 1 195 ? -14.43390 13.06691 -15.40250 1.000 22.35082 317 ARG A CA 1
ATOM 3235 C C . ARG B 1 195 ? -14.21608 12.50033 -16.79206 1.000 20.32583 317 ARG A C 1
ATOM 3236 O O . ARG B 1 195 ? -14.35809 11.29370 -16.99134 1.000 21.29381 317 ARG A O 1
ATOM 3244 N N . TYR B 1 196 ? -13.91184 13.36854 -17.75423 1.000 21.33552 318 TYR A N 1
ATOM 3245 C CA . TYR B 1 196 ? -13.62033 12.91586 -19.10443 1.000 21.69970 318 TYR A CA 1
ATOM 3246 C C . TYR B 1 196 ? -12.16391 12.49277 -19.19236 1.000 24.26561 318 TYR A C 1
ATOM 3247 O O . TYR B 1 196 ? -11.27312 13.16608 -18.67210 1.000 23.59186 318 TYR A O 1
ATOM 3256 N N . CYS B 1 197 ? -11.93452 11.35367 -19.84177 1.000 24.42642 319 CYS A N 1
ATOM 3257 C CA . CYS B 1 197 ? -10.59167 10.79363 -19.89508 1.000 26.42628 319 CYS A CA 1
ATOM 3258 C C . CYS B 1 197 ? -9.64163 11.67428 -20.69519 1.000 23.94445 319 CYS A C 1
ATOM 3259 O O . CYS B 1 197 ? -8.43305 11.65924 -20.44333 1.000 25.53481 319 CYS A O 1
ATOM 3262 N N . ARG B 1 198 ? -10.15751 12.44126 -21.65656 1.000 26.02392 320 ARG A N 1
ATOM 3263 C CA . ARG B 1 198 ? -9.29515 13.34286 -22.41361 1.000 27.74302 320 ARG A CA 1
ATOM 3264 C C . ARG B 1 198 ? -8.61007 14.36619 -21.52412 1.000 27.47655 320 ARG A C 1
ATOM 3265 O O . ARG B 1 198 ? -7.59663 14.94198 -21.93481 1.000 30.48347 320 ARG A O 1
ATOM 3273 N N . THR B 1 199 ? -9.13961 14.62939 -20.33196 1.000 25.92809 321 THR A N 1
ATOM 3274 C CA . THR B 1 199 ? -8.51998 15.60337 -19.44362 1.000 27.52934 321 THR A CA 1
ATOM 3275 C C . THR B 1 199 ? -7.54824 14.97842 -18.45424 1.000 26.39663 321 THR A C 1
ATOM 3276 O O . THR B 1 199 ? -6.98927 15.70662 -17.63247 1.000 27.12545 321 THR A O 1
ATOM 3280 N N . TRP B 1 200 ? -7.31524 13.66785 -18.52092 1.000 25.91136 322 TRP A N 1
ATOM 3281 C CA . TRP B 1 200 ? -6.47131 13.00120 -17.53259 1.000 25.89594 322 TRP A CA 1
ATOM 3282 C C . TRP B 1 200 ? -5.00134 13.17934 -17.89654 1.000 26.59220 322 TRP A C 1
ATOM 3283 O O . TRP B 1 200 ? -4.60128 12.80942 -19.00378 1.000 26.60929 322 TRP A O 1
ATOM 3294 N N . PRO B 1 201 ? -4.17217 13.74277 -17.01683 1.000 25.85040 323 PRO A N 1
ATOM 3295 C CA . PRO B 1 201 ? -2.77556 13.99813 -17.39914 1.000 28.43125 323 PRO A CA 1
ATOM 3296 C C . PRO B 1 201 ? -1.94656 12.72269 -17.40876 1.000 28.94516 323 PRO A C 1
ATOM 3297 O O . PRO B 1 201 ? -2.08971 11.84766 -16.54987 1.000 28.34645 323 PRO A O 1
ATOM 3301 N N . THR B 1 202 ? -1.05010 12.64536 -18.38924 1.000 30.90503 324 THR A N 1
ATOM 3302 C CA . THR B 1 202 ? -0.22158 11.45889 -18.56515 1.000 31.75912 324 THR A CA 1
ATOM 3303 C C . THR B 1 202 ? 0.60065 11.12414 -17.32048 1.000 34.21544 324 THR A C 1
ATOM 3304 O O . THR B 1 202 ? 0.95007 9.95804 -17.11100 1.000 32.26393 324 THR A O 1
ATOM 3308 N N . ASP B 1 203 ? 0.94186 12.11214 -16.49460 1.000 30.00246 325 ASP A N 1
ATOM 3309 C CA . ASP B 1 203 ? 1.73325 11.84176 -15.29856 1.000 26.55553 325 ASP A CA 1
ATOM 3310 C C . ASP B 1 203 ? 0.87438 11.70363 -14.04617 1.000 25.53921 325 ASP A C 1
ATOM 3311 O O . ASP B 1 203 ? 1.41034 11.70500 -12.93551 1.000 22.46111 325 ASP A O 1
ATOM 3316 N N . GLY B 1 204 ? -0.44131 11.54958 -14.20512 1.000 23.52112 326 GLY A N 1
ATOM 3317 C CA . GLY B 1 204 ? -1.32405 11.51325 -13.04613 1.000 19.88755 326 GLY A CA 1
ATOM 3318 C C . GLY B 1 204 ? -0.99249 10.40837 -12.06108 1.000 19.15135 326 GLY A C 1
ATOM 3319 O O . GLY B 1 204 ? -1.05694 10.60940 -10.84178 1.000 19.16459 326 GLY A O 1
ATOM 3320 N N . VAL B 1 205 ? -0.65507 9.21695 -12.55951 1.000 18.91425 327 VAL A N 1
ATOM 3321 C CA . VAL B 1 205 ? -0.32706 8.14237 -11.62791 1.000 18.46196 327 VAL A CA 1
ATOM 3322 C C . VAL B 1 205 ? 0.99700 8.43798 -10.93286 1.000 20.55133 327 VAL A C 1
ATOM 3323 O O . VAL B 1 205 ? 1.12412 8.28094 -9.71289 1.000 18.82747 327 VAL A O 1
ATOM 3327 N N . LYS B 1 206 ? 1.99602 8.88737 -11.69383 1.000 21.68300 328 LYS A N 1
ATOM 3328 C CA . LYS B 1 206 ? 3.30668 9.17430 -11.11014 1.000 21.92222 328 LYS A CA 1
ATOM 3329 C C . LYS B 1 206 ? 3.18998 10.20596 -9.98962 1.000 20.42094 328 LYS A C 1
ATOM 3330 O O . LYS B 1 206 ? 3.76759 10.04278 -8.90676 1.000 19.77923 328 LYS A O 1
ATOM 3336 N N . GLU B 1 207 ? 2.43597 11.27636 -10.23702 1.000 21.94707 329 GLU A N 1
ATOM 3337 C CA . GLU B 1 207 ? 2.23365 12.31255 -9.23265 1.000 23.31472 329 GLU A CA 1
ATOM 3338 C C . GLU B 1 207 ? 1.47752 11.78904 -8.01988 1.000 20.29149 329 GLU A C 1
ATOM 3339 O O . GLU B 1 207 ? 1.84518 12.09836 -6.88624 1.000 20.59304 329 GLU A O 1
ATOM 3345 N N . ALA B 1 208 ? 0.41855 10.99749 -8.22148 1.000 18.26275 330 ALA A N 1
ATOM 3346 C CA . ALA B 1 208 ? -0.28536 10.44330 -7.06411 1.000 17.94918 330 ALA A CA 1
ATOM 3347 C C . ALA B 1 208 ? 0.63083 9.52572 -6.26564 1.000 20.54746 330 ALA A C 1
ATOM 3348 O O . ALA B 1 208 ? 0.67488 9.59254 -5.02689 1.000 20.19531 330 ALA A O 1
ATOM 3350 N N . LEU B 1 209 ? 1.38730 8.67320 -6.96483 1.000 18.58152 331 LEU A N 1
ATOM 3351 C CA . LEU B 1 209 ? 2.28790 7.74930 -6.29567 1.000 18.57744 331 LEU A CA 1
ATOM 3352 C C . LEU B 1 209 ? 3.33398 8.49567 -5.48075 1.000 18.18232 331 LEU A C 1
ATOM 3353 O O . LEU B 1 209 ? 3.66333 8.08612 -4.36220 1.000 19.08927 331 LEU A O 1
ATOM 3358 N N . ALA B 1 210 ? 3.86962 9.59361 -6.02949 1.000 18.25686 332 ALA A N 1
ATOM 3359 C CA . ALA B 1 210 ? 4.84377 10.41825 -5.31142 1.000 19.25509 332 ALA A CA 1
ATOM 3360 C C . ALA B 1 210 ? 4.29192 10.97562 -4.00266 1.000 19.92412 332 ALA A C 1
ATOM 3361 O O . ALA B 1 210 ? 5.07177 11.29783 -3.09485 1.000 19.15220 332 ALA A O 1
ATOM 3363 N N . ARG B 1 211 ? 2.98137 11.12184 -3.89008 1.000 18.16215 333 ARG A N 1
ATOM 3364 C CA . ARG B 1 211 ? 2.40018 11.73265 -2.70771 1.000 22.01009 333 ARG A CA 1
ATOM 3365 C C . ARG B 1 211 ? 2.00087 10.71464 -1.64907 1.000 21.76562 333 ARG A C 1
ATOM 3366 O O . ARG B 1 211 ? 1.51971 11.11607 -0.58500 1.000 20.40979 333 ARG A O 1
ATOM 3374 N N . VAL B 1 212 ? 2.21971 9.42174 -1.88706 1.000 16.90117 334 VAL A N 1
ATOM 3375 C CA . VAL B 1 212 ? 2.01680 8.39625 -0.86966 1.000 16.44194 334 VAL A CA 1
ATOM 3376 C C . VAL B 1 212 ? 3.38189 8.09934 -0.25246 1.000 16.91678 334 VAL A C 1
ATOM 3377 O O . VAL B 1 212 ? 4.22234 7.40476 -0.84310 1.000 17.68517 334 VAL A O 1
ATOM 3381 N N . GLN B 1 213 ? 3.61246 8.62700 0.94511 1.000 17.37371 335 GLN A N 1
ATOM 3382 C CA . GLN B 1 213 ? 4.91569 8.49435 1.57428 1.000 19.59579 335 GLN A CA 1
ATOM 3383 C C . GLN B 1 213 ? 5.18597 7.03544 1.92576 1.000 17.74666 335 GLN A C 1
ATOM 3384 O O . GLN B 1 213 ? 4.27737 6.29427 2.30456 1.000 18.38582 335 GLN A O 1
ATOM 3390 N N . LYS B 1 214 ? 6.44620 6.62373 1.78948 1.000 19.96494 336 LYS A N 1
ATOM 3391 C CA . LYS B 1 214 ? 6.96183 5.34030 2.25150 1.000 20.62263 336 LYS A CA 1
ATOM 3392 C C . LYS B 1 214 ? 6.53653 4.15034 1.39253 1.000 20.30722 336 LYS A C 1
ATOM 3393 O O . LYS B 1 214 ? 6.89451 3.01526 1.72882 1.000 24.37400 336 LYS A O 1
ATOM 3399 N N . VAL B 1 215 ? 5.77596 4.34828 0.32626 1.000 17.80940 337 VAL A N 1
ATOM 3400 C CA . VAL B 1 215 ? 5.22311 3.23837 -0.45412 1.000 16.65731 337 VAL A CA 1
ATOM 3401 C C . VAL B 1 215 ? 6.02882 3.07238 -1.74018 1.000 20.56420 337 VAL A C 1
ATOM 3402 O O . VAL B 1 215 ? 6.30598 4.05332 -2.44500 1.000 20.40571 337 VAL A O 1
ATOM 3406 N N . ILE B 1 216 ? 6.41707 1.83698 -2.04436 1.000 18.10710 338 ILE A N 1
ATOM 3407 C CA . ILE B 1 216 ? 6.92133 1.47486 -3.36025 1.000 17.76169 338 ILE A CA 1
ATOM 3408 C C . ILE B 1 216 ? 6.00875 0.38685 -3.90639 1.000 20.49824 338 ILE A C 1
ATOM 3409 O O . ILE B 1 216 ? 5.46886 -0.42352 -3.14251 1.000 20.10343 338 ILE A O 1
ATOM 3414 N N . VAL B 1 217 ? 5.80777 0.39868 -5.22357 1.000 18.81799 339 VAL A N 1
ATOM 3415 C CA . VAL B 1 217 ? 4.88430 -0.51138 -5.89142 1.000 19.91314 339 VAL A CA 1
ATOM 3416 C C . VAL B 1 217 ? 5.69002 -1.52435 -6.68613 1.000 22.62751 339 VAL A C 1
ATOM 3417 O O . VAL B 1 217 ? 6.55740 -1.14484 -7.47637 1.000 25.18717 339 VAL A O 1
ATOM 3421 N N . SER B 1 218 ? 5.40441 -2.80515 -6.48739 1.000 21.69961 340 SER A N 1
ATOM 3422 C CA . SER B 1 218 ? 6.02102 -3.84771 -7.28764 1.000 27.21467 340 SER A CA 1
ATOM 3423 C C . SER B 1 218 ? 5.02457 -4.37308 -8.31588 1.000 26.28962 340 SER A C 1
ATOM 3424 O O . SER B 1 218 ? 3.81408 -4.40881 -8.07528 1.000 24.64087 340 SER A O 1
ATOM 3427 N N . GLY B 1 219 ? 5.55175 -4.79182 -9.46408 1.000 28.19551 341 GLY A N 1
ATOM 3428 C CA . GLY B 1 219 ? 4.71556 -5.13125 -10.59236 1.000 28.82500 341 GLY A CA 1
ATOM 3429 C C . GLY B 1 219 ? 4.22942 -3.88499 -11.30745 1.000 27.50755 341 GLY A C 1
ATOM 3430 O O . GLY B 1 219 ? 4.74368 -2.78226 -11.11638 1.000 28.22696 341 GLY A O 1
ATOM 3431 N N . HIS B 1 220 ? 3.20045 -4.06508 -12.13224 1.000 27.05743 342 HIS A N 1
ATOM 3432 C CA . HIS B 1 220 ? 2.69342 -2.94844 -12.92146 1.000 27.61556 342 HIS A CA 1
ATOM 3433 C C . HIS B 1 220 ? 2.14114 -1.86005 -12.01221 1.000 24.98313 342 HIS A C 1
ATOM 3434 O O . HIS B 1 220 ? 1.37538 -2.14131 -11.08640 1.000 21.93282 342 HIS A O 1
ATOM 3441 N N . VAL B 1 221 ? 2.53466 -0.61452 -12.26920 1.000 21.26053 343 VAL A N 1
ATOM 3442 C CA . VAL B 1 221 ? 2.06548 0.51955 -11.45391 1.000 26.16003 343 VAL A CA 1
ATOM 3443 C C . VAL B 1 221 ? 0.76146 0.98766 -12.08719 1.000 24.13130 343 VAL A C 1
ATOM 3444 O O . VAL B 1 221 ? 0.69535 1.96683 -12.83011 1.000 23.29696 343 VAL A O 1
ATOM 3448 N N . GLY B 1 222 ? -0.30205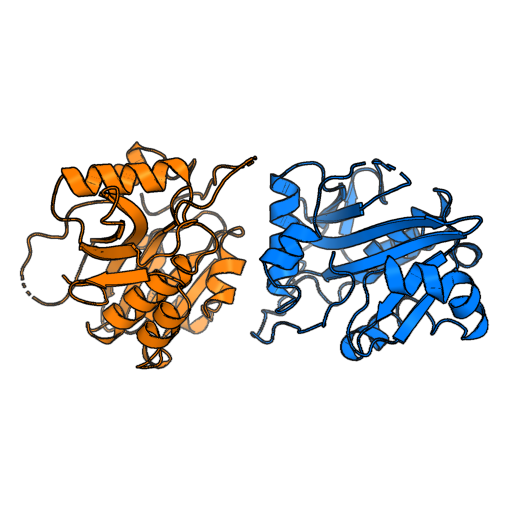 0.25732 -11.79680 1.000 21.10322 344 GLY A N 1
ATOM 3449 C CA . GLY B 1 222 ? -1.56214 0.50467 -12.45722 1.000 21.31638 344 GLY A CA 1
ATOM 3450 C C . GLY B 1 222 ? -2.40853 -0.75211 -12.47085 1.000 24.43375 344 GLY A C 1
ATOM 3451 O O . GLY B 1 222 ? -2.07701 -1.75658 -11.84252 1.000 22.72979 344 GLY A O 1
ATOM 3452 N N . LEU B 1 223 ? -3.50243 -0.66975 -13.21321 1.000 21.04060 345 LEU A N 1
ATOM 3453 C CA . LEU B 1 223 ? -4.47614 -1.74414 -13.25066 1.000 21.92790 345 LEU A CA 1
ATOM 3454 C C . LEU B 1 223 ? -4.27473 -2.57536 -14.50741 1.000 26.03940 345 LEU A C 1
ATOM 3455 O O . LEU B 1 223 ? -4.04427 -2.03837 -15.59866 1.000 25.72637 345 LEU A O 1
ATOM 3460 N N . MET B 1 224 ? -4.35388 -3.89066 -14.34405 1.000 24.35314 346 MET A N 1
ATOM 3461 C CA . MET B 1 224 ? -4.08908 -4.79571 -15.45410 1.000 35.61477 346 MET A CA 1
ATOM 3462 C C . MET B 1 224 ? -5.19662 -5.81431 -15.62671 1.000 43.50201 346 MET A C 1
ATOM 3463 O O . MET B 1 224 ? -6.27983 -5.70033 -15.02688 1.000 28.75965 346 MET A O 1
ATOM 3468 N N . ASP B 1 225 ? -4.87581 -6.81532 -16.45469 1.000 44.18079 347 ASP A N 1
ATOM 3469 C CA . ASP B 1 225 ? -5.72644 -7.95055 -16.78317 1.000 48.68597 347 ASP A CA 1
ATOM 3470 C C . ASP B 1 225 ? -7.07171 -7.50398 -17.33370 1.000 50.83961 347 ASP A C 1
ATOM 3471 O O . ASP B 1 225 ? -8.08332 -8.19423 -17.17953 1.000 50.86691 347 ASP A O 1
ATOM 3476 N N . ALA B 1 226 ? -7.06867 -6.35935 -18.00714 1.000 53.51565 348 ALA A N 1
ATOM 3477 C CA . ALA B 1 226 ? -8.26031 -5.83771 -18.65455 1.000 50.85277 348 ALA A CA 1
ATOM 3478 C C . ALA B 1 226 ? -7.90709 -4.58516 -19.45248 1.000 42.77527 348 ALA A C 1
ATOM 3479 O O . ALA B 1 226 ? -8.68376 -4.13823 -20.29734 1.000 49.42634 348 ALA A O 1
#

Sequence (428 aa):
LTYSQLVLRTDQYSKLSGDGPFPMAFGLVLSEEERREVIDLYSLQFQYPDQPELQRLVILPQTHSRRAKGSYTWYLRSLNTNEMVCAVTIMAHHYETHHFVEVPLFATGVGYKKHGFGRLMNAALLQWCVETGFEFVMISADVKAIPFWSHLGYKTMEKSELTRIVFYYEHNCYKFKGAEVMIRYCRTWPTDGVKEALARVQKVIVSGHVGLMDQLTYSQLVLRTAIQDQYSKLSGDGPFPMAFGLVLSEEERREVIDLYSLQFQYPDQPELQRLVILPQAKGSYTWYLRSLNTNEMVCAVTIMAHHYETHHFVEVPLFATGVGYKKHGFGRLMNAALLQQWCVETGFEFVMISADVKAIPFWSSHLGYKTMEKSELTRIVFYYEHNCYKFKGAEVMIRYCRTWPTDGVKEALARVQKVIVSGHVGLMDA

Foldseek 3Di:
DQEWAWAWDDPAAAPPPDPAQFEKEKDKPADVVSLVQQLVQQCNTTPPVHSVNSNVQRDHADPDDPAGFAKIKMFMAGVVVRHTFWMWMWGWDDDPPATEIETPDIDGGGNNPPQLVRQLQVLLVLLVCVVTPHFKYKYFADPVRVVVVVVSPWAQDDPVVCVVCVVVCVVPHRHHPPTTMTMDTSVPRDPCSNVVSVVSRPSYDYPDDSHDDD/DAQEWAFDWDDDDFDQAAPPPDQFQFEKEKDKPADVVSLVLVLVQVQNTTVPVPSVNSVVQRDHCPVAAKIKMFMAGVVVRHTAKMWIKGWDDDPPATEIETPDIDGGGNNPPLLVRLLQVLLVLVVCVVPPHFKYKYFADPVRVVVVVVSPKAFDDPVVCVVCVVVCVVPHRHHPPTTMIMDTSVPRDPCSNVVSVVSRPSYDYPDDSHDDPD

Radius of gyration: 24.17 Å; Cα contacts (8 Å, |Δi|>4): 828; chains: 2; bounding box: 54×57×71 Å

Nearest PDB structures (foldseek):
  9f5q-assembly1_A  TM=9.984E-01  e=1.243E-46  Trypanosoma brucei brucei TREU927
  9f5q-assembly2_B  TM=9.929E-01  e=1.508E-44  Trypanosoma brucei brucei TREU927
  9evq-assembly1_B  TM=9.813E-01  e=5.839E-44  Trypanosoma brucei brucei TREU927
  4ua3-assembly1_A  TM=7.087E-01  e=4.788E-06  Schizosaccharomyces pombe 972h-
  4ua3-assembly2_B  TM=6.599E-01  e=7.174E-05  Schizosaccharomyces pombe 972h-

Secondary structure (DSSP, 8-state):
---EE--EE--S------TT-SSS-EEEEEEE--SHHHHHHHHHHHHTTEEES-HHHHHHHS------SEEEEEEEETTT--EEEEEEEEEEEETTEEEEEEEEEEE-TTTTTSSHHHHHHHHHHHHHHHTT--EEEEEE-TTTHHHHHHTT-EEPPHHHHHTTHHHHHHHS-EETTPEEEEEEGGG--TTHHHHHHHTSTTEEE-S-SS----/--EE--EE------TT-SSS-EEEEEEE--SHHHHHHHHHHHHTTEEES-HHHHHHHS-PPP-------EEEEEEEEETTTTEEEEEEEEEEEEETTEEEEEEEEEEE-TT-TTSSHHHHHHHHHHHHHHHTT-SEEEEEE-TTTHHHHHHTT-EEPPHHHHHHHHHHHHHHS-EETTPEEEEEEGGGS-TTHHHHHHHTSTTEEE-S-SS---

Organism: Trypanosoma brucei brucei (strain 927/4 GUTat10.1) (NCBI:txid185431)

InterPro domains:
  IPR000182 GNAT domain [PF00583] (166-287)
  IPR000182 GNAT domain [PS51186] (154-313)
  IPR016181 Acyl-CoA N-acyltransferase [SSF55729] (164-294)

B-factor: mean 24.16, std 9.67, range [8.82, 93.91]

Solvent-accessible surface area: 21084 Å² total; per-residue (Å²): 165,34,143,9,101,26,43,77,118,153,204,96,154,39,64,4,97,35,142,32,83,23,38,0,26,28,14,17,0,108,44,86,63,32,46,175,64,0,8,86,12,0,23,100,26,14,103,68,0,57,82,94,14,0,81,104,19,0,66,66,31,104,118,84,116,132,124,10,101,3,4,17,0,0,14,0,30,4,78,96,81,83,57,16,0,0,0,0,2,1,64,3,10,43,50,136,107,20,44,0,0,9,8,12,3,27,9,18,3,68,0,6,76,142,48,29,2,12,75,0,0,4,1,0,1,0,34,7,0,70,118,34,32,9,86,8,0,0,2,13,0,15,88,69,22,27,8,81,16,31,86,14,40,7,100,70,14,97,172,68,46,36,78,146,4,71,137,35,15,74,94,66,0,14,28,18,157,78,33,50,24,3,0,35,29,9,196,64,39,65,141,68,8,5,139,84,4,37,73,150,5,140,82,15,94,25,53,66,90,55,0,7,123,106,215,73,28,134,10,98,28,45,70,60,124,69,172,37,95,145,156,29,90,6,56,39,149,32,82,26,34,0,23,27,16,10,0,92,26,78,97,33,44,74,30,0,0,16,14,0,6,44,17,17,90,59,0,51,46,76,9,1,54,99,20,0,65,68,32,173,55,110,2,5,19,0,1,14,0,29,3,79,95,81,87,54,19,0,0,0,0,2,0,65,3,10,71,50,134,108,22,68,0,0,8,7,13,3,24,6,20,6,34,6,6,90,217,52,15,2,11,83,0,0,4,2,0,1,0,38,8,0,67,115,31,66,8,91,9,0,1,0,14,0,21,105,145,20,47,72,76,15,59,164,22,24,2,141,93,15,81,159,76,57,33,62,149,4,53,143,39,14,85,107,68,0,14,24,21,156,66,28,85,26,5,6,39,44,10,205,63,34,63,131,62,9,15,145,86,3,41,80,153,5,136,67,14,97,26,53,66,85,60,6,7,102,99,48